Protein AF-A0A3N5ELW9-F1 (afdb_monomer_lite)

Sequence (422 aa):
MGLGKTTVPKVQIQRIERMPESARAKARERLVAFSDRAGMLTAALAKIKPVPTTLIEGRPGFKVESDVFVLHTTGSEAPAKETAHALNQMFAAFQRHFAVRRNAGKKVAVYFFANRGEYDAFQIATMGGAVMNPAFYDPKANHIAAFNRVETAKAEAIRKAILDAEREIEDCKTRINKEEVRIDKQVREIKAKLDALVTQAKRDARGDPKAEAEINRQKKEILDDLKRQEQEVRDELNGYRKQMNETMEKNREVIRANRAVLAHQSRAMYETLFHETFHAFAANFLWAERDDGRLPHWLHEGMATYYERSVVEAGELIHGSIDPGMLELVKRATVPLEKVVVAGGESFLVTHPTEVDRSNAHYASAWGLAHYLVGKGTTRDQFEAYAKASQSGDAKRAFEALAGKPLSQFEPEWRAYVQALK

Structure (mmCIF, N/CA/C/O backbone):
data_AF-A0A3N5ELW9-F1
#
_entry.id   AF-A0A3N5ELW9-F1
#
loop_
_atom_site.group_PDB
_atom_site.id
_atom_site.type_symbol
_atom_site.label_atom_id
_atom_site.label_alt_id
_atom_site.label_comp_id
_atom_site.label_asym_id
_atom_site.label_entity_id
_atom_site.label_seq_id
_atom_site.pdbx_PDB_ins_code
_atom_site.Cartn_x
_atom_site.Cartn_y
_atom_site.Cartn_z
_atom_site.occupancy
_atom_site.B_iso_or_equiv
_atom_site.auth_seq_id
_atom_site.auth_comp_id
_atom_site.auth_asym_id
_atom_site.auth_atom_id
_atom_site.pdbx_PDB_model_num
ATOM 1 N N . MET A 1 1 ? 9.894 0.051 -6.726 1.00 36.41 1 MET A N 1
ATOM 2 C CA . MET A 1 1 ? 10.649 1.122 -6.046 1.00 36.41 1 MET A CA 1
ATOM 3 C C . MET A 1 1 ? 12.124 0.787 -6.161 1.00 36.41 1 MET A C 1
ATOM 5 O O . MET A 1 1 ? 12.539 -0.222 -5.610 1.00 36.41 1 MET A O 1
ATOM 9 N N . GLY A 1 2 ? 12.888 1.549 -6.942 1.00 31.73 2 GLY A N 1
ATOM 10 C CA . GLY A 1 2 ? 14.345 1.477 -6.872 1.00 31.73 2 GLY A CA 1
ATOM 11 C C . GLY A 1 2 ? 14.778 2.297 -5.668 1.00 31.73 2 GLY A C 1
ATOM 12 O O . GLY A 1 2 ? 14.427 3.472 -5.594 1.00 31.73 2 GLY A O 1
ATOM 13 N N . LEU A 1 3 ? 15.471 1.678 -4.712 1.00 36.91 3 LEU A N 1
ATOM 14 C CA . LEU A 1 3 ? 16.176 2.413 -3.668 1.00 36.91 3 LEU A CA 1
ATOM 15 C C . LEU A 1 3 ? 17.099 3.408 -4.377 1.00 36.91 3 LEU A C 1
ATOM 17 O O . LEU A 1 3 ? 18.017 2.999 -5.092 1.00 36.91 3 LEU A O 1
ATOM 21 N N . GLY A 1 4 ? 16.814 4.704 -4.237 1.00 32.25 4 GLY A N 1
ATOM 22 C CA . GLY A 1 4 ? 17.755 5.738 -4.636 1.00 32.25 4 GLY A CA 1
ATOM 23 C C . GLY A 1 4 ? 19.084 5.415 -3.965 1.00 32.25 4 GLY A C 1
ATOM 24 O O . GLY A 1 4 ? 19.126 5.180 -2.758 1.00 32.25 4 GLY A O 1
ATOM 25 N N . LYS A 1 5 ? 20.157 5.308 -4.750 1.00 35.00 5 LYS A N 1
ATOM 26 C CA . LYS A 1 5 ? 21.500 5.135 -4.199 1.00 35.00 5 LYS A CA 1
ATOM 27 C C . LYS A 1 5 ? 21.852 6.411 -3.439 1.00 35.00 5 LYS A C 1
ATOM 29 O O . LYS A 1 5 ? 22.387 7.352 -4.019 1.00 35.00 5 LYS A O 1
ATOM 34 N N . THR A 1 6 ? 21.534 6.456 -2.150 1.00 43.94 6 THR A N 1
ATOM 35 C CA . THR A 1 6 ? 22.008 7.515 -1.265 1.00 43.94 6 THR A CA 1
ATOM 36 C C . THR A 1 6 ? 23.507 7.319 -1.109 1.00 43.94 6 THR A C 1
ATOM 38 O O . THR A 1 6 ? 23.967 6.385 -0.455 1.00 43.94 6 THR A O 1
ATOM 41 N N . THR A 1 7 ? 24.281 8.159 -1.787 1.00 62.03 7 THR A N 1
ATOM 42 C CA . THR A 1 7 ? 25.738 8.120 -1.697 1.00 62.03 7 THR A CA 1
ATOM 43 C C . THR A 1 7 ? 26.132 8.983 -0.509 1.00 62.03 7 THR A C 1
ATOM 45 O O . THR A 1 7 ? 26.017 10.202 -0.575 1.00 62.03 7 THR A O 1
ATOM 48 N N . VAL A 1 8 ? 26.543 8.359 0.596 1.00 70.50 8 VAL A N 1
ATOM 49 C CA . VAL A 1 8 ? 27.063 9.078 1.768 1.00 70.50 8 VAL A CA 1
ATOM 50 C C . VAL A 1 8 ? 28.566 9.292 1.560 1.00 70.50 8 VAL A C 1
ATOM 52 O O . VAL A 1 8 ? 29.293 8.303 1.412 1.00 70.50 8 VAL A O 1
ATOM 55 N N . PRO A 1 9 ? 29.064 10.543 1.517 1.00 80.81 9 PRO A N 1
ATOM 56 C CA . PRO A 1 9 ? 30.494 10.816 1.432 1.00 80.81 9 PRO A CA 1
ATOM 57 C C . PRO A 1 9 ? 31.250 10.111 2.559 1.00 80.81 9 PRO A C 1
ATOM 59 O O . PRO A 1 9 ? 30.860 10.197 3.720 1.00 80.81 9 PRO A O 1
ATOM 62 N N . LYS A 1 10 ? 32.366 9.444 2.239 1.00 81.19 10 LYS A N 1
ATOM 63 C CA . LYS A 1 10 ? 33.140 8.640 3.208 1.00 81.19 10 LYS A CA 1
ATOM 64 C C . LYS A 1 10 ? 33.557 9.437 4.453 1.00 81.19 10 LYS A C 1
ATOM 66 O O . LYS A 1 10 ? 33.621 8.879 5.539 1.00 81.19 10 LYS A O 1
ATOM 71 N N . VAL A 1 11 ? 33.779 10.743 4.293 1.00 87.38 11 VAL A N 1
ATOM 72 C CA . VAL A 1 11 ? 34.120 11.683 5.375 1.00 87.38 11 VAL A CA 1
ATOM 73 C C . VAL A 1 11 ? 32.996 11.889 6.401 1.00 87.38 11 VAL A C 1
ATOM 75 O O . VAL A 1 11 ? 33.268 12.335 7.506 1.00 87.38 11 VAL A O 1
ATOM 78 N N . GLN A 1 12 ? 31.748 11.550 6.062 1.00 84.19 12 GLN A N 1
ATOM 79 C CA . GLN A 1 12 ? 30.587 11.637 6.959 1.00 84.19 12 GLN A CA 1
ATOM 80 C C . GLN A 1 12 ? 30.323 10.327 7.721 1.00 84.19 12 GLN A C 1
ATOM 82 O O . GLN A 1 12 ? 29.419 10.267 8.552 1.00 84.19 12 GLN A O 1
ATOM 87 N N . ILE A 1 13 ? 31.091 9.265 7.457 1.00 83.12 13 ILE A N 1
ATOM 88 C CA . ILE A 1 13 ? 30.917 7.962 8.104 1.00 83.12 13 ILE A CA 1
ATOM 89 C C . ILE A 1 13 ? 31.855 7.887 9.312 1.00 83.12 13 ILE A C 1
ATOM 91 O O . ILE A 1 13 ? 33.035 7.579 9.167 1.00 83.12 13 ILE A O 1
ATOM 95 N N . GLN A 1 14 ? 31.326 8.141 10.513 1.00 87.44 14 GLN A N 1
ATOM 96 C CA . GLN A 1 14 ? 32.094 8.014 11.762 1.00 87.44 14 GLN A CA 1
ATOM 97 C C . GLN A 1 14 ? 32.549 6.573 12.034 1.00 87.44 14 GLN A C 1
ATOM 99 O O . GLN A 1 14 ? 33.659 6.354 12.513 1.00 87.44 14 GLN A O 1
ATOM 104 N N . ARG A 1 15 ? 31.696 5.579 11.749 1.00 86.94 15 ARG A N 1
ATOM 105 C CA . ARG A 1 15 ? 31.973 4.160 12.012 1.00 86.94 15 ARG A CA 1
ATOM 106 C C . ARG A 1 15 ? 31.140 3.265 11.097 1.00 86.94 15 ARG A C 1
ATOM 108 O O . ARG A 1 15 ? 29.993 3.580 10.797 1.00 86.94 15 ARG A O 1
ATOM 115 N N . ILE A 1 16 ? 31.710 2.132 10.682 1.00 84.25 16 ILE A N 1
ATOM 116 C CA . ILE A 1 16 ? 30.986 1.049 10.004 1.00 84.25 16 ILE A CA 1
ATOM 117 C C . ILE A 1 16 ? 30.976 -0.150 10.945 1.00 84.25 16 ILE A C 1
ATOM 119 O O . ILE A 1 16 ? 32.011 -0.774 11.175 1.00 84.25 16 ILE A O 1
ATOM 123 N N . GLU A 1 17 ? 29.809 -0.475 11.489 1.00 86.75 17 GLU A N 1
ATOM 124 C CA . GLU A 1 17 ? 29.622 -1.683 12.287 1.00 86.75 17 GLU A CA 1
ATOM 125 C C . GLU A 1 17 ? 29.039 -2.795 11.419 1.00 86.75 17 GLU A C 1
ATOM 127 O O . GLU A 1 17 ? 28.044 -2.614 10.715 1.00 86.75 17 GLU A O 1
ATOM 132 N N . ARG A 1 18 ? 29.677 -3.969 11.446 1.00 85.88 18 ARG A N 1
ATOM 133 C CA . ARG A 1 18 ? 29.129 -5.151 10.780 1.00 85.88 18 ARG A CA 1
ATOM 134 C C . ARG A 1 18 ? 27.968 -5.684 11.609 1.00 85.88 18 ARG A C 1
ATOM 136 O O . ARG A 1 18 ? 28.125 -5.933 12.799 1.00 85.88 18 ARG A O 1
ATOM 143 N N . MET A 1 19 ? 26.833 -5.923 10.957 1.00 89.06 19 MET A N 1
ATOM 144 C CA . MET A 1 19 ? 25.698 -6.593 11.587 1.00 89.06 19 MET A CA 1
ATOM 145 C C . MET A 1 19 ? 26.106 -7.968 12.162 1.00 89.06 19 MET A C 1
ATOM 147 O O . MET A 1 19 ? 26.875 -8.692 11.507 1.00 89.06 19 MET A O 1
ATOM 151 N N . PRO A 1 20 ? 25.551 -8.373 13.323 1.00 92.25 20 PRO A N 1
ATOM 152 C CA . PRO A 1 20 ? 25.706 -9.726 13.857 1.00 92.25 20 PRO A CA 1
ATOM 153 C C . PRO A 1 20 ? 25.350 -10.800 12.818 1.00 92.25 20 PRO A C 1
ATOM 155 O O . PRO A 1 20 ? 24.512 -10.566 11.944 1.00 92.25 20 PRO A O 1
ATOM 158 N N . GLU A 1 21 ? 25.971 -11.982 12.894 1.00 89.06 21 GLU A N 1
ATOM 159 C CA . GLU A 1 21 ? 25.748 -13.068 11.918 1.00 89.06 21 GLU A CA 1
ATOM 160 C C . GLU A 1 21 ? 24.269 -13.472 11.831 1.00 89.06 21 GLU A C 1
ATOM 162 O O . GLU A 1 21 ? 23.737 -13.603 10.734 1.00 89.06 21 GLU A O 1
ATOM 167 N N . SER A 1 22 ? 23.571 -13.553 12.968 1.00 87.50 22 SER A N 1
ATOM 168 C CA . SER A 1 22 ? 22.129 -13.835 13.023 1.00 87.50 22 SER A CA 1
ATOM 169 C C . SER A 1 22 ? 21.298 -12.796 12.262 1.00 87.50 22 SER A C 1
ATOM 171 O O . SER A 1 22 ? 20.408 -13.143 11.486 1.00 87.50 22 SER A O 1
ATOM 173 N N . ALA A 1 23 ? 21.626 -11.512 12.416 1.00 80.19 23 ALA A N 1
ATOM 174 C CA . ALA A 1 23 ? 20.954 -10.430 11.709 1.00 80.19 23 ALA A CA 1
ATOM 175 C C . ALA A 1 23 ? 21.275 -10.450 10.202 1.00 80.19 23 ALA A C 1
ATOM 177 O O . ALA A 1 23 ? 20.399 -10.180 9.381 1.00 80.19 23 ALA A O 1
ATOM 178 N N . ARG A 1 24 ? 22.510 -10.809 9.817 1.00 84.38 24 ARG A N 1
ATOM 179 C CA . ARG A 1 24 ? 22.901 -10.985 8.406 1.00 84.38 24 ARG A CA 1
ATOM 180 C C . ARG A 1 24 ? 22.206 -12.178 7.757 1.00 84.38 24 ARG A C 1
ATOM 182 O O . ARG A 1 24 ? 21.762 -12.049 6.619 1.00 84.38 24 ARG A O 1
ATOM 189 N N . ALA A 1 25 ? 22.074 -13.298 8.465 1.00 85.06 25 ALA A N 1
ATOM 190 C CA . ALA A 1 25 ? 21.318 -14.459 8.004 1.00 85.06 25 ALA A CA 1
ATOM 191 C C . ALA A 1 25 ? 19.848 -14.086 7.756 1.00 85.06 25 ALA A C 1
ATOM 193 O O . ALA A 1 25 ? 19.356 -14.277 6.644 1.00 85.06 25 ALA A O 1
ATOM 194 N N . LYS A 1 26 ? 19.200 -13.416 8.723 1.00 78.69 26 LYS A N 1
ATOM 195 C CA . LYS A 1 26 ? 17.823 -12.915 8.573 1.00 78.69 26 LYS A CA 1
ATOM 196 C C . LYS A 1 26 ? 17.685 -11.922 7.410 1.00 78.69 26 LYS A C 1
ATOM 198 O O . LYS A 1 26 ? 16.708 -11.960 6.669 1.00 78.69 26 LYS A O 1
ATOM 203 N N . ALA A 1 27 ? 18.668 -11.044 7.200 1.00 75.81 27 ALA A N 1
ATOM 204 C CA . ALA A 1 27 ? 18.666 -10.114 6.068 1.00 75.81 27 ALA A CA 1
ATOM 205 C C . ALA A 1 27 ? 18.806 -10.822 4.708 1.00 75.81 27 ALA A C 1
ATOM 207 O O . ALA A 1 27 ? 18.143 -10.429 3.750 1.00 75.81 27 ALA A O 1
ATOM 208 N N . ARG A 1 28 ? 19.631 -11.876 4.611 1.00 80.94 28 ARG A N 1
ATOM 209 C CA . ARG A 1 28 ? 19.755 -12.695 3.391 1.00 80.94 28 ARG A CA 1
ATOM 210 C C . ARG A 1 28 ? 18.469 -13.451 3.086 1.00 80.94 28 ARG A C 1
ATOM 212 O O . ARG A 1 28 ? 18.027 -13.435 1.944 1.00 80.94 28 ARG A O 1
ATOM 219 N N . GLU A 1 29 ? 17.856 -14.054 4.098 1.00 79.19 29 GLU A N 1
ATOM 220 C CA . GLU A 1 29 ? 16.558 -14.721 3.967 1.00 79.19 29 GLU A CA 1
ATOM 221 C C . GLU A 1 29 ? 15.488 -13.746 3.453 1.00 79.19 29 GLU A C 1
ATOM 223 O O . GLU A 1 29 ? 14.802 -14.031 2.471 1.00 79.19 29 GLU A O 1
ATOM 228 N N . ARG A 1 30 ? 15.432 -12.535 4.026 1.00 75.44 30 ARG A N 1
ATOM 229 C CA . ARG A 1 30 ? 14.549 -11.458 3.553 1.00 75.44 30 ARG A CA 1
ATOM 230 C C . ARG A 1 30 ? 14.839 -11.043 2.111 1.00 75.44 30 ARG A C 1
ATOM 232 O O . ARG A 1 30 ? 13.896 -10.800 1.365 1.00 75.44 30 ARG A O 1
ATOM 239 N N . LEU A 1 31 ? 16.107 -10.975 1.700 1.00 73.75 31 LEU A N 1
ATOM 240 C CA . LEU A 1 31 ? 16.486 -10.627 0.327 1.00 73.75 31 LEU A CA 1
ATOM 241 C C . LEU A 1 31 ? 16.015 -11.685 -0.680 1.00 73.75 31 LEU A C 1
ATOM 243 O O . LEU A 1 31 ? 15.460 -11.324 -1.715 1.00 73.75 31 LEU A O 1
ATOM 247 N N . VAL A 1 32 ? 16.194 -12.972 -0.365 1.00 73.75 32 VAL A N 1
ATOM 248 C CA . VAL A 1 32 ? 15.730 -14.080 -1.217 1.00 73.75 32 VAL A CA 1
ATOM 249 C C . VAL A 1 32 ? 14.203 -14.073 -1.317 1.00 73.75 32 VAL A C 1
ATOM 251 O O . VAL A 1 32 ? 13.658 -14.079 -2.423 1.00 73.75 32 VAL A O 1
ATOM 254 N N . ALA A 1 33 ? 13.512 -13.949 -0.180 1.00 71.12 33 ALA A N 1
ATOM 255 C CA . ALA A 1 33 ? 12.054 -13.832 -0.138 1.00 71.12 33 ALA A CA 1
ATOM 256 C C . ALA A 1 33 ? 11.545 -12.601 -0.911 1.00 71.12 33 ALA A C 1
ATOM 258 O O . ALA A 1 33 ? 10.470 -12.628 -1.508 1.00 71.12 33 ALA A O 1
ATOM 259 N N . PHE A 1 34 ? 12.318 -11.512 -0.929 1.00 71.00 34 PHE A N 1
ATOM 260 C CA . PHE A 1 34 ? 11.999 -10.323 -1.712 1.00 71.00 34 PHE A CA 1
ATOM 261 C C . PHE A 1 34 ? 12.179 -10.554 -3.218 1.00 71.00 34 PHE A C 1
ATOM 263 O O . PHE A 1 34 ? 11.309 -10.155 -3.992 1.00 71.00 34 PHE A O 1
ATOM 270 N N . SER A 1 35 ? 13.262 -11.217 -3.645 1.00 69.62 35 SER A N 1
ATOM 271 C CA . SER A 1 35 ? 13.512 -11.496 -5.067 1.00 69.62 35 SER A CA 1
ATOM 272 C C . SER A 1 35 ? 12.478 -12.431 -5.698 1.00 69.62 35 SER A C 1
ATOM 274 O O . SER A 1 35 ? 12.159 -12.261 -6.871 1.00 69.62 35 SER A O 1
ATOM 276 N N . ASP A 1 36 ? 11.908 -13.358 -4.921 1.00 77.94 36 ASP A N 1
ATOM 277 C CA . ASP A 1 36 ? 10.895 -14.311 -5.399 1.00 77.94 36 ASP A CA 1
ATOM 278 C C . ASP A 1 36 ? 9.446 -13.858 -5.116 1.00 77.94 36 ASP A C 1
ATOM 280 O O . ASP A 1 36 ? 8.474 -14.567 -5.377 1.00 77.94 36 ASP A O 1
ATOM 284 N N . ARG A 1 37 ? 9.251 -12.636 -4.598 1.00 76.62 37 ARG A N 1
ATOM 285 C CA . ARG A 1 37 ? 7.932 -12.157 -4.147 1.00 76.62 37 ARG A CA 1
ATOM 286 C C . ARG A 1 37 ? 6.867 -12.222 -5.249 1.00 76.62 37 ARG A C 1
ATOM 288 O O . ARG A 1 37 ? 5.721 -12.559 -4.962 1.00 76.62 37 ARG A O 1
ATOM 295 N N . ALA A 1 38 ? 7.226 -11.919 -6.497 1.00 76.06 38 ALA A N 1
ATOM 296 C CA . ALA A 1 38 ? 6.290 -11.961 -7.623 1.00 76.06 38 ALA A CA 1
ATOM 297 C C . ALA A 1 38 ? 5.849 -13.397 -7.966 1.00 76.06 38 ALA A C 1
ATOM 299 O O . ALA A 1 38 ? 4.660 -13.636 -8.201 1.00 76.06 38 ALA A O 1
ATOM 300 N N . GLY A 1 39 ? 6.783 -14.353 -7.943 1.00 81.25 39 GLY A N 1
ATOM 301 C CA . GLY A 1 39 ? 6.498 -15.773 -8.153 1.00 81.25 39 GLY A CA 1
ATOM 302 C C . GLY A 1 39 ? 5.638 -16.340 -7.026 1.00 81.25 39 GLY A C 1
ATOM 303 O O . GLY A 1 39 ? 4.583 -16.923 -7.282 1.00 81.25 39 GLY A O 1
ATOM 304 N N . MET A 1 40 ? 6.021 -16.070 -5.775 1.00 84.62 40 MET A N 1
ATOM 305 C CA . MET A 1 40 ? 5.268 -16.480 -4.586 1.00 84.62 40 MET A CA 1
ATOM 306 C C . MET A 1 40 ? 3.849 -15.901 -4.556 1.00 84.62 40 MET A C 1
ATOM 308 O O . MET A 1 40 ? 2.905 -16.633 -4.258 1.00 84.62 40 MET A O 1
ATOM 312 N N . LEU A 1 41 ? 3.677 -14.614 -4.884 1.00 85.44 41 LEU A N 1
ATOM 313 C CA . LEU A 1 41 ? 2.358 -13.981 -4.965 1.00 85.44 41 LEU A CA 1
ATOM 314 C C . LEU A 1 41 ? 1.502 -14.644 -6.046 1.00 85.44 41 LEU A C 1
ATOM 316 O O . LEU A 1 41 ? 0.366 -15.022 -5.777 1.00 85.44 41 LEU A O 1
ATOM 320 N N . THR A 1 42 ? 2.057 -14.850 -7.242 1.00 86.25 42 THR A N 1
ATOM 321 C CA . THR A 1 42 ? 1.352 -15.523 -8.344 1.00 86.25 42 THR A CA 1
ATOM 322 C C . THR A 1 42 ? 0.898 -16.925 -7.930 1.00 86.25 42 THR A C 1
ATOM 324 O O . THR A 1 42 ? -0.267 -17.284 -8.110 1.00 86.25 42 THR A O 1
ATOM 327 N N . ALA A 1 43 ? 1.784 -17.698 -7.295 1.00 90.75 43 ALA A N 1
ATOM 328 C CA . ALA A 1 43 ? 1.466 -19.028 -6.785 1.00 90.75 43 ALA A CA 1
ATOM 329 C C . ALA A 1 43 ? 0.410 -18.995 -5.664 1.00 90.75 43 ALA A C 1
ATOM 331 O O . ALA A 1 43 ? -0.465 -19.860 -5.616 1.00 90.75 43 ALA A O 1
ATOM 332 N N . ALA A 1 44 ? 0.459 -18.004 -4.770 1.00 92.38 44 ALA A N 1
ATOM 333 C CA . ALA A 1 44 ? -0.524 -17.836 -3.703 1.00 92.38 44 ALA A CA 1
ATOM 334 C C . ALA A 1 44 ? -1.910 -17.460 -4.251 1.00 92.38 44 ALA A C 1
ATOM 336 O O . ALA A 1 44 ? -2.903 -18.072 -3.858 1.00 92.38 44 ALA A O 1
ATOM 337 N N . LEU A 1 45 ? -1.985 -16.522 -5.200 1.00 94.00 45 LEU A N 1
ATOM 338 C CA . LEU A 1 45 ? -3.236 -16.136 -5.861 1.00 94.00 45 LEU A CA 1
ATOM 339 C C . LEU A 1 45 ? -3.833 -17.299 -6.661 1.00 94.00 45 LEU A C 1
ATOM 341 O O . LEU A 1 45 ? -5.047 -17.486 -6.655 1.00 94.00 45 LEU A O 1
ATOM 345 N N . ALA A 1 46 ? -3.002 -18.131 -7.297 1.00 94.81 46 ALA A N 1
ATOM 346 C CA . ALA A 1 46 ? -3.462 -19.305 -8.039 1.00 94.81 46 ALA A CA 1
ATOM 347 C C . ALA A 1 46 ? -4.165 -20.358 -7.156 1.00 94.81 46 ALA A C 1
ATOM 349 O O . ALA A 1 46 ? -5.020 -21.100 -7.657 1.00 94.81 46 ALA A O 1
ATOM 350 N N . LYS A 1 47 ? -3.828 -20.421 -5.857 1.00 96.50 47 LYS A N 1
ATOM 351 C CA . LYS A 1 47 ? -4.467 -21.312 -4.870 1.00 96.50 47 LYS A CA 1
ATOM 352 C C . LYS A 1 47 ? -5.840 -20.819 -4.424 1.00 96.50 47 LYS A C 1
ATOM 354 O O . LYS A 1 47 ? -6.661 -21.630 -4.009 1.00 96.50 47 LYS A O 1
ATOM 359 N N . ILE A 1 48 ? -6.103 -19.518 -4.517 1.00 97.50 48 ILE A N 1
ATOM 360 C CA . ILE A 1 48 ? -7.406 -18.953 -4.176 1.00 97.50 48 ILE A CA 1
ATOM 361 C C . ILE A 1 48 ? -8.363 -19.241 -5.330 1.00 97.50 48 ILE A C 1
ATOM 363 O O . ILE A 1 48 ? -8.090 -18.887 -6.477 1.00 97.50 48 ILE A O 1
ATOM 367 N N . LYS A 1 49 ? -9.481 -19.905 -5.028 1.00 97.38 49 LYS A N 1
ATOM 368 C CA . LYS A 1 49 ? -10.513 -20.279 -6.001 1.00 97.38 49 LYS A CA 1
ATOM 369 C C . LYS A 1 49 ? -11.813 -19.541 -5.679 1.00 97.38 49 LYS A C 1
ATOM 371 O O . LYS A 1 49 ? -12.578 -20.019 -4.844 1.00 97.38 49 LYS A O 1
ATOM 376 N N . PRO A 1 50 ? -12.055 -18.368 -6.286 1.00 97.69 50 PRO A N 1
ATOM 377 C CA . PRO A 1 50 ? -13.335 -17.693 -6.153 1.00 97.69 50 PRO A CA 1
ATOM 378 C C . PRO A 1 50 ? -14.442 -18.531 -6.793 1.00 97.69 50 PRO A C 1
ATOM 380 O O . PRO A 1 50 ? -14.302 -19.004 -7.918 1.00 97.69 50 PRO A O 1
ATOM 383 N N . VAL A 1 51 ? -15.538 -18.718 -6.066 1.00 98.25 51 VAL A N 1
ATOM 384 C CA . VAL A 1 51 ? -16.728 -19.429 -6.535 1.00 98.25 51 VAL A CA 1
ATOM 385 C C . VAL A 1 51 ? -17.730 -18.383 -7.016 1.00 98.25 51 VAL A C 1
ATOM 387 O O . VAL A 1 51 ? -18.092 -17.516 -6.217 1.00 98.25 51 VAL A O 1
ATOM 390 N N . PRO A 1 52 ? -18.176 -18.415 -8.285 1.00 97.81 52 PRO A N 1
ATOM 391 C CA . PRO A 1 52 ? -19.248 -17.541 -8.745 1.00 97.81 52 PRO A CA 1
ATOM 392 C C . PRO A 1 52 ? -20.477 -17.676 -7.844 1.00 97.81 52 PRO A C 1
ATOM 394 O O . PRO A 1 52 ? -20.876 -18.781 -7.482 1.00 97.81 52 PRO A O 1
ATOM 397 N N . THR A 1 53 ? -21.066 -16.552 -7.460 1.00 97.12 53 THR A N 1
ATOM 398 C CA . THR A 1 53 ? -22.238 -16.507 -6.585 1.00 97.12 53 THR A CA 1
ATOM 399 C C . THR A 1 53 ? -23.135 -15.347 -6.980 1.00 97.12 53 THR A C 1
ATOM 401 O O . THR A 1 53 ? -22.724 -14.419 -7.677 1.00 97.12 53 THR A O 1
ATOM 404 N N . THR A 1 54 ? -24.353 -15.375 -6.466 1.00 94.69 54 THR A N 1
ATOM 405 C CA . THR A 1 54 ? -25.240 -14.220 -6.443 1.00 94.69 54 THR A CA 1
ATOM 406 C C . THR A 1 54 ? -25.140 -13.566 -5.068 1.00 94.69 54 THR A C 1
ATOM 408 O O . THR A 1 54 ? -25.199 -14.255 -4.048 1.00 94.69 54 THR A O 1
ATOM 411 N N . LEU A 1 55 ? -24.907 -12.257 -5.035 1.00 89.00 55 LEU A N 1
ATOM 412 C CA . LEU A 1 55 ? -24.852 -11.448 -3.822 1.00 89.00 55 LEU A CA 1
ATOM 413 C C . LEU A 1 55 ? -26.206 -10.775 -3.564 1.00 89.00 55 LEU A C 1
ATOM 415 O O . LEU A 1 55 ? -27.207 -11.067 -4.222 1.00 89.00 55 LEU A O 1
ATOM 419 N N . ILE A 1 56 ? -26.236 -9.890 -2.570 1.00 78.75 56 ILE A N 1
ATOM 420 C CA . ILE A 1 56 ? -27.414 -9.095 -2.215 1.00 78.75 56 ILE A CA 1
ATOM 421 C C . ILE A 1 56 ? -27.953 -8.379 -3.465 1.00 78.75 56 ILE A C 1
ATOM 423 O O . ILE A 1 56 ? -27.180 -7.939 -4.317 1.00 78.75 56 ILE A O 1
ATOM 427 N N . GLU A 1 57 ? -29.284 -8.345 -3.591 1.00 80.19 57 GLU A N 1
ATOM 428 C CA . GLU A 1 57 ? -30.027 -7.816 -4.753 1.00 80.19 57 GLU A CA 1
ATOM 429 C C . GLU A 1 57 ? -29.830 -8.581 -6.073 1.00 80.19 57 GLU A C 1
ATOM 431 O O . GLU A 1 57 ? -30.084 -8.047 -7.150 1.00 80.19 57 GLU A O 1
ATOM 436 N N . GLY A 1 58 ? -29.387 -9.839 -6.034 1.00 88.62 58 GLY A N 1
ATOM 437 C CA . GLY A 1 58 ? -29.289 -10.639 -7.257 1.00 88.62 58 GLY A CA 1
ATOM 438 C C . GLY A 1 58 ? -28.039 -10.347 -8.095 1.00 88.62 58 GLY A C 1
ATOM 439 O O . GLY A 1 58 ? -27.915 -10.857 -9.209 1.00 88.62 58 GLY A O 1
ATOM 440 N N . ARG A 1 59 ? -27.099 -9.542 -7.583 1.00 91.12 59 ARG A N 1
ATOM 441 C CA . ARG A 1 59 ? -25.911 -9.132 -8.342 1.00 91.12 59 ARG A CA 1
ATOM 442 C C . ARG A 1 59 ? -24.929 -10.296 -8.499 1.00 91.12 59 ARG A C 1
ATOM 444 O O . ARG A 1 59 ? -24.642 -10.975 -7.509 1.00 91.12 59 ARG A O 1
ATOM 451 N N . PRO A 1 60 ? -24.384 -10.541 -9.702 1.00 95.81 60 PRO A N 1
ATOM 452 C CA . PRO A 1 60 ? -23.343 -11.540 -9.874 1.00 95.81 60 PRO A CA 1
ATOM 453 C C . PRO A 1 60 ? -22.067 -11.102 -9.149 1.00 95.81 60 PRO A C 1
ATOM 455 O O . PRO A 1 60 ? -21.732 -9.920 -9.083 1.00 95.81 60 PRO A O 1
ATOM 458 N N . GLY A 1 61 ? -21.343 -12.071 -8.611 1.00 96.50 61 GLY A N 1
ATOM 459 C CA . GLY A 1 61 ? -20.086 -11.828 -7.929 1.00 96.50 61 GLY A CA 1
ATOM 460 C C . GLY A 1 61 ? -19.351 -13.123 -7.632 1.00 96.50 61 GLY A C 1
ATOM 461 O O . GLY A 1 61 ? -19.641 -14.179 -8.195 1.00 96.50 61 GLY A O 1
ATOM 462 N N . PHE A 1 62 ? -18.405 -13.041 -6.709 1.00 98.06 62 PHE A N 1
ATOM 463 C CA . PHE A 1 62 ? -17.619 -14.168 -6.247 1.00 98.06 62 PHE A CA 1
ATOM 464 C C . PHE A 1 62 ? -17.673 -14.303 -4.729 1.00 98.06 62 PHE A C 1
ATOM 466 O O . PHE A 1 62 ? -17.706 -13.319 -3.986 1.00 98.06 62 PHE A O 1
ATOM 473 N N . LYS A 1 63 ? -17.634 -15.554 -4.280 1.00 98.12 63 LYS A N 1
ATOM 474 C CA . LYS A 1 63 ? -17.425 -15.954 -2.895 1.00 98.12 63 LYS A CA 1
ATOM 475 C C . LYS A 1 63 ? -16.035 -16.570 -2.763 1.00 98.12 63 LYS A C 1
ATOM 477 O O . LYS A 1 63 ? -15.676 -17.452 -3.540 1.00 98.12 63 LYS A O 1
ATOM 482 N N . VAL A 1 64 ? -15.264 -16.150 -1.767 1.00 98.31 64 VAL A N 1
ATOM 483 C CA . VAL A 1 64 ? -14.017 -16.819 -1.375 1.00 98.31 64 VAL A CA 1
ATOM 484 C C . VAL A 1 64 ? -14.118 -17.193 0.091 1.00 98.31 64 VAL A C 1
ATOM 486 O O . VAL A 1 64 ? -14.277 -16.334 0.953 1.00 98.31 64 VAL A O 1
ATOM 489 N N . GLU A 1 65 ? -14.017 -18.480 0.382 1.00 97.38 65 GLU A N 1
ATOM 490 C CA . GLU A 1 65 ? -14.049 -18.978 1.749 1.00 97.38 65 GLU A CA 1
ATOM 491 C C . GLU A 1 65 ? -12.626 -19.186 2.270 1.00 97.38 65 GLU A C 1
ATOM 493 O O . GLU A 1 65 ? -11.799 -19.810 1.605 1.00 97.38 65 GLU A O 1
ATOM 498 N N . SER A 1 66 ? -12.337 -18.646 3.453 1.00 95.25 66 SER A N 1
ATOM 499 C CA . SER A 1 66 ? -11.097 -18.905 4.178 1.00 95.25 66 SER A CA 1
ATOM 500 C C . SER A 1 66 ? -11.387 -19.596 5.506 1.00 95.25 66 SER A C 1
ATOM 502 O O . SER A 1 66 ? -12.532 -19.920 5.844 1.00 95.25 66 SER A O 1
ATOM 504 N N . ASP A 1 67 ? -10.329 -19.825 6.274 1.00 92.50 67 ASP A N 1
ATOM 505 C CA . ASP A 1 67 ? -10.440 -20.307 7.639 1.00 92.50 67 ASP A CA 1
ATOM 506 C C . ASP A 1 67 ? -11.124 -19.293 8.561 1.00 92.50 67 ASP A C 1
ATOM 508 O O . ASP A 1 67 ? -11.917 -19.683 9.409 1.00 92.50 67 ASP A O 1
ATOM 512 N N . VAL A 1 68 ? -10.866 -17.997 8.400 1.00 93.38 68 VAL A N 1
ATOM 513 C CA . VAL A 1 68 ? -11.275 -16.968 9.377 1.00 93.38 68 VAL A CA 1
ATOM 514 C C . VAL A 1 68 ? -12.348 -16.013 8.861 1.00 93.38 68 VAL A C 1
ATOM 516 O O . VAL A 1 68 ? -12.992 -15.332 9.656 1.00 93.38 68 VAL A O 1
ATOM 519 N N . PHE A 1 69 ? -12.582 -15.977 7.552 1.00 96.50 69 PHE A N 1
ATOM 520 C CA . PHE A 1 69 ? -13.580 -15.111 6.939 1.00 96.50 69 PHE A CA 1
ATOM 521 C C . PHE A 1 69 ? -14.262 -15.776 5.740 1.00 96.50 69 PHE A C 1
ATOM 523 O O . PHE A 1 69 ? -13.800 -16.780 5.193 1.00 96.50 69 PHE A O 1
ATOM 530 N N . VAL A 1 70 ? -15.365 -15.173 5.309 1.00 97.56 70 VAL A N 1
ATOM 531 C CA . VAL A 1 70 ? -16.015 -15.456 4.029 1.00 97.56 70 VAL A CA 1
ATOM 532 C C . VAL A 1 70 ? -16.113 -14.147 3.258 1.00 97.56 70 VAL A C 1
ATOM 534 O O . VAL A 1 70 ? -16.822 -13.237 3.675 1.00 97.56 70 VAL A O 1
ATOM 537 N N . LEU A 1 71 ? -15.379 -14.038 2.153 1.00 98.25 71 LEU A N 1
ATOM 538 C CA . LEU A 1 71 ? -15.392 -12.864 1.286 1.00 98.25 71 LEU A CA 1
ATOM 539 C C . LEU A 1 71 ? -16.501 -13.004 0.248 1.00 98.25 71 LEU A C 1
ATOM 541 O O . LEU A 1 71 ? -16.576 -14.008 -0.455 1.00 98.25 71 LEU A O 1
ATOM 545 N N . HIS A 1 72 ? -17.297 -11.957 0.121 1.00 98.00 72 HIS A N 1
ATOM 546 C CA . HIS A 1 72 ? -18.331 -11.732 -0.869 1.00 98.00 72 HIS A CA 1
ATOM 547 C C . HIS A 1 72 ? -17.947 -10.484 -1.663 1.00 98.00 72 HIS A C 1
ATOM 549 O O . HIS A 1 72 ? -17.767 -9.420 -1.078 1.00 98.00 72 HIS A O 1
ATOM 555 N N . THR A 1 73 ? -17.799 -10.582 -2.982 1.00 97.06 73 THR A N 1
ATOM 556 C CA . THR A 1 73 ? -17.428 -9.422 -3.804 1.00 97.06 73 THR A CA 1
ATOM 557 C C . THR A 1 73 ? -18.142 -9.388 -5.144 1.00 97.06 73 THR A C 1
ATOM 559 O O . THR A 1 73 ? -18.272 -10.412 -5.805 1.00 97.06 73 THR A O 1
ATOM 562 N N . THR A 1 74 ? -18.600 -8.207 -5.552 1.00 96.12 74 THR A N 1
ATOM 563 C CA . THR A 1 74 ? -19.100 -7.918 -6.909 1.00 96.12 74 THR A CA 1
ATOM 564 C C . THR A 1 74 ? -17.967 -7.573 -7.883 1.00 96.12 74 THR A C 1
ATOM 566 O O . THR A 1 74 ? -18.205 -7.347 -9.067 1.00 96.12 74 THR A O 1
ATOM 569 N N . GLY A 1 75 ? -16.719 -7.505 -7.402 1.00 92.44 75 GLY A N 1
ATOM 570 C CA . GLY A 1 75 ? -15.541 -7.296 -8.236 1.00 92.44 75 GLY A CA 1
ATOM 571 C C . GLY A 1 75 ? -15.258 -8.484 -9.157 1.00 92.44 75 GLY A C 1
ATOM 572 O O . GLY A 1 75 ? -15.809 -9.572 -9.001 1.00 92.44 75 GLY A O 1
ATOM 573 N N . SER A 1 76 ? -14.355 -8.289 -10.119 1.00 92.62 76 SER A N 1
ATOM 574 C CA . SER A 1 76 ? -13.888 -9.384 -10.970 1.00 92.62 76 SER A CA 1
ATOM 575 C C . SER A 1 76 ? -13.045 -10.405 -10.185 1.00 92.62 76 SER A C 1
ATOM 577 O O . SER A 1 76 ? -12.648 -10.181 -9.038 1.00 92.62 76 SER A O 1
ATOM 579 N N . GLU A 1 77 ? -12.744 -11.546 -10.809 1.00 94.31 77 GLU A N 1
ATOM 580 C CA . GLU A 1 77 ? -12.023 -12.652 -10.163 1.00 94.31 77 GLU A CA 1
ATOM 581 C C . GLU A 1 77 ? -10.643 -12.235 -9.614 1.00 94.31 77 GLU A C 1
ATOM 583 O O . GLU A 1 77 ? -10.229 -12.700 -8.551 1.00 94.31 77 GLU A O 1
ATOM 588 N N . ALA A 1 78 ? -9.926 -11.347 -10.312 1.00 90.12 78 ALA A N 1
ATOM 589 C CA . ALA A 1 78 ? -8.604 -10.884 -9.886 1.00 90.12 78 ALA A CA 1
ATOM 590 C C . ALA A 1 78 ? -8.653 -10.080 -8.562 1.00 90.12 78 ALA A C 1
ATOM 592 O O . ALA A 1 78 ? -8.037 -10.536 -7.596 1.00 90.12 78 ALA A O 1
ATOM 593 N N . PRO A 1 79 ? -9.443 -8.991 -8.435 1.00 90.81 79 PRO A N 1
ATOM 594 C CA . PRO A 1 79 ? -9.704 -8.334 -7.152 1.00 90.81 79 PRO A CA 1
ATOM 595 C C . PRO A 1 79 ? -10.198 -9.278 -6.050 1.00 90.81 79 PRO A C 1
ATOM 597 O O . PRO A 1 79 ? -9.790 -9.136 -4.900 1.00 90.81 79 PRO A O 1
ATOM 600 N N . ALA A 1 80 ? -11.034 -10.273 -6.378 1.00 95.56 80 ALA A N 1
ATOM 601 C CA . ALA A 1 80 ? -11.493 -11.257 -5.397 1.00 95.56 80 ALA A CA 1
ATOM 602 C C . ALA A 1 80 ? -10.324 -12.059 -4.797 1.00 95.56 80 ALA A C 1
ATOM 604 O O . ALA A 1 80 ? -10.238 -12.224 -3.577 1.00 95.56 80 ALA A O 1
ATOM 605 N N . LYS A 1 81 ? -9.393 -12.525 -5.642 1.00 96.69 81 LYS A N 1
ATOM 606 C CA . LYS A 1 81 ? -8.183 -13.238 -5.203 1.00 96.69 81 LYS A CA 1
ATOM 607 C C . LYS A 1 81 ? -7.239 -12.334 -4.419 1.00 96.69 81 LYS A C 1
ATOM 609 O O . LYS A 1 81 ? -6.754 -12.748 -3.370 1.00 96.69 81 LYS A O 1
ATOM 614 N N . GLU A 1 82 ? -6.988 -11.123 -4.910 1.00 93.69 82 GLU A N 1
ATOM 615 C CA . GLU A 1 82 ? -6.088 -10.155 -4.272 1.00 93.69 82 GLU A CA 1
ATOM 616 C C . GLU A 1 82 ? -6.584 -9.769 -2.875 1.00 93.69 82 GLU A C 1
ATOM 618 O O . GLU A 1 82 ? -5.837 -9.879 -1.901 1.00 93.69 82 GLU A O 1
ATOM 623 N N . THR A 1 83 ? -7.867 -9.420 -2.744 1.00 95.69 83 THR A N 1
ATOM 624 C CA . THR A 1 83 ? -8.477 -9.065 -1.458 1.00 95.69 83 THR A CA 1
ATOM 625 C C . THR A 1 83 ? -8.508 -10.247 -0.495 1.00 95.69 83 THR A C 1
ATOM 627 O O . THR A 1 83 ? -8.121 -10.097 0.664 1.00 95.69 83 THR A O 1
ATOM 630 N N . ALA A 1 84 ? -8.882 -11.445 -0.955 1.00 97.62 84 ALA A N 1
ATOM 631 C CA . ALA A 1 84 ? -8.833 -12.637 -0.110 1.00 97.62 84 ALA A CA 1
ATOM 632 C C . ALA A 1 84 ? -7.402 -12.965 0.348 1.00 97.62 84 ALA A C 1
ATOM 634 O O . ALA A 1 84 ? -7.190 -13.355 1.497 1.00 97.62 84 ALA A O 1
ATOM 635 N N . HIS A 1 85 ? -6.405 -12.805 -0.526 1.00 95.88 85 HIS A N 1
ATOM 636 C CA . HIS A 1 85 ? -5.005 -13.006 -0.167 1.00 95.88 85 HIS A CA 1
ATOM 637 C C . HIS A 1 85 ? -4.549 -12.009 0.902 1.00 95.88 85 HIS A C 1
ATOM 639 O O . HIS A 1 85 ? -3.991 -12.425 1.918 1.00 95.88 85 HIS A O 1
ATOM 645 N N . ALA A 1 86 ? -4.837 -10.721 0.701 1.00 94.50 86 ALA A N 1
ATOM 646 C CA . ALA A 1 86 ? -4.484 -9.647 1.621 1.00 94.50 86 ALA A CA 1
ATOM 647 C C . ALA A 1 86 ? -5.101 -9.857 3.014 1.00 94.50 86 ALA A C 1
ATOM 649 O O . ALA A 1 86 ? -4.394 -9.802 4.020 1.00 94.50 86 ALA A O 1
ATOM 650 N N . LEU A 1 87 ? -6.396 -10.188 3.078 1.00 96.62 87 LEU A N 1
ATOM 651 C CA . LEU A 1 87 ? -7.083 -10.494 4.335 1.00 96.62 87 LEU A CA 1
ATOM 652 C C . LEU A 1 87 ? -6.481 -11.723 5.026 1.00 96.62 87 LEU A C 1
ATOM 654 O O . LEU A 1 87 ? -6.207 -11.674 6.222 1.00 96.62 87 LEU A O 1
ATOM 658 N N . ASN A 1 88 ? -6.217 -12.808 4.289 1.00 95.88 88 ASN A N 1
ATOM 659 C CA . ASN A 1 88 ? -5.584 -14.005 4.853 1.00 95.88 88 ASN A CA 1
ATOM 660 C C . ASN A 1 88 ? -4.215 -13.688 5.463 1.00 95.88 88 ASN A C 1
ATOM 662 O O . ASN A 1 88 ? -3.909 -14.146 6.565 1.00 95.88 88 ASN A O 1
ATOM 666 N N . GLN A 1 89 ? -3.398 -12.896 4.765 1.00 94.50 89 GLN A N 1
ATOM 667 C CA . GLN A 1 89 ? -2.107 -12.459 5.284 1.00 94.50 89 GLN A CA 1
ATOM 668 C C . GLN A 1 89 ? -2.272 -11.636 6.559 1.00 94.50 89 GLN A C 1
ATOM 670 O O . GLN A 1 89 ? -1.589 -11.926 7.541 1.00 94.50 89 GLN A O 1
ATOM 675 N N . MET A 1 90 ? -3.185 -10.662 6.558 1.00 94.81 90 MET A N 1
ATOM 676 C CA . MET A 1 90 ? -3.381 -9.757 7.687 1.00 94.81 90 MET A CA 1
ATOM 677 C C . MET A 1 90 ? -3.910 -10.486 8.926 1.00 94.81 90 MET A C 1
ATOM 679 O O . MET A 1 90 ? -3.293 -10.411 9.986 1.00 94.81 90 MET A O 1
ATOM 683 N N . PHE A 1 91 ? -4.975 -11.283 8.794 1.00 94.69 91 PHE A N 1
ATOM 684 C CA . PHE A 1 91 ? -5.501 -12.084 9.903 1.00 94.69 91 PHE A CA 1
ATOM 685 C C . PHE A 1 91 ? -4.447 -13.036 10.475 1.00 94.69 91 PHE A C 1
ATOM 687 O O . PHE A 1 91 ? -4.267 -13.103 11.690 1.00 94.69 91 PHE A O 1
ATOM 694 N N . ALA A 1 92 ? -3.714 -13.754 9.618 1.00 93.06 92 ALA A N 1
ATOM 695 C CA . ALA A 1 92 ? -2.679 -14.673 10.078 1.00 93.06 92 ALA A CA 1
ATOM 696 C C . ALA A 1 92 ? -1.524 -13.931 10.775 1.00 93.06 92 ALA A C 1
ATOM 698 O O . ALA A 1 92 ? -0.944 -14.435 11.738 1.00 93.06 92 ALA A O 1
ATOM 699 N N . ALA A 1 93 ? -1.180 -12.735 10.294 1.00 92.88 93 ALA A N 1
ATOM 700 C CA . ALA A 1 93 ? -0.157 -11.892 10.893 1.00 92.88 93 ALA A CA 1
ATOM 701 C C . ALA A 1 93 ? -0.599 -11.349 12.262 1.00 92.88 93 ALA A C 1
ATOM 703 O O . ALA A 1 93 ? 0.184 -11.429 13.208 1.00 92.88 93 ALA A O 1
ATOM 704 N N . PHE A 1 94 ? -1.854 -10.912 12.412 1.00 93.19 94 PHE A N 1
ATOM 705 C CA . PHE A 1 94 ? -2.420 -10.532 13.709 1.00 93.19 94 PHE A CA 1
ATOM 706 C C . PHE A 1 94 ? -2.454 -11.701 14.698 1.00 93.19 94 PHE A C 1
ATOM 708 O O . PHE A 1 94 ? -2.009 -11.546 15.832 1.00 93.19 94 PHE A O 1
ATOM 715 N N . GLN A 1 95 ? -2.888 -12.894 14.279 1.00 91.81 95 GLN A N 1
ATOM 716 C CA . GLN A 1 95 ? -2.884 -14.083 15.144 1.00 91.81 95 GLN A CA 1
ATOM 717 C C . GLN A 1 95 ? -1.492 -14.387 15.706 1.00 91.81 95 GLN A C 1
ATOM 719 O O . GLN A 1 95 ? -1.350 -14.627 16.905 1.00 91.81 95 GLN A O 1
ATOM 724 N N . ARG A 1 96 ? -0.459 -14.336 14.852 1.00 91.50 96 ARG A N 1
ATOM 725 C CA . ARG A 1 96 ? 0.936 -14.510 15.282 1.00 91.50 96 ARG A CA 1
ATOM 726 C C . ARG A 1 96 ? 1.387 -13.384 16.208 1.00 91.50 96 ARG A C 1
ATOM 728 O O . ARG A 1 96 ? 1.970 -13.668 17.247 1.00 91.50 96 ARG A O 1
ATOM 735 N N . HIS A 1 97 ? 1.112 -12.134 15.839 1.00 90.50 97 HIS A N 1
ATOM 736 C CA . HIS A 1 97 ? 1.557 -10.955 16.579 1.00 90.50 97 HIS A CA 1
ATOM 737 C C . HIS A 1 97 ? 0.983 -10.905 18.001 1.00 90.50 97 HIS A C 1
ATOM 739 O O . HIS A 1 97 ? 1.721 -10.672 18.952 1.00 90.50 97 HIS A O 1
ATOM 745 N N . PHE A 1 98 ? -0.311 -11.188 18.157 1.00 88.69 98 PHE A N 1
ATOM 746 C CA . PHE A 1 98 ? -0.991 -11.163 19.454 1.00 88.69 98 PHE A CA 1
ATOM 747 C C . PHE A 1 98 ? -0.986 -12.510 20.191 1.00 88.69 98 PHE A C 1
ATOM 749 O O . PHE A 1 98 ? -1.564 -12.615 21.274 1.00 88.69 98 PHE A O 1
ATOM 756 N N . ALA A 1 99 ? -0.360 -13.540 19.608 1.00 89.44 99 ALA A N 1
ATOM 757 C CA . ALA A 1 99 ? -0.297 -14.901 20.142 1.00 89.44 99 ALA A CA 1
ATOM 758 C C . ALA A 1 99 ? -1.672 -15.470 20.557 1.00 89.44 99 ALA A C 1
ATOM 760 O O . ALA A 1 99 ? -1.787 -16.199 21.545 1.00 89.44 99 ALA A O 1
ATOM 761 N N . VAL A 1 100 ? -2.729 -15.134 19.811 1.00 84.75 100 VAL A N 1
ATOM 762 C CA . VAL A 1 100 ? -4.096 -15.591 20.095 1.00 84.75 100 VAL A CA 1
ATOM 763 C C . VAL A 1 100 ? -4.462 -16.812 19.267 1.00 84.75 100 VAL A C 1
ATOM 765 O O . VAL A 1 100 ? -4.126 -16.925 18.086 1.00 84.75 100 VAL A O 1
ATOM 768 N N . ARG A 1 101 ? -5.180 -17.744 19.899 1.00 75.00 101 ARG A N 1
ATOM 769 C CA . ARG A 1 101 ? -5.747 -18.909 19.216 1.00 75.00 101 ARG A CA 1
ATOM 770 C C . ARG A 1 101 ? -7.093 -18.544 18.598 1.00 75.00 101 ARG A C 1
ATOM 772 O O . ARG A 1 101 ? -7.838 -17.724 19.122 1.00 75.00 101 ARG A O 1
ATOM 779 N N . ARG A 1 102 ? -7.391 -19.163 17.457 1.00 68.38 102 ARG A N 1
ATOM 780 C CA . ARG A 1 102 ? -8.632 -18.948 16.711 1.00 68.38 102 ARG A CA 1
ATOM 781 C C . ARG A 1 102 ? -9.850 -19.411 17.513 1.00 68.38 102 ARG A C 1
ATOM 783 O O . ARG A 1 102 ? -9.857 -20.527 18.025 1.00 68.38 102 ARG A O 1
ATOM 790 N N . ASN A 1 103 ? -10.923 -18.622 17.471 1.00 67.75 103 ASN A N 1
ATOM 791 C CA . ASN A 1 103 ? -12.263 -19.128 17.740 1.00 67.75 103 ASN A CA 1
ATOM 792 C C . ASN A 1 103 ? -12.765 -19.882 16.492 1.00 67.75 103 ASN A C 1
ATOM 794 O O . ASN A 1 103 ? -13.091 -19.276 15.471 1.00 67.75 103 ASN A O 1
ATOM 798 N N . ALA A 1 104 ? -12.724 -21.218 16.515 1.00 62.81 104 ALA A N 1
ATOM 799 C CA . ALA A 1 104 ? -12.934 -22.039 15.317 1.00 62.81 104 ALA A CA 1
ATOM 800 C C . ALA A 1 104 ? -14.337 -21.890 14.699 1.00 62.81 104 ALA A C 1
ATOM 802 O O . ALA A 1 104 ? -14.484 -22.075 13.490 1.00 62.81 104 ALA A O 1
ATOM 803 N N . GLY A 1 105 ? -15.338 -21.521 15.506 1.00 72.19 105 GLY A N 1
ATOM 804 C CA . GLY A 1 105 ? -16.749 -21.532 15.117 1.00 72.19 105 GLY A CA 1
ATOM 805 C C . GLY A 1 105 ? -17.286 -20.254 14.470 1.00 72.19 105 GLY A C 1
ATOM 806 O O . GLY A 1 105 ? -18.417 -20.273 13.995 1.00 72.19 105 GLY A O 1
ATOM 807 N N . LYS A 1 106 ? -16.526 -19.149 14.436 1.00 82.69 106 LYS A N 1
ATOM 808 C CA . LYS A 1 106 ? -17.014 -17.862 13.907 1.00 82.69 106 LYS A CA 1
ATOM 809 C C . LYS A 1 106 ? -16.114 -17.351 12.785 1.00 82.69 106 LYS A C 1
ATOM 811 O O . LYS A 1 106 ? -14.945 -17.051 13.010 1.00 82.69 106 LYS A O 1
ATOM 816 N N . LYS A 1 107 ? -16.669 -17.262 11.573 1.00 93.31 107 LYS A N 1
ATOM 817 C CA . LYS A 1 107 ? -16.041 -16.583 10.432 1.00 93.31 107 LYS A CA 1
ATOM 818 C C . LYS A 1 107 ? -16.610 -15.174 10.314 1.00 93.31 107 LYS A C 1
ATOM 820 O O . LYS A 1 107 ? -17.817 -14.997 10.459 1.00 93.31 107 LYS A O 1
ATOM 825 N N . VAL A 1 108 ? -15.752 -14.205 10.016 1.00 95.12 108 VAL A N 1
ATOM 826 C CA . VAL A 1 108 ? -16.169 -12.832 9.701 1.00 95.12 108 VAL A CA 1
ATOM 827 C C . VAL A 1 108 ? -16.701 -12.803 8.269 1.00 95.12 108 VAL A C 1
ATOM 829 O O . VAL A 1 108 ? -16.019 -13.265 7.353 1.00 95.12 108 VAL A O 1
ATOM 832 N N . ALA A 1 109 ? -17.901 -12.279 8.039 1.00 97.12 109 ALA A N 1
ATOM 833 C CA . ALA A 1 109 ? -18.350 -12.026 6.670 1.00 97.12 109 ALA A CA 1
ATOM 834 C C . ALA A 1 109 ? -17.682 -10.746 6.148 1.00 97.12 109 ALA A C 1
ATOM 836 O O . ALA A 1 109 ? -17.637 -9.741 6.843 1.00 97.12 109 ALA A O 1
ATOM 837 N N . VAL A 1 110 ? -17.136 -10.759 4.937 1.00 98.00 110 VAL A N 1
ATOM 838 C CA . VAL A 1 110 ? -16.500 -9.579 4.337 1.00 98.00 110 VAL A CA 1
ATOM 839 C C . VAL A 1 110 ? -17.194 -9.275 3.025 1.00 98.00 110 VAL A C 1
ATOM 841 O O . VAL A 1 110 ? -17.112 -10.067 2.094 1.00 98.00 110 VAL A O 1
ATOM 844 N N . TYR A 1 111 ? -17.859 -8.133 2.937 1.00 97.69 111 TYR A N 1
ATOM 845 C CA . TYR A 1 111 ? -18.497 -7.633 1.727 1.00 97.69 111 TYR A CA 1
ATOM 846 C C . TYR A 1 111 ? -17.592 -6.585 1.082 1.00 97.69 111 TYR A C 1
ATOM 848 O O . TYR A 1 111 ? -17.350 -5.524 1.649 1.00 97.69 111 TYR A O 1
ATOM 856 N N . PHE A 1 112 ? -17.059 -6.888 -0.097 1.00 96.75 112 PHE A N 1
ATOM 857 C CA . PHE A 1 112 ? -16.143 -6.013 -0.819 1.00 96.75 112 PHE A C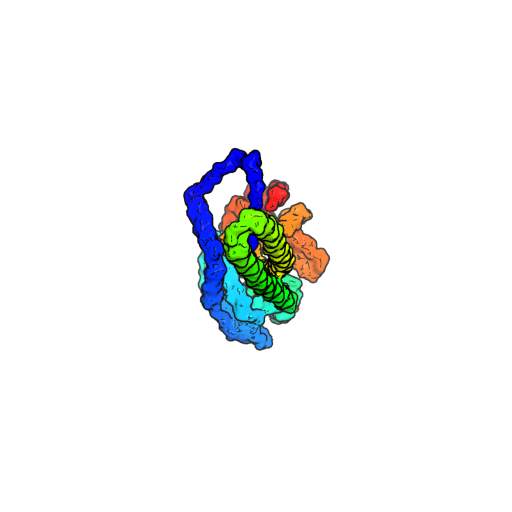A 1
ATOM 858 C C . PHE A 1 112 ? -16.719 -5.639 -2.184 1.00 96.75 112 PHE A C 1
ATOM 860 O O . PHE A 1 112 ? -16.678 -6.427 -3.129 1.00 96.75 112 PHE A O 1
ATOM 867 N N . PHE A 1 113 ? -17.277 -4.442 -2.296 1.00 95.56 113 PHE A N 1
ATOM 868 C CA . PHE A 1 113 ? -18.011 -4.009 -3.481 1.00 95.56 113 PHE A CA 1
ATOM 869 C C . PHE A 1 113 ? -17.102 -3.443 -4.572 1.00 95.56 113 PHE A C 1
ATOM 871 O O . PHE A 1 113 ? -16.044 -2.878 -4.294 1.00 95.56 113 PHE A O 1
ATOM 878 N N . ALA A 1 114 ? -17.520 -3.561 -5.831 1.00 92.31 114 ALA A N 1
ATOM 879 C CA . ALA A 1 114 ? -16.768 -3.060 -6.976 1.00 92.31 114 ALA A CA 1
ATOM 880 C C . ALA A 1 114 ? -16.737 -1.526 -7.039 1.00 92.31 114 ALA A C 1
ATOM 882 O O . ALA A 1 114 ? -15.797 -0.960 -7.591 1.00 92.31 114 ALA A O 1
ATOM 883 N N . ASN A 1 115 ? -17.756 -0.855 -6.494 1.00 91.25 115 ASN A N 1
ATOM 884 C CA . ASN A 1 115 ? -17.858 0.601 -6.489 1.00 91.25 115 ASN A CA 1
ATOM 885 C C . ASN A 1 115 ? -18.680 1.126 -5.298 1.00 91.25 115 ASN A C 1
ATOM 887 O O . ASN A 1 115 ? -19.327 0.366 -4.577 1.00 91.25 115 ASN A O 1
ATOM 891 N N . ARG A 1 116 ? -18.651 2.453 -5.117 1.00 91.94 116 ARG A N 1
ATOM 892 C CA . ARG A 1 116 ? -19.330 3.167 -4.027 1.00 91.94 116 ARG A CA 1
ATOM 893 C C . ARG A 1 116 ? -20.848 2.959 -4.024 1.00 91.94 116 ARG A C 1
ATOM 895 O O . ARG A 1 116 ? -21.410 2.756 -2.959 1.00 91.94 116 ARG A O 1
ATOM 902 N N . GLY A 1 117 ? -21.498 2.973 -5.188 1.00 92.00 117 GLY A N 1
ATOM 903 C CA . GLY A 1 117 ? -22.960 2.900 -5.271 1.00 92.00 117 GLY A CA 1
ATOM 904 C C . GLY A 1 117 ? -23.529 1.571 -4.770 1.00 92.00 117 GLY A C 1
ATOM 905 O O . GLY A 1 117 ? -24.582 1.548 -4.143 1.00 92.00 117 GLY A O 1
ATOM 906 N N . GLU A 1 118 ? -22.823 0.459 -4.989 1.00 93.62 118 GLU A N 1
ATOM 907 C CA . GLU A 1 118 ? -23.248 -0.843 -4.446 1.00 93.62 118 GLU A CA 1
ATOM 908 C C . GLU A 1 118 ? -23.050 -0.924 -2.934 1.00 93.62 118 GLU A C 1
ATOM 910 O O . GLU A 1 118 ? -23.871 -1.503 -2.229 1.00 93.62 118 GLU A O 1
ATOM 915 N N . TYR A 1 119 ? -21.971 -0.320 -2.438 1.00 94.31 119 TYR A N 1
ATOM 916 C CA . TYR A 1 119 ? -21.707 -0.221 -1.010 1.00 94.31 119 TYR A CA 1
ATOM 917 C C . TYR A 1 119 ? -22.731 0.658 -0.292 1.00 94.31 119 TYR A C 1
ATOM 919 O O . TYR A 1 119 ? -23.223 0.263 0.760 1.00 94.31 119 TYR A O 1
ATOM 927 N N . ASP A 1 120 ? -23.109 1.795 -0.879 1.00 92.88 120 ASP A N 1
ATOM 928 C CA . ASP A 1 120 ? -24.161 2.655 -0.334 1.00 92.88 120 ASP A CA 1
ATOM 929 C C . ASP A 1 120 ? -25.514 1.927 -0.313 1.00 92.88 120 ASP A C 1
ATOM 931 O O . ASP A 1 120 ? -26.227 1.989 0.686 1.00 92.88 120 ASP A O 1
ATOM 935 N N . ALA A 1 121 ? -25.850 1.176 -1.371 1.00 93.06 121 ALA A N 1
ATOM 936 C CA . ALA A 1 121 ? -27.060 0.350 -1.401 1.00 93.06 121 ALA A CA 1
ATOM 937 C C . ALA A 1 121 ? -27.051 -0.714 -0.290 1.00 93.06 121 ALA A C 1
ATOM 939 O O . ALA A 1 121 ? -28.032 -0.860 0.440 1.00 93.06 121 ALA A O 1
ATOM 940 N N . PHE A 1 122 ? -25.917 -1.399 -0.100 1.00 93.75 122 PHE A N 1
ATOM 941 C CA . PHE A 1 122 ? -25.744 -2.348 0.998 1.00 93.75 122 PHE A CA 1
ATOM 942 C C . PHE A 1 122 ? -25.897 -1.676 2.366 1.00 93.75 122 PHE A C 1
ATOM 944 O O . PHE A 1 122 ? -26.630 -2.194 3.202 1.00 93.75 122 PHE A O 1
ATOM 951 N N . GLN A 1 123 ? -25.266 -0.518 2.590 1.00 92.12 123 GLN A N 1
ATOM 952 C CA . GLN A 1 123 ? -25.395 0.244 3.837 1.00 92.12 123 GLN A CA 1
ATOM 953 C C . GLN A 1 123 ? -26.841 0.640 4.130 1.00 92.12 123 GLN A C 1
ATOM 955 O O . GLN A 1 123 ? -27.315 0.464 5.248 1.00 92.12 123 GLN A O 1
ATOM 960 N N . ILE A 1 124 ? -27.566 1.144 3.131 1.00 91.38 124 ILE A N 1
ATOM 961 C CA . ILE A 1 124 ? -28.980 1.500 3.287 1.00 91.38 124 ILE A CA 1
ATOM 962 C C . ILE A 1 124 ? -29.792 0.263 3.688 1.00 91.38 124 ILE A C 1
ATOM 964 O O . ILE A 1 124 ? -30.600 0.339 4.613 1.00 91.38 124 ILE A O 1
ATOM 968 N N . ALA A 1 125 ? -29.542 -0.878 3.041 1.00 91.12 125 ALA A N 1
ATOM 969 C CA . ALA A 1 125 ? -30.254 -2.122 3.309 1.00 91.12 125 ALA A CA 1
ATOM 970 C C . ALA A 1 125 ? -29.939 -2.733 4.687 1.00 91.12 125 ALA A C 1
ATOM 972 O O . ALA A 1 125 ? -30.825 -3.332 5.294 1.00 91.12 125 ALA A O 1
ATOM 973 N N . THR A 1 126 ? -28.705 -2.609 5.189 1.00 90.06 126 THR A N 1
ATOM 974 C CA . THR A 1 126 ? -28.279 -3.262 6.442 1.00 90.06 126 THR A CA 1
ATOM 975 C C . THR A 1 126 ? -28.286 -2.344 7.661 1.00 90.06 126 THR A C 1
ATOM 977 O O . THR A 1 126 ? -28.573 -2.809 8.762 1.00 90.06 126 THR A O 1
ATOM 980 N N . MET A 1 127 ? -28.002 -1.052 7.487 1.00 86.38 127 MET A N 1
ATOM 981 C CA . MET A 1 127 ? -27.869 -0.073 8.573 1.00 86.38 127 MET A CA 1
ATOM 982 C C . MET A 1 127 ? -28.992 0.971 8.613 1.00 86.38 127 MET A C 1
ATOM 984 O O . MET A 1 127 ? -29.066 1.743 9.568 1.00 86.38 127 MET A O 1
ATOM 988 N N . GLY A 1 128 ? -29.867 1.023 7.602 1.00 85.88 128 GLY A N 1
ATOM 989 C CA . GLY A 1 128 ? -30.955 2.005 7.531 1.00 85.88 128 GLY A CA 1
ATOM 990 C C . GLY A 1 128 ? -30.515 3.414 7.111 1.00 85.88 128 GLY A C 1
ATOM 991 O O . GLY A 1 128 ? -31.278 4.363 7.274 1.00 85.88 128 GLY A O 1
ATOM 992 N N . GLY A 1 129 ? -29.301 3.570 6.572 1.00 83.56 129 GLY A N 1
ATOM 993 C CA . GLY A 1 129 ? -28.793 4.844 6.063 1.00 83.56 129 GLY A CA 1
ATOM 994 C C . GLY A 1 129 ? -27.364 4.743 5.530 1.00 83.56 129 GLY A C 1
ATOM 995 O O . GLY A 1 129 ? -26.617 3.842 5.906 1.00 83.56 129 GLY A O 1
ATOM 996 N N . ALA A 1 130 ? -26.986 5.672 4.648 1.00 77.56 130 ALA A N 1
ATOM 997 C CA . ALA A 1 130 ? -25.622 5.764 4.132 1.00 77.56 130 ALA A CA 1
ATOM 998 C C . ALA A 1 130 ? -24.725 6.533 5.114 1.00 77.56 130 ALA A C 1
ATOM 1000 O O . ALA A 1 130 ? -25.057 7.643 5.536 1.00 77.56 130 ALA A O 1
ATOM 1001 N N . VAL A 1 131 ? -23.569 5.960 5.445 1.00 77.25 131 VAL A N 1
ATOM 1002 C CA . VAL A 1 131 ? -22.520 6.614 6.238 1.00 77.25 131 VAL A CA 1
ATOM 1003 C C . VAL A 1 131 ? -21.407 7.049 5.285 1.00 77.25 131 VAL A C 1
ATOM 1005 O O . VAL A 1 131 ? -21.073 6.355 4.322 1.00 77.25 131 VAL A O 1
ATOM 1008 N N . MET A 1 132 ? -20.780 8.202 5.533 1.00 81.69 132 MET A N 1
ATOM 1009 C CA . MET A 1 132 ? -19.707 8.698 4.656 1.00 81.69 132 MET A CA 1
ATOM 1010 C C . MET A 1 132 ? -18.454 7.802 4.653 1.00 81.69 132 MET A C 1
ATOM 1012 O O . MET A 1 132 ? -17.651 7.878 3.718 1.00 81.69 132 MET A O 1
ATOM 1016 N N . ASN A 1 133 ? -18.317 6.908 5.634 1.00 85.31 133 ASN A N 1
ATOM 1017 C CA . ASN A 1 133 ? -17.149 6.053 5.810 1.00 85.31 133 ASN A CA 1
ATOM 1018 C C . ASN A 1 133 ? -16.951 5.088 4.626 1.00 85.31 133 ASN A C 1
ATOM 1020 O O . ASN A 1 133 ? -17.918 4.478 4.163 1.00 85.31 133 ASN A O 1
ATOM 1024 N N . PRO A 1 134 ? -15.711 4.927 4.126 1.00 89.75 134 PRO A N 1
ATOM 1025 C CA . PRO A 1 134 ? -15.423 4.072 2.977 1.00 89.75 134 PRO A CA 1
ATOM 1026 C C . PRO A 1 134 ? -15.438 2.565 3.275 1.00 89.75 134 PRO A C 1
ATOM 1028 O O . PRO A 1 134 ? -15.459 1.758 2.344 1.00 89.75 134 PRO A O 1
ATOM 1031 N N . ALA A 1 135 ? -15.418 2.202 4.554 1.00 94.62 135 ALA A N 1
ATOM 1032 C CA . ALA A 1 135 ? -15.680 0.866 5.055 1.00 94.62 135 ALA A CA 1
ATOM 1033 C C . ALA A 1 135 ? -16.289 0.962 6.464 1.00 94.62 135 ALA A C 1
ATOM 1035 O O . ALA A 1 135 ? -16.311 2.049 7.049 1.00 94.62 135 ALA A O 1
ATOM 1036 N N . PHE A 1 136 ? -16.798 -0.154 6.980 1.00 93.94 136 PHE A N 1
ATOM 1037 C CA . PHE A 1 136 ? -17.166 -0.312 8.385 1.00 93.94 136 PHE A CA 1
ATOM 1038 C C . PHE A 1 136 ? -17.147 -1.786 8.800 1.00 93.94 136 PHE A C 1
ATOM 1040 O O . PHE A 1 136 ? -17.341 -2.685 7.973 1.00 93.94 136 PHE A O 1
ATOM 1047 N N . TYR A 1 137 ? -16.988 -2.022 10.096 1.00 94.12 137 TYR A N 1
ATOM 1048 C CA . TYR A 1 137 ? -17.244 -3.289 10.762 1.00 94.12 137 TYR A CA 1
ATOM 1049 C C . TYR A 1 137 ? -18.507 -3.194 11.629 1.00 94.12 137 TYR A C 1
ATOM 1051 O O . TYR A 1 137 ? -18.599 -2.351 12.521 1.00 94.12 137 TYR A O 1
ATOM 1059 N N . ASP A 1 138 ? -19.476 -4.082 11.393 1.00 92.25 138 ASP A N 1
ATOM 1060 C CA . ASP A 1 138 ? -20.640 -4.256 12.264 1.00 92.25 138 ASP A CA 1
ATOM 1061 C C . ASP A 1 138 ? -20.392 -5.418 13.243 1.00 92.25 138 ASP A C 1
ATOM 1063 O O . ASP A 1 138 ? -20.428 -6.587 12.833 1.00 92.25 138 ASP A O 1
ATOM 1067 N N . PRO A 1 139 ? -20.192 -5.143 14.546 1.00 89.12 139 PRO A N 1
ATOM 1068 C CA . PRO A 1 139 ? -19.980 -6.187 15.541 1.00 89.12 139 PRO A CA 1
ATOM 1069 C C . PRO A 1 139 ? -21.218 -7.059 15.787 1.00 89.12 139 PRO A C 1
ATOM 1071 O O . PRO A 1 139 ? -21.063 -8.206 16.204 1.00 89.12 139 PRO A O 1
ATOM 1074 N N . LYS A 1 140 ? -22.440 -6.561 15.538 1.00 88.94 140 LYS A N 1
ATOM 1075 C CA . LYS A 1 140 ? -23.675 -7.339 15.732 1.00 88.94 140 LYS A CA 1
ATOM 1076 C C . LYS A 1 140 ? -23.851 -8.371 14.626 1.00 88.94 140 LYS A C 1
ATOM 1078 O O . LYS A 1 140 ? -24.157 -9.526 14.911 1.00 88.94 140 LYS A O 1
ATOM 1083 N N . ALA A 1 141 ? -23.646 -7.957 13.377 1.00 92.19 141 ALA A N 1
ATOM 1084 C CA . ALA A 1 141 ? -23.720 -8.844 12.219 1.00 92.19 141 ALA A CA 1
ATOM 1085 C C . ALA A 1 141 ? -22.417 -9.626 11.966 1.00 92.19 141 ALA A C 1
ATOM 1087 O O . ALA A 1 141 ? -22.401 -10.531 11.131 1.00 92.19 141 ALA A O 1
ATOM 1088 N N . ASN A 1 142 ? -21.336 -9.286 12.677 1.00 93.31 142 ASN A N 1
ATOM 1089 C CA . ASN A 1 142 ? -19.986 -9.814 12.491 1.00 93.31 142 ASN A CA 1
ATOM 1090 C C . ASN A 1 142 ? -19.516 -9.740 11.031 1.00 93.31 142 ASN A C 1
ATOM 1092 O O . ASN A 1 142 ? -19.040 -10.729 10.455 1.00 93.31 142 ASN A O 1
ATOM 1096 N N . HIS A 1 143 ? -19.688 -8.568 10.419 1.00 95.56 143 HIS A N 1
ATOM 1097 C CA . HIS A 1 143 ? -19.253 -8.352 9.050 1.00 95.56 143 HIS A CA 1
ATOM 1098 C C . HIS A 1 143 ? -18.441 -7.083 8.869 1.00 95.56 143 HIS A C 1
ATOM 1100 O O . HIS A 1 143 ? -18.650 -6.089 9.552 1.00 95.56 143 HIS A O 1
ATOM 1106 N N . ILE A 1 144 ? -17.540 -7.127 7.898 1.00 97.06 144 ILE A N 1
ATOM 1107 C CA . ILE A 1 144 ? -16.881 -5.960 7.327 1.00 97.06 144 ILE A CA 1
ATOM 1108 C C . ILE A 1 144 ? -17.579 -5.655 6.008 1.00 97.06 144 ILE A C 1
ATOM 1110 O O . ILE A 1 144 ? -17.842 -6.574 5.230 1.00 97.06 144 ILE A O 1
ATOM 1114 N N . ALA A 1 145 ? -17.827 -4.387 5.719 1.00 96.69 145 ALA A N 1
ATOM 1115 C CA . ALA A 1 145 ? -18.206 -3.936 4.392 1.00 96.69 145 ALA A CA 1
ATOM 1116 C C . ALA A 1 145 ? -17.259 -2.830 3.934 1.00 96.69 145 ALA A C 1
ATOM 1118 O O . ALA A 1 145 ? -16.959 -1.911 4.686 1.00 96.69 145 ALA A O 1
ATOM 1119 N N . ALA A 1 146 ? -16.786 -2.918 2.697 1.00 96.19 146 ALA A N 1
ATOM 1120 C CA . ALA A 1 146 ? -15.902 -1.944 2.069 1.00 96.19 146 ALA A CA 1
ATOM 1121 C C . ALA A 1 146 ? -16.141 -1.936 0.557 1.00 96.19 146 ALA A C 1
ATOM 1123 O O . ALA A 1 146 ? -16.771 -2.846 0.014 1.00 96.19 146 ALA A O 1
ATOM 1124 N N . PHE A 1 147 ? -15.601 -0.952 -0.156 1.00 94.12 147 PHE A N 1
ATOM 1125 C CA . PHE A 1 147 ? -15.633 -0.948 -1.617 1.00 94.12 147 PHE A CA 1
ATOM 1126 C C . PHE A 1 147 ? -14.285 -0.611 -2.235 1.00 94.12 147 PHE A C 1
ATOM 1128 O O . PHE A 1 147 ? -13.408 0.005 -1.623 1.00 94.12 147 PHE A O 1
ATOM 1135 N N . ASN A 1 148 ? -14.136 -0.995 -3.496 1.00 90.31 148 ASN A N 1
ATOM 1136 C CA . ASN A 1 148 ? -12.990 -0.635 -4.296 1.00 90.31 148 ASN A CA 1
ATOM 1137 C C . ASN A 1 148 ? -13.035 0.860 -4.641 1.00 90.31 148 ASN A C 1
ATOM 1139 O O . ASN A 1 148 ? -13.825 1.314 -5.468 1.00 90.31 148 ASN A O 1
ATOM 1143 N N . ARG A 1 149 ? -12.158 1.634 -3.998 1.00 85.94 149 ARG A N 1
ATOM 1144 C CA . ARG A 1 149 ? -12.024 3.084 -4.217 1.00 85.94 149 ARG A CA 1
ATOM 1145 C C . ARG A 1 149 ? -11.301 3.433 -5.517 1.00 85.94 149 ARG A C 1
ATOM 1147 O O . ARG A 1 149 ? -11.219 4.606 -5.879 1.00 85.94 149 ARG A O 1
ATOM 1154 N N . VAL A 1 150 ? -10.746 2.436 -6.202 1.00 81.12 150 VAL A N 1
ATOM 1155 C CA . VAL A 1 150 ? -10.130 2.611 -7.510 1.00 81.12 150 VAL A CA 1
ATOM 1156 C C . VAL A 1 150 ? -11.251 2.850 -8.520 1.00 81.12 150 VAL A C 1
ATOM 1158 O O . VAL A 1 150 ? -11.898 1.912 -8.980 1.00 81.12 150 VAL A O 1
ATOM 1161 N N . GLU A 1 151 ? -11.485 4.121 -8.847 1.00 75.50 151 GLU A N 1
ATOM 1162 C CA . GLU A 1 151 ? -12.446 4.536 -9.870 1.00 75.50 151 GLU A CA 1
ATOM 1163 C C . GLU A 1 151 ? -12.171 3.774 -11.171 1.00 75.50 151 GLU A C 1
ATOM 1165 O O . GLU A 1 151 ? -11.137 3.974 -11.812 1.00 75.50 151 GLU A O 1
ATOM 1170 N N . THR A 1 152 ? -13.072 2.857 -11.533 1.00 75.62 152 THR A N 1
ATOM 1171 C CA . THR A 1 152 ? -12.800 1.829 -12.545 1.00 75.62 152 THR A CA 1
ATOM 1172 C C . THR A 1 152 ? -12.452 2.449 -13.893 1.00 75.62 152 THR A C 1
ATOM 1174 O O . THR A 1 152 ? -11.425 2.097 -14.463 1.00 75.62 152 THR A O 1
ATOM 1177 N N . ALA A 1 153 ? -13.214 3.458 -14.331 1.00 79.38 153 ALA A N 1
ATOM 1178 C CA . ALA A 1 153 ? -12.959 4.179 -15.578 1.00 79.38 153 ALA A CA 1
ATOM 1179 C C . ALA A 1 153 ? -11.590 4.881 -15.580 1.00 79.38 153 ALA A C 1
ATOM 1181 O O . ALA A 1 153 ? -10.824 4.781 -16.539 1.00 79.38 153 ALA A O 1
ATOM 1182 N N . LYS A 1 154 ? -11.234 5.552 -14.477 1.00 84.25 154 LYS A N 1
ATOM 1183 C CA . LYS A 1 154 ? -9.931 6.210 -14.336 1.00 84.25 154 LYS A CA 1
ATOM 1184 C C . LYS A 1 154 ? -8.792 5.195 -14.316 1.00 84.25 154 LYS A C 1
ATOM 1186 O O . LYS A 1 154 ? -7.766 5.406 -14.954 1.00 84.25 154 LYS A O 1
ATOM 1191 N N . ALA A 1 155 ? -8.961 4.078 -13.619 1.00 83.50 155 ALA A N 1
ATOM 1192 C CA . ALA A 1 155 ? -7.954 3.030 -13.555 1.00 83.50 155 ALA A CA 1
ATOM 1193 C C . ALA A 1 155 ? -7.779 2.296 -14.885 1.00 83.50 155 ALA A C 1
ATOM 1195 O O . ALA A 1 155 ? -6.654 1.966 -15.248 1.00 83.50 155 ALA A O 1
ATOM 1196 N N . GLU A 1 156 ? -8.856 2.069 -15.632 1.00 84.75 156 GLU A N 1
ATOM 1197 C CA . GLU A 1 156 ? -8.803 1.557 -17.001 1.00 84.75 156 GLU A CA 1
ATOM 1198 C C . GLU A 1 156 ? -8.064 2.520 -17.928 1.00 84.75 156 GLU A C 1
ATOM 1200 O O . GLU A 1 156 ? -7.156 2.090 -18.638 1.00 84.75 156 GLU A O 1
ATOM 1205 N N . ALA A 1 157 ? -8.354 3.823 -17.856 1.00 91.25 157 ALA A N 1
ATOM 1206 C CA . ALA A 1 157 ? -7.625 4.838 -18.612 1.00 91.25 157 ALA A CA 1
ATOM 1207 C C . ALA A 1 157 ? -6.125 4.857 -18.260 1.00 91.25 157 ALA A C 1
ATOM 1209 O O . ALA A 1 157 ? -5.279 4.889 -19.153 1.00 91.25 157 ALA A O 1
ATOM 1210 N N . ILE A 1 158 ? -5.780 4.758 -16.970 1.00 91.50 158 ILE A N 1
ATOM 1211 C CA . ILE A 1 158 ? -4.388 4.676 -16.506 1.00 91.50 158 ILE A CA 1
ATOM 1212 C C . ILE A 1 158 ? -3.706 3.397 -17.020 1.00 91.50 158 ILE A C 1
ATOM 1214 O O . ILE A 1 158 ? -2.573 3.454 -17.500 1.00 91.50 158 ILE A O 1
ATOM 1218 N N . ARG A 1 159 ? -4.376 2.239 -16.949 1.00 89.31 159 ARG A N 1
ATOM 1219 C CA . ARG A 1 159 ? -3.846 0.966 -17.471 1.00 89.31 159 ARG A CA 1
ATOM 1220 C C . ARG A 1 159 ? -3.638 1.024 -18.979 1.00 89.31 159 ARG A C 1
ATOM 1222 O O . ARG A 1 159 ? -2.595 0.588 -19.456 1.00 89.31 159 ARG A O 1
ATOM 1229 N N . LYS A 1 160 ? -4.584 1.609 -19.716 1.00 93.88 160 LYS A N 1
ATOM 1230 C CA . LYS A 1 160 ? -4.452 1.844 -21.155 1.00 93.88 160 LYS A CA 1
ATOM 1231 C C . LYS A 1 160 ? -3.241 2.730 -21.457 1.00 93.88 160 LYS A C 1
ATOM 1233 O O . LYS A 1 160 ? -2.439 2.365 -22.303 1.00 93.88 160 LYS A O 1
ATOM 1238 N N . ALA A 1 161 ? -3.049 3.823 -20.717 1.00 95.88 161 ALA A N 1
ATOM 1239 C CA . ALA A 1 161 ? -1.886 4.696 -20.885 1.00 95.88 161 ALA A CA 1
ATOM 1240 C C . ALA A 1 161 ? -0.549 3.983 -20.600 1.00 95.88 161 ALA A C 1
ATOM 1242 O O . ALA A 1 161 ? 0.441 4.251 -21.275 1.00 95.88 161 ALA A O 1
ATOM 1243 N N . ILE A 1 162 ? -0.506 3.062 -19.627 1.00 93.06 162 ILE A N 1
ATOM 1244 C CA . ILE A 1 162 ? 0.671 2.207 -19.389 1.00 93.06 162 ILE A CA 1
ATOM 1245 C C . ILE A 1 162 ? 0.937 1.311 -20.604 1.00 93.06 162 ILE A C 1
ATOM 1247 O O . ILE A 1 162 ? 2.069 1.271 -21.074 1.00 93.06 162 ILE A O 1
ATOM 1251 N N . LEU A 1 163 ? -0.089 0.625 -21.118 1.00 94.88 163 LEU A N 1
ATOM 1252 C CA . LEU A 1 163 ? 0.044 -0.269 -22.273 1.00 94.88 163 LEU A CA 1
ATOM 1253 C C . LEU A 1 163 ? 0.474 0.482 -23.541 1.00 94.88 163 LEU A C 1
ATOM 1255 O O . LEU A 1 163 ? 1.333 -0.000 -24.276 1.00 94.88 163 LEU A O 1
ATOM 1259 N N . ASP A 1 164 ? -0.097 1.663 -23.781 1.00 96.81 164 ASP A N 1
ATOM 1260 C CA . ASP A 1 164 ? 0.257 2.518 -24.917 1.00 96.81 164 ASP A CA 1
ATOM 1261 C C . ASP A 1 164 ? 1.733 2.966 -24.816 1.00 96.81 164 ASP A C 1
ATOM 1263 O O . ASP A 1 164 ? 2.474 2.875 -25.794 1.00 96.81 164 ASP A O 1
ATOM 1267 N N . ALA A 1 165 ? 2.201 3.346 -23.621 1.00 96.69 165 ALA A N 1
ATOM 1268 C CA . ALA A 1 165 ? 3.601 3.713 -23.381 1.00 96.69 165 ALA A CA 1
ATOM 1269 C C . ALA A 1 165 ? 4.575 2.523 -23.502 1.00 96.69 165 ALA A C 1
ATOM 1271 O O . ALA A 1 165 ? 5.695 2.674 -23.994 1.00 96.69 165 ALA A O 1
ATOM 1272 N N . GLU A 1 166 ? 4.170 1.328 -23.060 1.00 95.00 166 GLU A N 1
ATOM 1273 C CA . GLU A 1 166 ? 4.952 0.096 -23.228 1.00 95.00 166 GLU A CA 1
ATOM 1274 C C . GLU A 1 166 ? 5.096 -0.273 -24.710 1.00 95.00 166 GLU A C 1
ATOM 1276 O O . GLU A 1 166 ? 6.190 -0.644 -25.141 1.00 95.00 166 GLU A O 1
ATOM 1281 N N . ARG A 1 167 ? 4.025 -0.109 -25.498 1.00 97.50 167 ARG A N 1
ATOM 1282 C CA . ARG A 1 167 ? 4.051 -0.311 -26.951 1.00 97.50 167 ARG A CA 1
ATOM 1283 C C . ARG A 1 167 ? 4.999 0.668 -27.639 1.00 97.50 167 ARG A C 1
ATOM 1285 O O . ARG A 1 167 ? 5.852 0.228 -28.399 1.00 97.50 167 ARG A O 1
ATOM 1292 N N . GLU A 1 168 ? 4.920 1.956 -27.308 1.00 98.06 168 GLU A N 1
ATOM 1293 C CA . GLU A 1 168 ? 5.802 2.983 -27.883 1.00 98.06 168 GLU A CA 1
ATOM 1294 C C . GLU A 1 168 ? 7.286 2.700 -27.590 1.00 98.06 168 GLU A C 1
ATOM 1296 O O . GLU A 1 168 ? 8.150 2.893 -28.445 1.00 98.06 168 GLU A O 1
ATOM 1301 N N . ILE A 1 169 ? 7.605 2.190 -26.394 1.00 97.25 169 ILE A N 1
ATOM 1302 C CA . ILE A 1 169 ? 8.969 1.761 -26.056 1.00 97.25 169 ILE A CA 1
ATOM 1303 C C . ILE A 1 169 ? 9.436 0.623 -26.971 1.00 97.25 169 ILE A C 1
ATOM 1305 O O . ILE A 1 169 ? 10.589 0.626 -27.407 1.00 97.25 169 ILE A O 1
ATOM 1309 N N . GLU A 1 170 ? 8.580 -0.358 -27.243 1.00 97.25 170 GLU A N 1
ATOM 1310 C CA . GLU A 1 170 ? 8.927 -1.492 -28.103 1.00 97.25 170 GLU A CA 1
ATOM 1311 C C . GLU A 1 170 ? 9.062 -1.076 -29.575 1.00 97.25 170 GLU A C 1
ATOM 1313 O O . GLU A 1 170 ? 9.992 -1.505 -30.269 1.00 97.25 170 GLU A O 1
ATOM 1318 N N . ASP A 1 171 ? 8.216 -0.151 -30.026 1.00 97.81 171 ASP A N 1
ATOM 1319 C CA . ASP A 1 171 ? 8.309 0.457 -31.351 1.00 97.81 171 ASP A CA 1
ATOM 1320 C C . ASP A 1 171 ? 9.610 1.265 -31.502 1.00 97.81 171 ASP A C 1
ATOM 1322 O O . ASP A 1 171 ? 10.317 1.115 -32.504 1.00 97.81 171 ASP A O 1
ATOM 1326 N N . CYS A 1 172 ? 10.005 2.045 -30.487 1.00 97.06 172 CYS A N 1
ATOM 1327 C CA . CYS A 1 172 ? 11.293 2.748 -30.450 1.00 97.06 172 CYS A CA 1
ATOM 1328 C C . CYS A 1 172 ? 12.483 1.785 -30.582 1.00 97.06 172 CYS A C 1
ATOM 1330 O O . CYS A 1 172 ? 13.392 2.035 -31.377 1.00 97.06 172 CYS A O 1
ATOM 1332 N N . LYS A 1 173 ? 12.480 0.660 -29.853 1.00 96.88 173 LYS A N 1
ATOM 1333 C CA . LYS A 1 173 ? 13.537 -0.364 -29.973 1.00 96.88 173 LYS A CA 1
ATOM 1334 C C . LYS A 1 173 ? 13.580 -0.964 -31.373 1.00 96.88 173 LYS A C 1
ATOM 1336 O O . LYS A 1 173 ? 14.654 -1.095 -31.957 1.00 96.88 173 LYS A O 1
ATOM 1341 N N . THR A 1 174 ? 12.414 -1.296 -31.924 1.00 97.75 174 THR A N 1
ATOM 1342 C CA . THR A 1 174 ? 12.297 -1.850 -33.276 1.00 97.75 174 THR A CA 1
ATOM 1343 C C . THR A 1 174 ? 12.848 -0.874 -34.316 1.00 97.75 174 THR A C 1
ATOM 1345 O O . THR A 1 174 ? 13.546 -1.284 -35.243 1.00 97.75 174 THR A O 1
ATOM 1348 N N . ARG A 1 175 ? 12.579 0.425 -34.152 1.00 97.56 175 ARG A N 1
ATOM 1349 C CA . ARG A 1 175 ? 13.107 1.500 -35.000 1.00 97.56 175 ARG A CA 1
ATOM 1350 C C . ARG A 1 175 ? 14.622 1.655 -34.883 1.00 97.56 175 ARG A C 1
ATOM 1352 O O . ARG A 1 175 ? 15.278 1.711 -35.917 1.00 97.56 175 ARG A O 1
ATOM 1359 N N . ILE A 1 176 ? 15.176 1.658 -33.666 1.00 96.81 176 ILE A N 1
ATOM 1360 C CA . ILE A 1 176 ? 16.634 1.670 -33.448 1.00 96.81 176 ILE A CA 1
ATOM 1361 C C . ILE A 1 176 ? 17.280 0.495 -34.185 1.00 96.81 176 ILE A C 1
ATOM 1363 O O . ILE A 1 176 ? 18.190 0.704 -34.977 1.00 96.81 176 ILE A O 1
ATOM 1367 N N . ASN A 1 177 ? 16.767 -0.722 -33.993 1.00 97.06 177 ASN A N 1
ATOM 1368 C CA . ASN A 1 177 ? 17.322 -1.918 -34.623 1.00 97.06 177 ASN A CA 1
ATOM 1369 C C . ASN A 1 177 ? 17.255 -1.858 -36.163 1.00 97.06 177 ASN A C 1
ATOM 1371 O O . ASN A 1 177 ? 18.190 -2.264 -36.848 1.00 97.06 177 ASN A O 1
ATOM 1375 N N . LYS A 1 178 ? 16.167 -1.321 -36.735 1.00 97.69 178 LYS A N 1
ATOM 1376 C CA . LYS A 1 178 ? 16.057 -1.117 -38.191 1.00 97.69 178 LYS A CA 1
ATOM 1377 C C . LYS A 1 178 ? 17.102 -0.130 -38.715 1.00 97.69 178 LYS A C 1
ATOM 1379 O O . LYS A 1 178 ? 17.721 -0.404 -39.743 1.00 97.69 178 LYS A O 1
ATOM 1384 N N . GLU A 1 179 ? 17.312 0.983 -38.015 1.00 97.12 179 GLU A N 1
ATOM 1385 C CA . GLU A 1 179 ? 18.339 1.960 -38.388 1.00 97.12 179 GLU A CA 1
ATOM 1386 C C . GLU A 1 179 ? 19.750 1.386 -38.239 1.00 97.12 179 GLU A C 1
ATOM 1388 O O . GLU A 1 179 ? 20.564 1.555 -39.139 1.00 97.12 179 GLU A O 1
ATOM 1393 N N . GLU A 1 180 ? 20.030 0.623 -37.181 1.00 96.00 180 GLU A N 1
ATOM 1394 C CA . GLU A 1 180 ? 21.311 -0.077 -37.006 1.00 96.00 180 GLU A CA 1
ATOM 1395 C C . GLU A 1 180 ? 21.622 -0.989 -38.197 1.00 96.00 180 GLU A C 1
ATOM 1397 O O . GLU A 1 180 ? 22.694 -0.893 -38.793 1.00 96.00 180 GLU A O 1
ATOM 1402 N N . VAL A 1 181 ? 20.649 -1.798 -38.627 1.00 97.44 181 VAL A N 1
ATOM 1403 C CA . VAL A 1 181 ? 20.800 -2.676 -39.797 1.00 97.44 181 VAL A CA 1
ATOM 1404 C C . VAL A 1 181 ? 21.045 -1.880 -41.086 1.00 97.44 181 VAL A C 1
ATOM 1406 O O . VAL A 1 181 ? 21.865 -2.292 -41.917 1.00 97.44 181 VAL A O 1
ATOM 1409 N N . ARG A 1 182 ? 20.356 -0.746 -41.279 1.00 97.31 182 ARG A N 1
ATOM 1410 C CA . ARG A 1 182 ? 20.554 0.132 -42.447 1.00 97.31 182 ARG A CA 1
ATOM 1411 C C . ARG A 1 182 ? 21.968 0.712 -42.464 1.00 97.31 182 ARG A C 1
ATOM 1413 O O . ARG A 1 182 ? 22.642 0.649 -43.494 1.00 97.31 182 ARG A O 1
ATOM 1420 N N . ILE A 1 183 ? 22.410 1.247 -41.334 1.00 92.62 183 ILE A N 1
ATOM 1421 C CA . ILE A 1 183 ? 23.722 1.871 -41.160 1.00 92.62 183 ILE A CA 1
ATOM 1422 C C . ILE A 1 183 ? 24.837 0.835 -41.358 1.00 92.62 183 ILE A C 1
ATOM 1424 O O . ILE A 1 183 ? 25.771 1.072 -42.122 1.00 92.62 183 ILE A O 1
ATOM 1428 N N . ASP A 1 184 ? 24.698 -0.367 -40.798 1.00 93.50 184 ASP A N 1
ATOM 1429 C CA . ASP A 1 184 ? 25.651 -1.467 -40.996 1.00 93.50 184 ASP A CA 1
ATOM 1430 C C . ASP A 1 184 ? 25.762 -1.902 -42.462 1.00 93.50 184 ASP A C 1
ATOM 1432 O O . ASP A 1 184 ? 26.824 -2.335 -42.925 1.00 93.50 184 ASP A O 1
ATOM 1436 N N . LYS A 1 185 ? 24.667 -1.819 -43.227 1.00 96.75 185 LYS A N 1
ATOM 1437 C CA . LYS A 1 185 ? 24.701 -2.050 -44.675 1.00 96.75 185 LYS A CA 1
ATOM 1438 C C . LYS A 1 185 ? 25.514 -0.960 -45.383 1.00 96.75 185 LYS A C 1
ATOM 1440 O O . LYS A 1 185 ? 26.403 -1.299 -46.160 1.00 96.75 185 LYS A O 1
ATOM 1445 N N . GLN A 1 186 ? 25.277 0.314 -45.070 1.00 93.62 186 GLN A N 1
ATOM 1446 C CA . GLN A 1 186 ? 26.019 1.437 -45.659 1.00 93.62 186 GLN A CA 1
ATOM 1447 C C . GLN A 1 186 ? 27.518 1.372 -45.334 1.00 93.62 186 GLN A C 1
ATOM 1449 O O . GLN A 1 186 ? 28.350 1.519 -46.226 1.00 93.62 186 GLN A O 1
ATOM 1454 N N . VAL A 1 187 ? 27.880 1.057 -44.087 1.00 90.19 187 VAL A N 1
ATOM 1455 C CA . VAL A 1 187 ? 29.284 0.884 -43.679 1.00 90.19 187 VAL A CA 1
ATOM 1456 C C . VAL A 1 187 ? 29.948 -0.268 -44.441 1.00 90.19 187 VAL A C 1
ATOM 1458 O O . VAL A 1 187 ? 31.099 -0.146 -44.864 1.00 90.19 187 VAL A O 1
ATOM 1461 N N . ARG A 1 188 ? 29.241 -1.385 -44.667 1.00 94.56 188 ARG A N 1
ATOM 1462 C CA . ARG A 1 188 ? 29.756 -2.493 -45.492 1.00 94.56 188 ARG A CA 1
ATOM 1463 C C . ARG A 1 188 ? 29.982 -2.080 -46.946 1.00 94.56 188 ARG A C 1
ATOM 1465 O O . ARG A 1 188 ? 31.006 -2.446 -47.514 1.00 94.56 188 ARG A O 1
ATOM 1472 N N . GLU A 1 189 ? 29.076 -1.303 -47.533 1.00 93.75 189 GLU A N 1
ATOM 1473 C CA . GLU A 1 189 ? 29.223 -0.782 -48.899 1.00 93.75 189 GLU A CA 1
ATOM 1474 C C . GLU A 1 189 ? 30.407 0.192 -49.024 1.00 93.75 189 GLU A C 1
ATOM 1476 O O . GLU A 1 189 ? 31.171 0.103 -49.986 1.00 93.75 189 GLU A O 1
ATOM 1481 N N . ILE A 1 190 ? 30.609 1.075 -48.038 1.00 86.31 190 ILE A N 1
ATOM 1482 C CA . ILE A 1 190 ? 31.772 1.978 -47.954 1.00 86.31 190 ILE A CA 1
ATOM 1483 C C . ILE A 1 190 ? 33.077 1.169 -47.918 1.00 86.31 190 ILE A C 1
ATOM 1485 O O . ILE A 1 190 ? 33.997 1.441 -48.691 1.00 86.31 190 ILE A O 1
ATOM 1489 N N . LYS A 1 191 ? 33.142 0.129 -47.076 1.00 86.44 191 LYS A N 1
ATOM 1490 C CA . LYS A 1 191 ? 34.317 -0.754 -46.973 1.00 86.44 191 LYS A CA 1
ATOM 1491 C C . LYS A 1 191 ? 34.584 -1.527 -48.264 1.00 86.44 191 LYS A C 1
ATOM 1493 O O . LYS A 1 191 ? 35.723 -1.576 -48.712 1.00 86.44 191 LYS A O 1
ATOM 1498 N N . ALA A 1 192 ? 33.545 -2.055 -48.908 1.00 91.38 192 ALA A N 1
ATOM 1499 C CA . ALA A 1 192 ? 33.690 -2.753 -50.184 1.00 91.38 192 ALA A CA 1
ATOM 1500 C C . ALA A 1 192 ? 34.232 -1.833 -51.295 1.00 91.38 192 ALA A C 1
ATOM 1502 O O . ALA A 1 192 ? 35.104 -2.242 -52.063 1.00 91.38 192 ALA A O 1
ATOM 1503 N N . LYS A 1 193 ? 33.766 -0.575 -51.362 1.00 88.06 193 LYS A N 1
ATOM 1504 C CA . LYS A 1 193 ? 34.309 0.437 -52.288 1.00 88.06 193 LYS A CA 1
ATOM 1505 C C . LYS A 1 193 ? 35.781 0.726 -52.002 1.00 88.06 193 LYS A C 1
ATOM 1507 O O . LYS A 1 193 ? 36.575 0.806 -52.938 1.00 88.06 193 LYS A O 1
ATOM 1512 N N . LEU A 1 194 ? 36.146 0.844 -50.724 1.00 82.06 194 LEU A N 1
ATOM 1513 C CA . LEU A 1 194 ? 37.533 1.046 -50.311 1.00 82.06 194 LEU A CA 1
ATOM 1514 C C . LEU A 1 194 ? 38.427 -0.115 -50.771 1.00 82.06 194 LEU A C 1
ATOM 1516 O O . LEU A 1 194 ? 39.452 0.119 -51.409 1.00 82.06 194 LEU A O 1
ATOM 1520 N N . ASP A 1 195 ? 38.027 -1.359 -50.507 1.00 85.69 195 ASP A N 1
ATOM 1521 C CA . ASP A 1 195 ? 38.798 -2.550 -50.881 1.00 85.69 195 ASP A CA 1
ATOM 1522 C C . ASP A 1 195 ? 38.967 -2.683 -52.404 1.00 85.69 195 ASP A C 1
ATOM 1524 O O . ASP A 1 195 ? 40.056 -3.018 -52.890 1.00 85.69 195 ASP A O 1
ATOM 1528 N N . ALA A 1 196 ? 37.918 -2.373 -53.175 1.00 87.94 196 ALA A N 1
ATOM 1529 C CA . ALA A 1 196 ? 37.962 -2.371 -54.636 1.00 87.94 196 ALA A CA 1
ATOM 1530 C C . ALA A 1 196 ? 38.964 -1.336 -55.177 1.00 87.94 196 ALA A C 1
ATOM 1532 O O . ALA A 1 196 ? 39.813 -1.678 -56.004 1.00 87.94 196 ALA A O 1
ATOM 1533 N N . LEU A 1 197 ? 38.929 -0.105 -54.657 1.00 81.62 197 LEU A N 1
ATOM 1534 C CA . LEU A 1 197 ? 39.857 0.961 -55.047 1.00 81.62 197 LEU A CA 1
ATOM 1535 C C . LEU A 1 197 ? 41.305 0.627 -54.683 1.00 81.62 197 LEU A C 1
ATOM 1537 O O . LEU A 1 197 ? 42.207 0.799 -55.502 1.00 81.62 197 LEU A O 1
ATOM 1541 N N . VAL A 1 198 ? 41.540 0.086 -53.483 1.00 79.75 198 VAL A N 1
ATOM 1542 C CA . VAL A 1 198 ? 42.876 -0.366 -53.062 1.00 79.75 198 VAL A CA 1
ATOM 1543 C C . VAL A 1 198 ? 43.399 -1.471 -53.981 1.00 79.75 198 VAL A C 1
ATOM 1545 O O . VAL A 1 198 ? 44.592 -1.506 -54.289 1.00 79.75 198 VAL A O 1
ATOM 1548 N N . THR A 1 199 ? 42.525 -2.371 -54.429 1.00 86.31 199 THR A N 1
ATOM 1549 C CA . THR A 1 199 ? 42.887 -3.456 -55.347 1.00 86.31 199 THR A CA 1
ATOM 1550 C C . THR A 1 199 ? 43.226 -2.933 -56.743 1.00 86.31 199 THR A C 1
ATOM 1552 O O . THR A 1 199 ? 44.214 -3.382 -57.322 1.00 86.31 199 THR A O 1
ATOM 1555 N N . GLN A 1 200 ? 42.450 -1.982 -57.272 1.00 82.69 200 GLN A N 1
ATOM 1556 C CA . GLN A 1 200 ? 42.696 -1.359 -58.576 1.00 82.69 200 GLN A CA 1
ATOM 1557 C C . GLN A 1 200 ? 44.007 -0.561 -58.582 1.00 82.69 200 GLN A C 1
ATOM 1559 O O . GLN A 1 200 ? 44.880 -0.826 -59.403 1.00 82.69 200 GLN A O 1
ATOM 1564 N N . ALA A 1 201 ? 44.218 0.289 -57.577 1.00 74.62 201 ALA A N 1
ATOM 1565 C CA . ALA A 1 201 ? 45.449 1.059 -57.396 1.00 74.62 201 ALA A CA 1
ATOM 1566 C C . ALA A 1 201 ? 46.719 0.182 -57.384 1.00 74.62 201 ALA A C 1
ATOM 1568 O O . ALA A 1 201 ? 47.725 0.515 -58.006 1.00 74.62 201 ALA A O 1
ATOM 1569 N N . LYS A 1 202 ? 46.674 -0.980 -56.712 1.00 78.94 202 LYS A N 1
ATOM 1570 C CA . LYS A 1 202 ? 47.789 -1.948 -56.691 1.00 78.94 202 LYS A CA 1
ATOM 1571 C C . LYS A 1 202 ? 48.090 -2.573 -58.057 1.00 78.94 202 LYS A C 1
ATOM 1573 O O . LYS A 1 202 ? 49.198 -3.070 -58.258 1.00 78.94 202 LYS A O 1
ATOM 1578 N N . ARG A 1 203 ? 47.107 -2.636 -58.960 1.00 82.06 203 ARG A N 1
ATOM 1579 C CA . ARG A 1 203 ? 47.299 -3.143 -60.327 1.00 82.06 203 ARG A CA 1
ATOM 1580 C C . ARG A 1 203 ? 47.939 -2.075 -61.208 1.00 82.06 203 ARG A C 1
ATOM 1582 O O . ARG A 1 203 ? 48.897 -2.396 -61.905 1.00 82.06 203 ARG A O 1
ATOM 1589 N N . ASP A 1 204 ? 47.460 -0.839 -61.104 1.00 75.00 204 ASP A N 1
ATOM 1590 C CA . ASP A 1 204 ? 47.855 0.271 -61.977 1.00 75.00 204 ASP A CA 1
ATOM 1591 C C . ASP A 1 204 ? 49.264 0.817 -61.660 1.00 75.00 204 ASP A C 1
ATOM 1593 O O . ASP A 1 204 ? 49.961 1.284 -62.553 1.00 75.00 204 ASP A O 1
ATOM 1597 N N . ALA A 1 205 ? 49.738 0.690 -60.414 1.00 69.81 205 ALA A N 1
ATOM 1598 C CA . ALA A 1 205 ? 51.052 1.182 -59.979 1.00 69.81 205 ALA A CA 1
ATOM 1599 C C . ALA A 1 205 ? 52.257 0.278 -60.342 1.00 69.81 205 ALA A C 1
ATOM 1601 O O . ALA A 1 205 ? 53.383 0.551 -59.925 1.00 69.81 205 ALA A O 1
ATOM 1602 N N . ARG A 1 206 ? 52.069 -0.832 -61.073 1.00 75.19 206 ARG A N 1
ATOM 1603 C CA . ARG A 1 206 ? 53.170 -1.773 -61.355 1.00 75.19 206 ARG A CA 1
ATOM 1604 C C . ARG A 1 206 ? 54.194 -1.185 -62.333 1.00 75.19 206 ARG A C 1
ATOM 1606 O O . ARG A 1 206 ? 54.000 -1.245 -63.541 1.00 75.19 206 ARG A O 1
ATOM 1613 N N . GLY A 1 207 ? 55.333 -0.741 -61.798 1.00 71.44 207 GLY A N 1
ATOM 1614 C CA . GLY A 1 207 ? 56.564 -0.497 -62.562 1.00 71.44 207 GLY A CA 1
ATOM 1615 C C . GLY A 1 207 ? 56.947 0.968 -62.798 1.00 71.44 207 GLY A C 1
ATOM 1616 O O . GLY A 1 207 ? 57.994 1.197 -63.397 1.00 71.44 207 GLY A O 1
ATOM 1617 N N . ASP A 1 208 ? 56.172 1.944 -62.306 1.00 80.06 208 ASP A N 1
ATOM 1618 C CA . ASP A 1 208 ? 56.520 3.374 -62.365 1.00 80.06 208 ASP A CA 1
ATOM 1619 C C . ASP A 1 208 ? 56.424 4.036 -60.969 1.00 80.06 208 ASP A C 1
ATOM 1621 O O . ASP A 1 208 ? 55.319 4.278 -60.473 1.00 80.06 208 ASP A O 1
ATOM 1625 N N . PRO A 1 209 ? 57.566 4.390 -60.343 1.00 78.62 209 PRO A N 1
ATOM 1626 C CA . PRO A 1 209 ? 57.609 5.031 -59.027 1.00 78.62 209 PRO A CA 1
ATOM 1627 C C . PRO A 1 209 ? 56.856 6.368 -58.939 1.00 78.62 209 PRO A C 1
ATOM 1629 O O . PRO A 1 209 ? 56.380 6.737 -57.863 1.00 78.62 209 PRO A O 1
ATOM 1632 N N . LYS A 1 210 ? 56.747 7.126 -60.042 1.00 78.88 210 LYS A N 1
ATOM 1633 C CA . LYS A 1 210 ? 56.007 8.400 -60.052 1.00 78.88 210 LYS A CA 1
ATOM 1634 C C . LYS A 1 210 ? 54.502 8.165 -60.091 1.00 78.88 210 LYS A C 1
ATOM 1636 O O . LYS A 1 210 ? 53.776 8.821 -59.344 1.00 78.88 210 LYS A O 1
ATOM 1641 N N . ALA A 1 211 ? 54.049 7.212 -60.906 1.00 74.38 211 ALA A N 1
ATOM 1642 C CA . ALA A 1 211 ? 52.653 6.782 -60.916 1.00 74.38 211 ALA A CA 1
ATOM 1643 C C . ALA A 1 211 ? 52.244 6.208 -59.548 1.00 74.38 211 ALA A C 1
ATOM 1645 O O . ALA A 1 211 ? 51.168 6.511 -59.042 1.00 74.38 211 ALA A O 1
ATOM 1646 N N . GLU A 1 212 ? 53.135 5.457 -58.896 1.00 74.50 212 GLU A N 1
ATOM 1647 C CA . GLU A 1 212 ? 52.902 4.891 -57.566 1.00 74.50 212 GLU A CA 1
ATOM 1648 C C . GLU A 1 212 ? 52.746 5.968 -56.476 1.00 74.50 212 GLU A C 1
ATOM 1650 O O . GLU A 1 212 ? 51.868 5.862 -55.616 1.00 74.50 212 GLU A O 1
ATOM 1655 N N . ALA A 1 213 ? 53.543 7.041 -56.517 1.00 81.06 213 ALA A N 1
ATOM 1656 C CA . ALA A 1 213 ? 53.416 8.159 -55.580 1.00 81.06 213 ALA A CA 1
ATOM 1657 C C . ALA A 1 213 ? 52.082 8.916 -55.737 1.00 81.06 213 ALA A C 1
ATOM 1659 O O . ALA A 1 213 ? 51.426 9.218 -54.736 1.00 81.06 213 ALA A O 1
ATOM 1660 N N . GLU A 1 214 ? 51.655 9.177 -56.975 1.00 79.75 214 GLU A N 1
ATOM 1661 C CA . GLU A 1 214 ? 50.390 9.864 -57.266 1.00 79.75 214 GLU A CA 1
ATOM 1662 C C . GLU A 1 214 ? 49.175 9.007 -56.876 1.00 79.75 214 GLU A C 1
ATOM 1664 O O . GLU A 1 214 ? 48.263 9.477 -56.193 1.00 79.75 214 GLU A O 1
ATOM 1669 N N . ILE A 1 215 ? 49.207 7.710 -57.194 1.00 76.19 215 ILE A N 1
ATOM 1670 C CA . ILE A 1 215 ? 48.178 6.745 -56.782 1.00 76.19 215 ILE A CA 1
ATOM 1671 C C . ILE A 1 215 ? 48.077 6.671 -55.251 1.00 76.19 215 ILE A C 1
ATOM 1673 O O . ILE A 1 215 ? 46.978 6.621 -54.695 1.00 76.19 215 ILE A O 1
ATOM 1677 N N . ASN A 1 216 ? 49.207 6.698 -54.538 1.00 80.00 216 ASN A N 1
ATOM 1678 C CA . ASN A 1 216 ? 49.214 6.692 -53.075 1.00 80.00 216 ASN A CA 1
ATOM 1679 C C . ASN A 1 216 ? 48.606 7.967 -52.473 1.00 80.00 216 ASN A C 1
ATOM 1681 O O . ASN A 1 216 ? 47.933 7.887 -51.440 1.00 80.00 216 ASN A O 1
ATOM 1685 N N . ARG A 1 217 ? 48.801 9.125 -53.111 1.00 83.81 217 ARG A N 1
ATOM 1686 C CA . ARG A 1 217 ? 48.170 10.382 -52.697 1.00 83.81 217 ARG A CA 1
ATOM 1687 C C . ARG A 1 217 ? 46.653 10.331 -52.882 1.00 83.81 217 ARG A C 1
ATOM 1689 O O . ARG A 1 217 ? 45.930 10.542 -51.911 1.00 83.81 217 ARG A O 1
ATOM 1696 N N . GLN A 1 218 ? 46.183 9.964 -54.073 1.00 79.88 218 GLN A N 1
ATOM 1697 C CA . GLN A 1 218 ? 44.750 9.840 -54.372 1.00 79.88 218 GLN A CA 1
ATOM 1698 C C . GLN A 1 218 ? 44.070 8.806 -53.465 1.00 79.88 218 GLN A C 1
ATOM 1700 O O . GLN A 1 218 ? 42.982 9.034 -52.942 1.00 79.88 218 GLN A O 1
ATOM 1705 N N . LYS A 1 219 ? 44.748 7.687 -53.184 1.00 78.00 219 LYS A N 1
ATOM 1706 C CA . LYS A 1 219 ? 44.283 6.679 -52.224 1.00 78.00 219 LYS A CA 1
ATOM 1707 C C . LYS A 1 219 ? 44.100 7.256 -50.824 1.00 78.00 219 LYS A C 1
ATOM 1709 O O . LYS A 1 219 ? 43.132 6.905 -50.155 1.00 78.00 219 LYS A O 1
ATOM 1714 N N . LYS A 1 220 ? 45.044 8.076 -50.354 1.00 84.81 220 LYS A N 1
ATOM 1715 C CA . LYS A 1 220 ? 44.951 8.701 -49.033 1.00 84.81 220 LYS A CA 1
ATOM 1716 C C . LYS A 1 220 ? 43.746 9.640 -48.967 1.00 84.81 220 LYS A C 1
ATOM 1718 O O . LYS A 1 220 ? 42.972 9.530 -48.026 1.00 84.81 220 LYS A O 1
ATOM 1723 N N . GLU A 1 221 ? 43.560 10.475 -49.986 1.00 87.06 221 GLU A N 1
ATOM 1724 C CA . GLU A 1 221 ? 42.426 11.403 -50.079 1.00 87.06 221 GLU A CA 1
ATOM 1725 C C . GLU A 1 221 ? 41.083 10.648 -50.070 1.00 87.06 221 GLU A C 1
ATOM 1727 O O . GLU A 1 221 ? 40.224 10.930 -49.236 1.00 87.06 221 GLU A O 1
ATOM 1732 N N . ILE A 1 222 ? 40.936 9.595 -50.886 1.00 82.44 222 ILE A N 1
ATOM 1733 C CA . ILE A 1 222 ? 39.705 8.787 -50.915 1.00 82.44 222 ILE A CA 1
ATOM 1734 C C . ILE A 1 222 ? 39.488 8.020 -49.601 1.00 82.44 222 ILE A C 1
ATOM 1736 O O . ILE A 1 222 ? 38.356 7.884 -49.135 1.00 82.44 222 ILE A O 1
ATOM 1740 N N . LEU A 1 223 ? 40.552 7.501 -48.982 1.00 82.94 223 LEU A N 1
ATOM 1741 C CA . LEU A 1 223 ? 40.457 6.819 -47.691 1.00 82.94 223 LEU A CA 1
ATOM 1742 C C . LEU A 1 223 ? 39.973 7.771 -46.591 1.00 82.94 223 LEU A C 1
ATOM 1744 O O . LEU A 1 223 ? 39.144 7.375 -45.772 1.00 82.94 223 LEU A O 1
ATOM 1748 N N . ASP A 1 224 ? 40.495 8.993 -46.559 1.00 89.62 224 ASP A N 1
ATOM 1749 C CA . ASP A 1 224 ? 40.102 10.003 -45.580 1.00 89.62 224 ASP A CA 1
ATOM 1750 C C . ASP A 1 224 ? 38.642 10.441 -45.807 1.00 89.62 224 ASP A C 1
ATOM 1752 O O . ASP A 1 224 ? 37.875 10.532 -44.845 1.00 89.62 224 ASP A O 1
ATOM 1756 N N . ASP A 1 225 ? 38.209 10.577 -47.065 1.00 90.44 225 ASP A N 1
ATOM 1757 C CA . ASP A 1 225 ? 36.809 10.849 -47.415 1.00 90.44 225 ASP A CA 1
ATOM 1758 C C . ASP A 1 225 ? 35.859 9.708 -47.012 1.00 90.44 225 ASP A C 1
ATOM 1760 O O . ASP A 1 225 ? 34.805 9.962 -46.425 1.00 90.44 225 ASP A O 1
ATOM 1764 N N . LEU A 1 226 ? 36.214 8.444 -47.271 1.00 85.56 226 LEU A N 1
ATOM 1765 C CA . LEU A 1 226 ? 35.386 7.290 -46.891 1.00 85.56 226 LEU A CA 1
ATOM 1766 C C . LEU A 1 226 ? 35.320 7.105 -45.370 1.00 85.56 226 LEU A C 1
ATOM 1768 O O . LEU A 1 226 ? 34.269 6.741 -44.844 1.00 85.56 226 LEU A O 1
ATOM 1772 N N . LYS A 1 227 ? 36.407 7.400 -44.646 1.00 86.94 227 LYS A N 1
ATOM 1773 C CA . LYS A 1 227 ? 36.394 7.446 -43.175 1.00 86.94 227 LYS A CA 1
ATOM 1774 C C . LYS A 1 227 ? 35.485 8.551 -42.654 1.00 86.94 227 LYS A C 1
ATOM 1776 O O . LYS A 1 227 ? 34.764 8.317 -41.688 1.00 86.94 227 LYS A O 1
ATOM 1781 N N . ARG A 1 228 ? 35.500 9.732 -43.285 1.00 94.12 228 ARG A N 1
ATOM 1782 C CA . ARG A 1 228 ? 34.585 10.826 -42.939 1.00 94.12 228 ARG A CA 1
ATOM 1783 C C . ARG A 1 228 ? 33.132 10.396 -43.147 1.00 94.12 228 ARG A C 1
ATOM 1785 O O . ARG A 1 228 ? 32.338 10.558 -42.231 1.00 94.12 228 ARG A O 1
ATOM 1792 N N . GLN A 1 229 ? 32.813 9.755 -44.272 1.00 91.44 229 GLN A N 1
ATOM 1793 C CA . GLN A 1 229 ? 31.470 9.216 -44.527 1.00 91.44 229 GLN A CA 1
ATOM 1794 C C . GLN A 1 229 ? 31.059 8.145 -43.505 1.00 91.44 229 GLN A C 1
ATOM 1796 O O . GLN A 1 229 ? 29.943 8.179 -42.997 1.00 91.44 229 GLN A O 1
ATOM 1801 N N . GLU A 1 230 ? 31.945 7.198 -43.165 1.00 90.38 230 GLU A N 1
ATOM 1802 C CA . GLU A 1 230 ? 31.659 6.203 -42.120 1.00 90.38 230 GLU A CA 1
ATOM 1803 C C . GLU A 1 230 ? 31.378 6.879 -40.770 1.00 90.38 230 GLU A C 1
ATOM 1805 O O . GLU A 1 230 ? 30.454 6.476 -40.061 1.00 90.38 230 GLU A O 1
ATOM 1810 N N . GLN A 1 231 ? 32.154 7.907 -40.419 1.00 94.44 231 GLN A N 1
ATOM 1811 C CA . GLN A 1 231 ? 31.970 8.664 -39.186 1.00 94.44 231 GLN A CA 1
ATOM 1812 C C . GLN A 1 231 ? 30.638 9.428 -39.181 1.00 94.44 231 GLN A C 1
ATOM 1814 O O . GLN A 1 231 ? 29.890 9.308 -38.216 1.00 94.44 231 GLN A O 1
ATOM 1819 N N . GLU A 1 232 ? 30.296 10.125 -40.266 1.00 95.19 232 GLU A N 1
ATOM 1820 C CA . GLU A 1 232 ? 29.027 10.853 -40.419 1.00 95.19 232 GLU A CA 1
ATOM 1821 C C . GLU A 1 232 ? 27.813 9.928 -40.246 1.00 95.19 232 GLU A C 1
ATOM 1823 O O . GLU A 1 232 ? 26.894 10.231 -39.487 1.00 95.19 232 GLU A O 1
ATOM 1828 N N . VAL A 1 233 ? 27.840 8.756 -40.885 1.00 93.25 233 VAL A N 1
ATOM 1829 C CA . VAL A 1 233 ? 26.780 7.741 -40.792 1.00 93.25 233 VAL A CA 1
ATOM 1830 C C . VAL A 1 233 ? 26.665 7.188 -39.360 1.00 93.25 233 VAL A C 1
ATOM 1832 O O . VAL A 1 233 ? 25.568 6.972 -38.840 1.00 93.25 233 VAL A O 1
ATOM 1835 N N . ARG A 1 234 ? 27.790 6.979 -38.665 1.00 93.31 234 ARG A N 1
ATOM 1836 C CA . ARG A 1 234 ? 27.775 6.566 -37.250 1.00 93.31 234 ARG A CA 1
ATOM 1837 C C . ARG A 1 234 ? 27.233 7.662 -36.334 1.00 93.31 234 ARG A C 1
ATOM 1839 O O . ARG A 1 234 ? 26.515 7.352 -35.382 1.00 93.31 234 ARG A O 1
ATOM 1846 N N . ASP A 1 235 ? 27.557 8.918 -36.609 1.00 95.75 235 ASP A N 1
ATOM 1847 C CA . ASP A 1 235 ? 27.056 10.060 -35.847 1.00 95.75 235 ASP A CA 1
ATOM 1848 C C . ASP A 1 235 ? 25.549 10.253 -36.052 1.00 95.75 235 ASP A C 1
ATOM 1850 O O . ASP A 1 235 ? 24.831 10.504 -35.081 1.00 95.75 235 ASP A O 1
ATOM 1854 N N . GLU A 1 236 ? 25.042 10.010 -37.264 1.00 94.50 236 GLU A N 1
ATOM 1855 C CA . GLU A 1 236 ? 23.607 9.940 -37.561 1.00 94.50 236 GLU A CA 1
ATOM 1856 C C . GLU A 1 236 ? 22.910 8.877 -36.694 1.00 94.50 236 GLU A C 1
ATOM 1858 O O . GLU A 1 236 ? 21.925 9.178 -36.011 1.00 94.50 236 GLU A O 1
ATOM 1863 N N . LEU A 1 237 ? 23.456 7.653 -36.637 1.00 94.88 237 LEU A N 1
ATOM 1864 C CA . LEU A 1 237 ? 22.917 6.579 -35.795 1.00 94.88 237 LEU A CA 1
ATOM 1865 C C . LEU A 1 237 ? 22.920 6.955 -34.307 1.00 94.88 237 LEU A C 1
ATOM 1867 O O . LEU A 1 237 ? 21.958 6.677 -33.588 1.00 94.88 237 LEU A O 1
ATOM 1871 N N . ASN A 1 238 ? 23.991 7.588 -33.828 1.00 96.62 238 ASN A N 1
ATOM 1872 C CA . ASN A 1 238 ? 24.084 8.039 -32.441 1.00 96.62 238 ASN A CA 1
ATOM 1873 C C . ASN A 1 238 ? 23.044 9.123 -32.127 1.00 96.62 238 ASN A C 1
ATOM 1875 O O . ASN A 1 238 ? 22.398 9.059 -31.078 1.00 96.62 238 ASN A O 1
ATOM 1879 N N . GLY A 1 239 ? 22.839 10.078 -33.038 1.00 97.19 239 GLY A N 1
ATOM 1880 C CA . GLY A 1 239 ? 21.782 11.085 -32.936 1.00 97.19 239 GLY A CA 1
ATOM 1881 C C . GLY A 1 239 ? 20.391 10.451 -32.883 1.00 97.19 239 GLY A C 1
ATOM 1882 O O . GLY A 1 239 ? 19.597 10.769 -31.995 1.00 97.19 239 GLY A O 1
ATOM 1883 N N . TYR A 1 240 ? 20.131 9.478 -33.758 1.00 96.06 240 TYR A N 1
ATOM 1884 C CA . TYR A 1 240 ? 18.875 8.731 -33.783 1.00 96.06 240 TYR A CA 1
ATOM 1885 C C . TYR A 1 240 ? 18.635 7.947 -32.487 1.00 96.06 240 TYR A C 1
ATOM 1887 O O . TYR A 1 240 ? 17.572 8.055 -31.871 1.00 96.06 240 TYR A O 1
ATOM 1895 N N . ARG A 1 241 ? 19.644 7.199 -32.015 1.00 97.19 241 ARG A N 1
ATOM 1896 C CA . ARG A 1 241 ? 19.597 6.471 -30.737 1.00 97.19 241 ARG A CA 1
ATOM 1897 C C . ARG A 1 241 ? 19.309 7.410 -29.576 1.00 97.19 241 ARG A C 1
ATOM 1899 O O . ARG A 1 241 ? 18.486 7.080 -28.728 1.00 97.19 241 ARG A O 1
ATOM 1906 N N . LYS A 1 242 ? 19.961 8.576 -29.531 1.00 98.06 242 LYS A N 1
ATOM 1907 C CA . LYS A 1 242 ? 19.725 9.581 -28.490 1.00 98.06 242 LYS A CA 1
ATOM 1908 C C . LYS A 1 242 ? 18.257 10.015 -28.475 1.00 98.06 242 LYS A C 1
ATOM 1910 O O . LYS A 1 242 ? 17.622 9.931 -27.428 1.00 98.06 242 LYS A O 1
ATOM 1915 N N . GLN A 1 243 ? 17.701 10.377 -29.630 1.00 97.75 243 GLN A N 1
ATOM 1916 C CA . GLN A 1 243 ? 16.302 10.800 -29.748 1.00 97.75 243 GLN A CA 1
ATOM 1917 C C . GLN A 1 243 ? 15.308 9.699 -29.329 1.00 97.75 243 GLN A C 1
ATOM 1919 O O . GLN A 1 243 ? 14.337 9.959 -28.610 1.00 97.75 243 GLN A O 1
ATOM 1924 N N . MET A 1 244 ? 15.539 8.456 -29.758 1.00 97.94 244 MET A N 1
ATOM 1925 C CA . MET A 1 244 ? 14.682 7.324 -29.389 1.00 97.94 244 MET A CA 1
ATOM 1926 C C . MET A 1 244 ? 14.793 6.996 -27.894 1.00 97.94 244 MET A C 1
ATOM 1928 O O . MET A 1 244 ? 13.777 6.782 -27.236 1.00 97.94 244 MET A O 1
ATOM 1932 N N . ASN A 1 245 ? 16.000 7.040 -27.322 1.00 96.50 245 ASN A N 1
ATOM 1933 C CA . ASN A 1 245 ? 16.210 6.833 -25.888 1.00 96.50 245 ASN A CA 1
ATOM 1934 C C . ASN A 1 245 ? 15.521 7.913 -25.043 1.00 96.50 245 ASN A C 1
ATOM 1936 O O . ASN A 1 245 ? 14.897 7.583 -24.039 1.00 96.50 245 ASN A O 1
ATOM 1940 N N . GLU A 1 246 ? 15.563 9.182 -25.457 1.00 97.81 246 GLU A N 1
ATOM 1941 C CA . GLU A 1 246 ? 14.819 10.264 -24.794 1.00 97.81 246 GLU A CA 1
ATOM 1942 C C . GLU A 1 246 ? 13.302 10.009 -24.811 1.00 97.81 246 GLU A C 1
ATOM 1944 O O . GLU A 1 246 ? 12.611 10.242 -23.818 1.00 97.81 246 GLU A O 1
ATOM 1949 N N . THR A 1 247 ? 12.774 9.479 -25.918 1.00 97.81 247 THR A N 1
ATOM 1950 C CA . THR A 1 247 ? 11.356 9.096 -26.039 1.00 97.81 247 THR A CA 1
ATOM 1951 C C . THR A 1 247 ? 11.015 7.909 -25.135 1.00 97.81 247 THR A C 1
ATOM 1953 O O . THR A 1 247 ? 9.987 7.913 -24.453 1.00 97.81 247 THR A O 1
ATOM 1956 N N . MET A 1 248 ? 11.894 6.908 -25.067 1.00 97.62 248 MET A N 1
ATOM 1957 C CA . MET A 1 248 ? 11.740 5.763 -24.171 1.00 97.62 248 MET A CA 1
ATOM 1958 C C . MET A 1 248 ? 11.771 6.175 -22.695 1.00 97.62 248 MET A C 1
ATOM 1960 O O . MET A 1 248 ? 10.967 5.665 -21.916 1.00 97.62 248 MET A O 1
ATOM 1964 N N . GLU A 1 249 ? 12.649 7.100 -22.297 1.00 96.94 249 GLU A N 1
ATOM 1965 C CA . GLU A 1 249 ? 12.693 7.613 -20.921 1.00 96.94 249 GLU A CA 1
ATOM 1966 C C . GLU A 1 249 ? 11.403 8.347 -20.544 1.00 96.94 249 GLU A C 1
ATOM 1968 O O . GLU A 1 249 ? 10.814 8.033 -19.509 1.00 96.94 249 GLU A O 1
ATOM 1973 N N . LYS A 1 250 ? 10.879 9.218 -21.416 1.00 97.69 250 LYS A N 1
ATOM 1974 C CA . LYS A 1 250 ? 9.574 9.872 -21.195 1.00 97.69 250 LYS A CA 1
ATOM 1975 C C . LYS A 1 250 ? 8.450 8.852 -20.983 1.00 97.69 250 LYS A C 1
ATOM 1977 O O . LYS A 1 250 ? 7.659 8.975 -20.050 1.00 97.69 250 LYS A O 1
ATOM 1982 N N . ASN A 1 251 ? 8.400 7.799 -21.798 1.00 97.25 251 ASN A N 1
ATOM 1983 C CA . ASN A 1 251 ? 7.403 6.736 -21.640 1.00 97.25 251 ASN A CA 1
ATOM 1984 C C . ASN A 1 251 ? 7.607 5.922 -20.348 1.00 97.25 251 ASN A C 1
ATOM 1986 O O . ASN A 1 251 ? 6.638 5.569 -19.674 1.00 97.25 251 ASN A O 1
ATOM 1990 N N . ARG A 1 252 ? 8.856 5.670 -19.933 1.00 94.19 252 ARG A N 1
ATOM 1991 C CA . ARG A 1 252 ? 9.163 5.035 -18.637 1.00 94.19 252 ARG A CA 1
ATOM 1992 C C . ARG A 1 252 ? 8.693 5.885 -17.459 1.00 94.19 252 ARG A C 1
ATOM 1994 O O . ARG A 1 252 ? 8.221 5.326 -16.466 1.00 94.19 252 ARG A O 1
ATOM 2001 N N . GLU A 1 253 ? 8.805 7.207 -17.549 1.00 95.44 253 GLU A N 1
ATOM 2002 C CA . GLU A 1 253 ? 8.282 8.133 -16.542 1.00 95.44 253 GLU A CA 1
ATOM 2003 C C . GLU A 1 253 ? 6.754 8.089 -16.471 1.00 95.44 253 GLU A C 1
ATOM 2005 O O . GLU A 1 253 ? 6.215 7.956 -15.371 1.00 95.44 253 GLU A O 1
ATOM 2010 N N . VAL A 1 254 ? 6.063 8.081 -17.618 1.00 95.00 254 VAL A N 1
ATOM 2011 C CA . VAL A 1 254 ? 4.601 7.898 -17.690 1.00 95.00 254 VAL A CA 1
ATOM 2012 C C . VAL A 1 254 ? 4.183 6.595 -17.009 1.00 95.00 254 VAL A C 1
ATOM 2014 O O . VAL A 1 254 ? 3.320 6.606 -16.129 1.00 95.00 254 VAL A O 1
ATOM 2017 N N . ILE A 1 255 ? 4.835 5.476 -17.341 1.00 89.81 255 ILE A N 1
ATOM 2018 C CA . ILE A 1 255 ? 4.563 4.172 -16.718 1.00 89.81 255 ILE A CA 1
ATOM 2019 C C . ILE A 1 255 ? 4.775 4.243 -15.202 1.00 89.81 255 ILE A C 1
ATOM 2021 O O . ILE A 1 255 ? 3.939 3.765 -14.432 1.00 89.81 255 ILE A O 1
ATOM 2025 N N . ARG A 1 256 ? 5.884 4.841 -14.751 1.00 88.88 256 ARG A N 1
ATOM 2026 C CA . ARG A 1 256 ? 6.216 4.959 -13.325 1.00 88.88 256 ARG A CA 1
ATOM 2027 C C . ARG A 1 256 ? 5.177 5.787 -12.571 1.00 88.88 256 ARG A C 1
ATOM 2029 O O . ARG A 1 256 ? 4.722 5.341 -11.518 1.00 88.88 256 ARG A O 1
ATOM 2036 N N . ALA A 1 257 ? 4.804 6.950 -13.099 1.00 91.00 257 ALA A N 1
ATOM 2037 C CA . ALA A 1 257 ? 3.821 7.842 -12.493 1.00 91.00 257 ALA A CA 1
ATOM 2038 C C . ALA A 1 257 ? 2.443 7.170 -12.406 1.00 91.00 257 ALA A C 1
ATOM 2040 O O . ALA A 1 257 ? 1.846 7.111 -11.333 1.00 91.00 257 ALA A O 1
ATOM 2041 N N . ASN A 1 258 ? 1.986 6.557 -13.497 1.00 91.75 258 ASN A N 1
ATOM 2042 C CA . ASN A 1 258 ? 0.703 5.859 -13.554 1.00 91.75 258 ASN A CA 1
ATOM 2043 C C . ASN A 1 258 ? 0.638 4.659 -12.601 1.00 91.75 258 ASN A C 1
ATOM 2045 O O . ASN A 1 258 ? -0.338 4.493 -11.865 1.00 91.75 258 ASN A O 1
ATOM 2049 N N . ARG A 1 259 ? 1.701 3.845 -12.542 1.00 87.69 259 ARG A N 1
ATOM 2050 C CA . ARG A 1 259 ? 1.793 2.743 -11.571 1.00 87.69 259 ARG A CA 1
ATOM 2051 C C . ARG A 1 259 ? 1.793 3.253 -10.129 1.00 87.69 259 ARG A C 1
ATOM 2053 O O . ARG A 1 259 ? 1.202 2.601 -9.274 1.00 87.69 259 ARG A O 1
ATOM 2060 N N . ALA A 1 260 ? 2.413 4.402 -9.851 1.00 81.88 260 ALA A N 1
ATOM 2061 C CA . ALA A 1 260 ? 2.391 5.008 -8.521 1.00 81.88 260 ALA A CA 1
ATOM 2062 C C . ALA A 1 260 ? 0.979 5.459 -8.112 1.00 81.88 260 ALA A C 1
ATOM 2064 O O . ALA A 1 260 ? 0.589 5.232 -6.969 1.00 81.88 260 ALA A O 1
ATOM 2065 N N . VAL A 1 261 ? 0.191 6.018 -9.039 1.00 85.88 261 VAL A N 1
ATOM 2066 C CA . VAL A 1 261 ? -1.213 6.390 -8.786 1.00 85.88 261 VAL A CA 1
ATOM 2067 C C . VAL A 1 261 ? -2.055 5.160 -8.448 1.00 85.88 261 VAL A C 1
ATOM 2069 O O . VAL A 1 261 ? -2.730 5.157 -7.420 1.00 85.88 261 VAL A O 1
ATOM 2072 N N . LEU A 1 262 ? -1.976 4.095 -9.256 1.00 84.00 262 LEU A N 1
ATOM 2073 C CA . LEU A 1 262 ? -2.709 2.852 -8.982 1.00 84.00 262 LEU A CA 1
ATOM 2074 C C . LEU A 1 262 ? -2.296 2.242 -7.640 1.00 84.00 262 LEU A C 1
ATOM 2076 O O . LEU A 1 262 ? -3.153 1.891 -6.835 1.00 84.00 262 LEU A O 1
ATOM 2080 N N . ALA A 1 263 ? -0.990 2.177 -7.366 1.00 83.62 263 ALA A N 1
ATOM 2081 C CA . ALA A 1 263 ? -0.479 1.658 -6.103 1.00 83.62 263 ALA A CA 1
ATOM 2082 C C . ALA A 1 263 ? -0.963 2.483 -4.901 1.00 83.62 263 ALA A C 1
ATOM 2084 O O . ALA A 1 263 ? -1.315 1.908 -3.875 1.00 83.62 263 ALA A O 1
ATOM 2085 N N . HIS A 1 264 ? -1.016 3.812 -5.023 1.00 85.00 264 HIS A N 1
ATOM 2086 C CA . HIS A 1 264 ? -1.536 4.687 -3.976 1.00 85.00 264 HIS A CA 1
ATOM 2087 C C . HIS A 1 264 ? -3.032 4.456 -3.726 1.00 85.00 264 HIS A C 1
ATOM 2089 O O . HIS A 1 264 ? -3.438 4.316 -2.576 1.00 85.00 264 HIS A O 1
ATOM 2095 N N . GLN A 1 265 ? -3.844 4.350 -4.783 1.00 85.94 265 GLN A N 1
ATOM 2096 C CA . GLN A 1 265 ? -5.280 4.085 -4.647 1.00 85.94 265 GLN A CA 1
ATOM 2097 C C . GLN A 1 265 ? -5.555 2.707 -4.031 1.00 85.94 265 GLN A C 1
ATOM 2099 O O . GLN A 1 265 ? -6.355 2.601 -3.102 1.00 85.94 265 GLN A O 1
ATOM 2104 N N . SER A 1 266 ? -4.860 1.663 -4.497 1.00 86.94 266 SER A N 1
ATOM 2105 C CA . SER A 1 266 ? -4.953 0.320 -3.913 1.00 86.94 266 SER A CA 1
ATOM 2106 C C . SER A 1 266 ? -4.511 0.313 -2.453 1.00 86.94 266 SER A C 1
ATOM 2108 O O . SER A 1 266 ? -5.157 -0.317 -1.623 1.00 86.94 266 SER A O 1
ATOM 2110 N N . ARG A 1 267 ? -3.444 1.045 -2.115 1.00 88.38 267 ARG A N 1
ATOM 2111 C CA . ARG A 1 267 ? -2.972 1.174 -0.736 1.00 88.38 267 ARG A CA 1
ATOM 2112 C C . ARG A 1 267 ? -4.021 1.829 0.157 1.00 88.38 267 ARG A C 1
ATOM 2114 O O . ARG A 1 267 ? -4.365 1.236 1.164 1.00 88.38 267 ARG A O 1
ATOM 2121 N N . ALA A 1 268 ? -4.567 2.982 -0.225 1.00 87.94 268 ALA A N 1
ATOM 2122 C CA . ALA A 1 268 ? -5.565 3.682 0.588 1.00 87.94 268 ALA A CA 1
ATOM 2123 C C . ALA A 1 268 ? -6.829 2.833 0.819 1.00 87.94 268 ALA A C 1
ATOM 2125 O O . ALA A 1 268 ? -7.426 2.865 1.889 1.00 87.94 268 ALA A O 1
ATOM 2126 N N . MET A 1 269 ? -7.230 2.052 -0.186 1.00 91.38 269 MET A N 1
ATOM 2127 C CA . MET A 1 269 ? -8.322 1.086 -0.076 1.00 91.38 269 MET A CA 1
ATOM 2128 C C . MET A 1 269 ? -8.003 -0.039 0.921 1.00 91.38 269 MET A C 1
ATOM 2130 O O . MET A 1 269 ? -8.836 -0.348 1.771 1.00 91.38 269 MET A O 1
ATOM 2134 N N . TYR A 1 270 ? -6.815 -0.647 0.828 1.00 92.69 270 TYR A N 1
ATOM 2135 C CA . TYR A 1 270 ? -6.411 -1.710 1.749 1.00 92.69 270 TYR A CA 1
ATOM 2136 C C . TYR A 1 270 ? -6.144 -1.204 3.165 1.00 92.69 270 TYR A C 1
ATOM 2138 O O . TYR A 1 270 ? -6.452 -1.930 4.097 1.00 92.69 270 TYR A O 1
ATOM 2146 N N . GLU A 1 271 ? -5.650 0.022 3.341 1.00 93.88 271 GLU A N 1
ATOM 2147 C CA . GLU A 1 271 ? -5.504 0.645 4.661 1.00 93.88 271 GLU A CA 1
ATOM 2148 C C . GLU A 1 271 ? -6.865 0.703 5.365 1.00 93.88 271 GLU A C 1
ATOM 2150 O O . GLU A 1 271 ? -7.019 0.125 6.435 1.00 93.88 271 GLU A O 1
ATOM 2155 N N . THR A 1 272 ? -7.902 1.249 4.717 1.00 93.69 272 THR A N 1
ATOM 2156 C CA . THR A 1 272 ? -9.259 1.233 5.292 1.00 93.69 272 THR A CA 1
ATOM 2157 C C . THR A 1 272 ? -9.763 -0.194 5.542 1.00 93.69 272 THR A C 1
ATOM 2159 O O . THR A 1 272 ? -10.311 -0.482 6.600 1.00 93.69 272 THR A O 1
ATOM 2162 N N . LEU A 1 273 ? -9.558 -1.128 4.609 1.00 95.75 273 LEU A N 1
ATOM 2163 C CA . LEU A 1 273 ? -9.979 -2.514 4.830 1.00 95.75 273 LEU A CA 1
ATOM 2164 C C . LEU A 1 273 ? -9.260 -3.150 6.032 1.00 95.75 273 LEU A C 1
ATOM 2166 O O . LEU A 1 273 ? -9.868 -3.916 6.776 1.00 95.75 273 LEU A O 1
ATOM 2170 N N . PHE A 1 274 ? -7.976 -2.856 6.232 1.00 96.38 274 PHE A N 1
ATOM 2171 C CA . PHE A 1 274 ? -7.186 -3.375 7.345 1.00 96.38 274 PHE A CA 1
ATOM 2172 C C . PHE A 1 274 ? -7.544 -2.722 8.675 1.00 96.38 274 PHE A C 1
ATOM 2174 O O . PHE A 1 274 ? -7.514 -3.414 9.691 1.00 96.38 274 PHE A O 1
ATOM 2181 N N . HIS A 1 275 ? -7.951 -1.453 8.659 1.00 96.81 275 HIS A N 1
ATOM 2182 C CA . HIS A 1 275 ? -8.567 -0.780 9.798 1.00 96.81 275 HIS A CA 1
ATOM 2183 C C . HIS A 1 275 ? -9.785 -1.577 10.298 1.00 96.81 275 HIS A C 1
ATOM 2185 O O . HIS A 1 275 ? -9.795 -2.071 11.426 1.00 96.81 275 HIS A O 1
ATOM 2191 N N . GLU A 1 276 ? -10.746 -1.859 9.413 1.00 96.75 276 GLU A N 1
ATOM 2192 C CA . GLU A 1 276 ? -11.927 -2.665 9.765 1.00 96.75 276 GLU A CA 1
ATOM 2193 C C . GLU A 1 276 ? -11.581 -4.124 10.089 1.00 96.75 276 GLU A C 1
ATOM 2195 O O . GLU A 1 276 ? -12.203 -4.761 10.941 1.00 96.75 276 GLU A O 1
ATOM 2200 N N . THR A 1 277 ? -10.551 -4.670 9.436 1.00 96.62 277 THR A N 1
ATOM 2201 C CA . THR A 1 277 ? -10.035 -6.010 9.744 1.00 96.62 277 THR A CA 1
ATOM 2202 C C . THR A 1 277 ? -9.505 -6.075 11.169 1.00 96.62 277 THR A C 1
ATOM 2204 O O . THR A 1 277 ? -9.701 -7.094 11.830 1.00 96.62 277 THR A O 1
ATOM 2207 N N . PHE A 1 278 ? -8.867 -5.011 11.666 1.00 95.69 278 PHE A N 1
ATOM 2208 C CA . PHE A 1 278 ? -8.446 -4.943 13.058 1.00 95.69 278 PHE A CA 1
ATOM 2209 C C . PHE A 1 278 ? -9.654 -4.959 13.996 1.00 95.69 278 PHE A C 1
ATOM 2211 O O . PHE A 1 278 ? -9.648 -5.757 14.927 1.00 95.69 278 PHE A O 1
ATOM 2218 N N . HIS A 1 279 ? -10.710 -4.183 13.735 1.00 94.19 279 HIS A N 1
ATOM 2219 C CA . HIS A 1 279 ? -11.936 -4.218 14.546 1.00 94.19 279 HIS A CA 1
ATOM 2220 C C . HIS A 1 279 ? -12.597 -5.601 14.565 1.00 94.19 279 HIS A C 1
ATOM 2222 O O . HIS A 1 279 ? -12.959 -6.122 15.625 1.00 94.19 279 HIS A O 1
ATOM 2228 N N . ALA A 1 280 ? -12.692 -6.253 13.406 1.00 93.62 280 ALA A N 1
ATOM 2229 C CA . ALA A 1 280 ? -13.211 -7.610 13.331 1.00 93.62 280 ALA A CA 1
ATOM 2230 C C . ALA A 1 280 ? -12.315 -8.600 14.083 1.00 93.62 280 ALA A C 1
ATOM 2232 O O . ALA A 1 280 ? -12.803 -9.450 14.830 1.00 93.62 280 ALA A O 1
ATOM 2233 N N . PHE A 1 281 ? -10.996 -8.484 13.928 1.00 92.88 281 PHE A N 1
ATOM 2234 C CA . PHE A 1 281 ? -10.038 -9.328 14.627 1.00 92.88 281 PHE A CA 1
ATOM 2235 C C . PHE A 1 281 ? -10.114 -9.135 16.151 1.00 92.88 281 PHE A C 1
ATOM 2237 O O . PHE A 1 281 ? -10.184 -10.098 16.913 1.00 92.88 281 PHE A O 1
ATOM 2244 N N . ALA A 1 282 ? -10.170 -7.888 16.594 1.00 90.06 282 ALA A N 1
ATOM 2245 C CA . ALA A 1 282 ? -10.360 -7.479 17.971 1.00 90.06 282 ALA A CA 1
ATOM 2246 C C . ALA A 1 282 ? -11.585 -8.150 18.605 1.00 90.06 282 ALA A C 1
ATOM 2248 O O . ALA A 1 282 ? -11.463 -8.865 19.603 1.00 90.06 282 ALA A O 1
ATOM 2249 N N . ALA A 1 283 ? -12.749 -7.980 17.976 1.00 87.56 283 ALA A N 1
ATOM 2250 C CA . ALA A 1 283 ? -14.016 -8.505 18.467 1.00 87.56 283 ALA A CA 1
ATOM 2251 C C . ALA A 1 283 ? -14.081 -10.043 18.465 1.00 87.56 283 ALA A C 1
ATOM 2253 O O . ALA A 1 283 ? -14.713 -10.634 19.338 1.00 87.56 283 ALA A O 1
ATOM 2254 N N . ASN A 1 284 ? -13.433 -10.709 17.503 1.00 87.31 284 ASN A N 1
ATOM 2255 C CA . ASN A 1 284 ? -13.543 -12.163 17.334 1.00 87.31 284 ASN A CA 1
ATOM 2256 C C . ASN A 1 284 ? -12.411 -12.971 17.986 1.00 87.31 284 ASN A C 1
ATOM 2258 O O . ASN A 1 284 ? -12.588 -14.168 18.219 1.00 87.31 284 ASN A O 1
ATOM 2262 N N . PHE A 1 285 ? -11.252 -12.359 18.252 1.00 85.50 285 PHE A N 1
ATOM 2263 C CA . PHE A 1 285 ? -10.047 -13.078 18.683 1.00 85.50 285 PHE A CA 1
ATOM 2264 C C . PHE A 1 285 ? -9.382 -12.482 19.919 1.00 85.50 285 PHE A C 1
ATOM 2266 O O . PHE A 1 285 ? -8.910 -13.243 20.758 1.00 85.50 285 PHE A O 1
ATOM 2273 N N . LEU A 1 286 ? -9.306 -11.153 20.033 1.00 81.44 286 LEU A N 1
ATOM 2274 C CA . LEU A 1 286 ? -8.630 -10.525 21.173 1.00 81.44 286 LEU A CA 1
ATOM 2275 C C . LEU A 1 286 ? -9.529 -10.457 22.405 1.00 81.44 286 LEU A C 1
ATOM 2277 O O . LEU A 1 286 ? -9.054 -10.688 23.510 1.00 81.44 286 LEU A O 1
ATOM 2281 N N . TRP A 1 287 ? -10.815 -10.154 22.211 1.00 77.00 287 TRP A N 1
ATOM 2282 C CA . TRP A 1 287 ? -11.733 -9.823 23.307 1.00 77.00 287 TRP A CA 1
ATOM 2283 C C . TRP A 1 287 ? -13.085 -10.542 23.208 1.00 77.00 287 TRP A C 1
ATOM 2285 O O . TRP A 1 287 ? -14.095 -10.052 23.707 1.00 77.00 287 TRP A O 1
ATOM 2295 N N . ALA A 1 288 ? -13.100 -11.719 22.577 1.00 67.69 288 ALA A N 1
ATOM 2296 C CA . ALA A 1 288 ? -14.314 -12.482 22.278 1.00 67.69 288 ALA A CA 1
ATOM 2297 C C . ALA A 1 288 ? -15.081 -12.998 23.513 1.00 67.69 288 ALA A C 1
ATOM 2299 O O . ALA A 1 288 ? -16.248 -13.358 23.385 1.00 67.69 288 ALA A O 1
ATOM 2300 N N . GLU A 1 289 ? -14.438 -13.058 24.683 1.00 62.91 289 GLU A N 1
ATOM 2301 C CA . GLU A 1 289 ? -15.012 -13.585 25.934 1.00 62.91 289 GLU A CA 1
ATOM 2302 C C . GLU A 1 289 ? -15.715 -12.512 26.792 1.00 62.91 289 GLU A C 1
ATOM 2304 O O . GLU A 1 289 ? -16.094 -12.783 27.927 1.00 62.91 289 GLU A O 1
ATOM 2309 N N . ARG A 1 290 ? -15.888 -11.280 26.287 1.00 62.41 290 ARG A N 1
ATOM 2310 C CA . ARG A 1 290 ? -16.535 -10.191 27.041 1.00 62.41 290 ARG A CA 1
ATOM 2311 C C . ARG A 1 290 ? -18.040 -10.138 26.778 1.00 62.41 290 ARG A C 1
ATOM 2313 O O . ARG A 1 290 ? -18.450 -10.001 25.628 1.00 62.41 290 ARG A O 1
ATOM 2320 N N . ASP A 1 291 ? -18.835 -10.127 27.850 1.00 49.47 291 ASP A N 1
ATOM 2321 C CA . ASP A 1 291 ? -20.307 -10.059 27.800 1.00 49.47 291 ASP A CA 1
ATOM 2322 C C . ASP A 1 291 ? -20.853 -8.755 27.179 1.00 49.47 291 ASP A C 1
ATOM 2324 O O . ASP A 1 291 ? -21.950 -8.750 26.622 1.00 49.47 291 ASP A O 1
ATOM 2328 N N . ASP A 1 292 ? -20.092 -7.652 27.222 1.00 57.25 292 ASP A N 1
ATOM 2329 C CA . ASP A 1 292 ? -20.467 -6.361 26.620 1.00 57.25 292 ASP A CA 1
ATOM 2330 C C . ASP A 1 292 ? -19.596 -5.943 25.417 1.00 57.25 292 ASP A C 1
ATOM 2332 O O . ASP A 1 292 ? -19.937 -4.992 24.710 1.00 57.25 292 ASP A O 1
ATOM 2336 N N . GLY A 1 293 ? -18.490 -6.656 25.166 1.00 54.09 293 GLY A N 1
ATOM 2337 C CA . GLY A 1 293 ? -17.655 -6.584 23.961 1.00 54.09 293 GLY A CA 1
ATOM 2338 C C . GLY A 1 293 ? -17.008 -5.235 23.607 1.00 54.09 293 GLY A C 1
ATOM 2339 O O . GLY A 1 293 ? -16.396 -5.141 22.545 1.00 54.09 293 GLY A O 1
ATOM 2340 N N . ARG A 1 294 ? -17.133 -4.177 24.423 1.00 70.31 294 ARG A N 1
ATOM 2341 C CA . ARG A 1 294 ? -16.745 -2.810 24.015 1.00 70.31 294 ARG A CA 1
ATOM 2342 C C . ARG A 1 294 ? -15.447 -2.341 24.657 1.00 70.31 294 ARG A C 1
ATOM 2344 O O . ARG A 1 294 ? -15.397 -2.054 25.850 1.00 70.31 294 ARG A O 1
ATOM 2351 N N . LEU A 1 295 ? -14.403 -2.200 23.847 1.00 82.75 295 LEU A N 1
ATOM 2352 C CA . LEU A 1 295 ? -13.222 -1.432 24.229 1.00 82.75 295 LEU A CA 1
ATOM 2353 C C . LEU A 1 295 ? -13.550 0.062 24.365 1.00 82.75 295 LEU A C 1
ATOM 2355 O O . LEU A 1 295 ? -14.462 0.548 23.691 1.00 82.75 295 LEU A O 1
ATOM 2359 N N . PRO A 1 296 ? -12.759 0.820 25.146 1.00 90.69 296 PRO A N 1
ATOM 2360 C CA . PRO A 1 296 ? -12.737 2.274 25.035 1.00 90.69 296 PRO A CA 1
ATOM 2361 C C . PRO A 1 296 ? -12.511 2.697 23.580 1.00 90.69 296 PRO A C 1
ATOM 2363 O O . PRO A 1 296 ? -11.601 2.176 22.930 1.00 90.69 296 PRO A O 1
ATOM 2366 N N . HIS A 1 297 ? -13.315 3.640 23.077 1.00 91.94 297 HIS A N 1
ATOM 2367 C CA . HIS A 1 297 ? -13.305 4.007 21.655 1.00 91.94 297 HIS A CA 1
ATOM 2368 C C . HIS A 1 297 ? -11.917 4.450 21.189 1.00 91.94 297 HIS A C 1
ATOM 2370 O O . HIS A 1 297 ? -11.434 3.943 20.185 1.00 91.94 297 HIS A O 1
ATOM 2376 N N . TRP A 1 298 ? -11.213 5.292 21.955 1.00 95.56 298 TRP A N 1
ATOM 2377 C CA . TRP A 1 298 ? -9.859 5.712 21.576 1.00 95.56 298 TRP A CA 1
ATOM 2378 C C . TRP A 1 298 ? -8.893 4.532 21.413 1.00 95.56 298 TRP A C 1
ATOM 2380 O O . TRP A 1 298 ? -8.040 4.571 20.535 1.00 95.56 298 TRP A O 1
ATOM 2390 N N . LEU A 1 299 ? -9.001 3.485 22.242 1.00 94.62 299 LEU A N 1
ATOM 2391 C CA . LEU A 1 299 ? -8.111 2.332 22.143 1.00 94.62 299 LEU A CA 1
ATOM 2392 C C . LEU A 1 299 ? -8.455 1.520 20.896 1.00 94.62 299 LEU A C 1
ATOM 2394 O O . LEU A 1 299 ? -7.559 1.076 20.186 1.00 94.62 299 LEU A O 1
ATOM 2398 N N . HIS A 1 300 ? -9.749 1.349 20.629 1.00 92.69 300 HIS A N 1
ATOM 2399 C CA . HIS A 1 300 ? -10.238 0.623 19.465 1.00 92.69 300 HIS A CA 1
ATOM 2400 C C . HIS A 1 300 ? -9.820 1.309 18.157 1.00 92.69 300 HIS A C 1
ATOM 2402 O O . HIS A 1 300 ? -9.129 0.696 17.345 1.00 92.69 300 HIS A O 1
ATOM 2408 N N . GLU A 1 301 ? -10.152 2.592 18.010 1.00 95.25 301 GLU A N 1
ATOM 2409 C CA . GLU A 1 301 ? -9.832 3.413 16.837 1.00 95.25 301 GLU A CA 1
ATOM 2410 C C . GLU A 1 301 ? -8.326 3.669 16.713 1.00 95.25 301 GLU A C 1
ATOM 2412 O O . GLU A 1 301 ? -7.749 3.588 15.629 1.00 95.25 301 GLU A O 1
ATOM 2417 N N . GLY A 1 302 ? -7.644 3.936 17.830 1.00 96.56 302 GLY A N 1
ATOM 2418 C CA . GLY A 1 302 ? -6.207 4.200 17.853 1.00 96.56 302 GLY A CA 1
ATOM 2419 C C . GLY A 1 302 ? -5.380 2.989 17.432 1.00 96.56 302 GLY A C 1
ATOM 2420 O O . GLY A 1 302 ? -4.441 3.133 16.650 1.00 96.56 302 GLY A O 1
ATOM 2421 N N . MET A 1 303 ? -5.743 1.789 17.896 1.00 96.12 303 MET A N 1
ATOM 2422 C CA . MET A 1 303 ? -5.073 0.552 17.486 1.00 96.12 303 MET A CA 1
ATOM 2423 C C . MET A 1 303 ? -5.404 0.188 16.036 1.00 96.12 303 MET A C 1
ATOM 2425 O O . MET A 1 303 ? -4.493 -0.182 15.297 1.00 96.12 303 MET A O 1
ATOM 2429 N N . ALA A 1 304 ? -6.655 0.355 15.596 1.00 96.31 304 ALA A N 1
ATOM 2430 C CA . ALA A 1 304 ? -7.019 0.162 14.193 1.00 96.31 304 ALA A CA 1
ATOM 2431 C C . ALA A 1 304 ? -6.200 1.087 13.276 1.00 96.31 304 ALA A C 1
ATOM 2433 O O . ALA A 1 304 ? -5.517 0.605 12.373 1.00 96.31 304 ALA A O 1
ATOM 2434 N N . THR A 1 305 ? -6.130 2.379 13.609 1.00 96.50 305 THR A N 1
ATOM 2435 C CA . THR A 1 305 ? -5.315 3.378 12.893 1.00 96.50 305 THR A CA 1
ATOM 2436 C C . THR A 1 305 ? -3.816 3.059 12.954 1.00 96.50 305 THR A C 1
ATOM 2438 O O . THR A 1 305 ? -3.071 3.301 12.009 1.00 96.50 305 THR A O 1
ATOM 2441 N N . TYR A 1 306 ? -3.322 2.496 14.061 1.00 96.38 306 TYR A N 1
ATOM 2442 C CA . TYR A 1 306 ? -1.923 2.076 14.177 1.00 96.38 306 TYR A CA 1
ATOM 2443 C C . TYR A 1 306 ? -1.591 0.896 13.249 1.00 96.38 306 TYR A C 1
ATOM 2445 O O . TYR A 1 306 ? -0.516 0.872 12.639 1.00 96.38 306 TYR A O 1
ATOM 2453 N N . TYR A 1 307 ? -2.497 -0.080 13.129 1.00 96.00 307 TYR A N 1
ATOM 2454 C CA . TYR A 1 307 ? -2.267 -1.288 12.337 1.00 96.00 307 TYR A CA 1
ATOM 2455 C C . TYR A 1 307 ? -2.701 -1.184 10.873 1.00 96.00 307 TYR A C 1
ATOM 2457 O O . TYR A 1 307 ? -2.223 -1.995 10.080 1.00 96.00 307 TYR A O 1
ATOM 2465 N N . GLU A 1 308 ? -3.524 -0.210 10.478 1.00 95.06 308 GLU A N 1
ATOM 2466 C CA . GLU A 1 308 ? -4.068 -0.100 9.114 1.00 95.06 308 GLU A CA 1
ATOM 2467 C C . GLU A 1 308 ? -2.983 -0.029 8.026 1.00 95.06 308 GLU A C 1
ATOM 2469 O O . GLU A 1 308 ? -3.166 -0.510 6.910 1.00 95.06 308 GLU A O 1
ATOM 2474 N N . ARG A 1 309 ? -1.805 0.507 8.369 1.00 93.38 309 ARG A N 1
ATOM 2475 C CA . ARG A 1 309 ? -0.642 0.617 7.469 1.00 93.38 309 ARG A CA 1
ATOM 2476 C C . ARG A 1 309 ? 0.356 -0.520 7.588 1.00 93.38 309 ARG A C 1
ATOM 2478 O O . ARG A 1 309 ? 1.449 -0.440 7.022 1.00 93.38 309 ARG A O 1
ATOM 2485 N N . SER A 1 310 ? 0.019 -1.551 8.351 1.00 92.44 310 SER A N 1
ATOM 2486 C CA . SER A 1 310 ? 0.903 -2.691 8.516 1.00 92.44 310 SER A CA 1
ATOM 2487 C C . SER A 1 310 ? 1.060 -3.426 7.195 1.00 92.44 310 SER A C 1
ATOM 2489 O O . SER A 1 310 ? 0.119 -3.575 6.417 1.00 92.44 310 SER A O 1
ATOM 2491 N N . VAL A 1 311 ? 2.264 -3.923 6.954 1.00 90.50 311 VAL A N 1
ATOM 2492 C CA . VAL A 1 311 ? 2.561 -4.766 5.797 1.00 90.50 311 VAL A CA 1
ATOM 2493 C C . VAL A 1 311 ? 3.021 -6.127 6.281 1.00 90.50 311 VAL A C 1
ATOM 2495 O O . VAL A 1 311 ? 3.683 -6.242 7.310 1.00 90.50 311 VAL A O 1
ATOM 2498 N N . VAL A 1 312 ? 2.668 -7.175 5.544 1.00 87.81 312 VAL A N 1
ATOM 2499 C CA . VAL A 1 312 ? 3.136 -8.527 5.850 1.00 87.81 312 VAL A CA 1
ATOM 2500 C C . VAL A 1 312 ? 4.346 -8.825 4.978 1.00 87.81 312 VAL A C 1
ATOM 2502 O O . VAL A 1 312 ? 4.239 -8.920 3.756 1.00 87.81 312 VAL A O 1
ATOM 2505 N N . GLU A 1 313 ? 5.509 -8.988 5.603 1.00 84.94 313 GLU A N 1
ATOM 2506 C CA . GLU A 1 313 ? 6.757 -9.308 4.912 1.00 84.94 313 GLU A CA 1
ATOM 2507 C C . GLU A 1 313 ? 7.334 -10.614 5.443 1.00 84.94 313 GLU A C 1
ATOM 2509 O O . GLU A 1 313 ? 7.585 -10.751 6.636 1.00 84.94 313 GLU A O 1
ATOM 2514 N N . ALA A 1 314 ? 7.528 -11.595 4.554 1.00 81.06 314 ALA A N 1
ATOM 2515 C CA . ALA A 1 314 ? 8.015 -12.931 4.917 1.00 81.06 314 ALA A CA 1
ATOM 2516 C C . ALA A 1 314 ? 7.220 -13.581 6.077 1.00 81.06 314 ALA A C 1
ATOM 2518 O O . ALA A 1 314 ? 7.773 -14.286 6.913 1.00 81.06 314 ALA A O 1
ATOM 2519 N N . GLY A 1 315 ? 5.908 -13.321 6.145 1.00 79.62 315 GLY A N 1
ATOM 2520 C CA . GLY A 1 315 ? 5.034 -13.824 7.210 1.00 79.62 315 GLY A CA 1
ATOM 2521 C C . GLY A 1 315 ? 5.112 -13.053 8.535 1.00 79.62 315 GLY A C 1
ATOM 2522 O O . GLY A 1 315 ? 4.321 -13.337 9.437 1.00 79.62 315 GLY A O 1
ATOM 2523 N N . GLU A 1 316 ? 5.987 -12.058 8.666 1.00 82.81 316 GLU A N 1
ATOM 2524 C CA . GLU A 1 316 ? 6.031 -11.154 9.817 1.00 82.81 316 GLU A CA 1
ATOM 2525 C C . GLU A 1 316 ? 5.133 -9.931 9.572 1.00 82.81 316 GLU A C 1
ATOM 2527 O O . GLU A 1 316 ? 5.069 -9.405 8.460 1.00 82.81 316 GLU A O 1
ATOM 2532 N N . LEU A 1 317 ? 4.435 -9.479 10.618 1.00 90.94 317 LEU A N 1
ATOM 2533 C CA . LEU A 1 317 ? 3.720 -8.205 10.603 1.00 90.94 317 LEU A CA 1
ATOM 2534 C C . LEU A 1 317 ? 4.733 -7.080 10.818 1.00 90.94 317 LEU A C 1
ATOM 2536 O O . LEU A 1 317 ? 5.324 -6.976 11.892 1.00 90.94 317 LEU A O 1
ATOM 2540 N N . ILE A 1 318 ? 4.923 -6.230 9.818 1.00 92.31 318 ILE A N 1
ATOM 2541 C CA . ILE A 1 318 ? 5.675 -4.988 9.958 1.00 92.31 318 ILE A CA 1
ATOM 2542 C C . ILE A 1 318 ? 4.660 -3.888 10.265 1.00 92.31 318 ILE A C 1
ATOM 2544 O O . ILE A 1 318 ? 3.880 -3.501 9.398 1.00 92.31 318 ILE A O 1
ATOM 2548 N N . HIS A 1 319 ? 4.655 -3.413 11.506 1.00 93.19 319 HIS A N 1
ATOM 2549 C CA . HIS A 1 319 ? 3.715 -2.414 12.025 1.00 93.19 319 HIS A CA 1
ATOM 2550 C C . HIS A 1 319 ? 4.464 -1.203 12.602 1.00 93.19 319 HIS A C 1
ATOM 2552 O O . HIS A 1 319 ? 5.696 -1.168 12.619 1.00 93.19 319 HIS A O 1
ATOM 2558 N N . GLY A 1 320 ? 3.726 -0.184 13.051 1.00 90.81 320 GLY A N 1
ATOM 2559 C CA . GLY A 1 320 ? 4.307 1.013 13.674 1.00 90.81 320 GLY A CA 1
ATOM 2560 C C . GLY A 1 320 ? 5.005 1.973 12.713 1.00 90.81 320 GLY A C 1
ATOM 2561 O O . GLY A 1 320 ? 5.676 2.904 13.163 1.00 90.81 320 GLY A O 1
ATOM 2562 N N . SER A 1 321 ? 4.834 1.768 11.402 1.00 90.88 321 SER A N 1
ATOM 2563 C CA . SER A 1 321 ? 5.265 2.733 10.391 1.00 90.88 321 SER A CA 1
ATOM 2564 C C . SER A 1 321 ? 4.570 4.069 10.631 1.00 90.88 321 SER A C 1
ATOM 2566 O O . SER A 1 321 ? 3.356 4.119 10.823 1.00 90.88 321 SER A O 1
ATOM 2568 N N . ILE A 1 322 ? 5.346 5.148 10.615 1.00 92.81 322 ILE A N 1
ATOM 2569 C CA . ILE A 1 322 ? 4.821 6.496 10.816 1.00 92.81 322 ILE A CA 1
ATOM 2570 C C . ILE A 1 322 ? 4.013 6.899 9.584 1.00 92.81 322 ILE A C 1
ATOM 2572 O O . ILE A 1 322 ? 4.488 6.805 8.450 1.00 92.81 322 ILE A O 1
ATOM 2576 N N . ASP A 1 323 ? 2.789 7.358 9.821 1.00 89.75 323 ASP A N 1
ATOM 2577 C CA . ASP A 1 323 ? 1.997 8.064 8.828 1.00 89.75 323 ASP A CA 1
ATOM 2578 C C . ASP A 1 323 ? 2.353 9.554 8.861 1.00 89.75 323 ASP A C 1
ATOM 2580 O O . ASP A 1 323 ? 2.055 10.199 9.863 1.00 89.75 323 ASP A O 1
ATOM 2584 N N . PRO A 1 324 ? 2.928 10.133 7.789 1.00 91.88 324 PRO A N 1
ATOM 2585 C CA . PRO A 1 324 ? 3.210 11.565 7.745 1.00 91.88 324 PRO A CA 1
ATOM 2586 C C . PRO A 1 324 ? 1.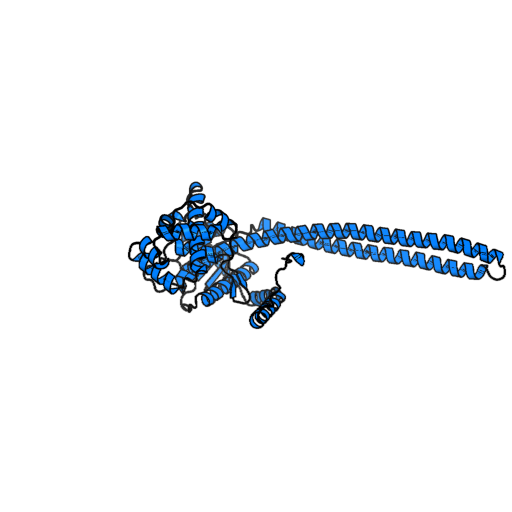967 12.444 7.957 1.00 91.88 324 PRO A C 1
ATOM 2588 O O . PRO A 1 324 ? 2.060 13.461 8.637 1.00 91.88 324 PRO A O 1
ATOM 2591 N N . GLY A 1 325 ? 0.811 12.039 7.421 1.00 92.00 325 GLY A N 1
ATOM 2592 C CA . GLY A 1 325 ? -0.456 12.756 7.560 1.00 92.00 325 GLY A CA 1
ATOM 2593 C C . GLY A 1 325 ? -0.984 12.715 8.992 1.00 92.00 325 GLY A C 1
ATOM 2594 O O . GLY A 1 325 ? -1.215 13.766 9.583 1.00 92.00 325 GLY A O 1
ATOM 2595 N N . MET A 1 326 ? -1.104 11.526 9.597 1.00 93.62 326 MET A N 1
ATOM 2596 C CA . MET A 1 326 ? -1.480 11.424 11.016 1.00 93.62 326 MET A CA 1
ATOM 2597 C C . MET A 1 326 ? -0.451 12.071 11.939 1.00 93.62 326 MET A C 1
ATOM 2599 O O . MET A 1 326 ? -0.848 12.690 12.920 1.00 93.62 326 MET A O 1
ATOM 2603 N N . LEU A 1 327 ? 0.848 11.995 11.624 1.00 96.19 327 LEU A N 1
ATOM 2604 C CA . LEU A 1 327 ? 1.893 12.663 12.398 1.00 96.19 327 LEU A CA 1
ATOM 2605 C C . LEU A 1 327 ? 1.696 14.182 12.395 1.00 96.19 327 LEU A C 1
ATOM 2607 O O . LEU A 1 327 ? 1.769 14.821 13.443 1.00 96.19 327 LEU A O 1
ATOM 2611 N N . GLU A 1 328 ? 1.437 14.763 11.225 1.00 96.50 328 GLU A N 1
ATOM 2612 C CA . GLU A 1 328 ? 1.133 16.185 11.093 1.00 96.50 328 GLU A CA 1
ATOM 2613 C C . GLU A 1 328 ? -0.139 16.561 11.864 1.00 96.50 328 GLU A C 1
ATOM 2615 O O . GLU A 1 328 ? -0.138 17.547 12.606 1.00 96.50 328 GLU A O 1
ATOM 2620 N N . LEU A 1 329 ? -1.197 15.752 11.751 1.00 95.69 329 LEU A N 1
ATOM 2621 C CA . LEU A 1 329 ? -2.453 15.966 12.467 1.00 95.69 329 LEU A CA 1
ATOM 2622 C C . LEU A 1 329 ? -2.265 15.901 13.985 1.00 95.69 329 LEU A C 1
ATOM 2624 O O . LEU A 1 329 ? -2.697 16.816 14.681 1.00 95.69 329 LEU A O 1
ATOM 2628 N N . VAL A 1 330 ? -1.578 14.886 14.519 1.00 96.62 330 VAL A N 1
ATOM 2629 C CA . VAL A 1 330 ? -1.394 14.747 15.973 1.00 96.62 330 VAL A CA 1
ATOM 2630 C C . VAL A 1 330 ? -0.475 15.834 16.532 1.00 96.62 330 VAL A C 1
ATOM 2632 O O . VAL A 1 330 ? -0.699 16.312 17.641 1.00 96.62 330 VAL A O 1
ATOM 2635 N N . LYS A 1 331 ? 0.518 16.301 15.757 1.00 96.44 331 LYS A N 1
ATOM 2636 C CA . LYS A 1 331 ? 1.379 17.429 16.153 1.00 96.44 331 LYS A CA 1
ATOM 2637 C C . LYS A 1 331 ? 0.598 18.738 16.256 1.00 96.44 331 LYS A C 1
ATOM 2639 O O . LYS A 1 331 ? 0.978 19.597 17.049 1.00 96.44 331 LYS A O 1
ATOM 2644 N N . ARG A 1 332 ? -0.468 18.890 15.463 1.00 95.00 332 ARG A N 1
ATOM 2645 C CA . ARG A 1 332 ? -1.375 20.050 15.470 1.00 95.00 332 ARG A CA 1
ATOM 2646 C C . ARG A 1 332 ? -2.568 19.879 16.413 1.00 95.00 332 ARG A C 1
ATOM 2648 O O . ARG A 1 332 ? -3.216 20.870 16.738 1.00 95.00 332 ARG A O 1
ATOM 2655 N N . ALA A 1 333 ? -2.871 18.656 16.843 1.00 91.75 333 ALA A N 1
ATOM 2656 C CA . ALA A 1 333 ? -4.037 18.359 17.661 1.00 91.75 333 ALA A CA 1
ATOM 2657 C C . ALA A 1 333 ? -3.951 19.036 19.039 1.00 91.75 333 ALA A C 1
ATOM 2659 O O . ALA A 1 333 ? -3.034 18.812 19.837 1.00 91.75 333 ALA A O 1
ATOM 2660 N N . THR A 1 334 ? -4.961 19.849 19.341 1.00 87.75 334 THR A N 1
ATOM 2661 C CA . THR A 1 334 ? -5.085 20.594 20.603 1.00 87.75 334 THR A CA 1
ATOM 2662 C C . THR A 1 334 ? -6.018 19.920 21.608 1.00 87.75 334 THR A C 1
ATOM 2664 O O . THR A 1 334 ? -6.210 20.439 22.706 1.00 87.75 334 THR A O 1
ATOM 2667 N N . VAL A 1 335 ? -6.594 18.761 21.267 1.00 92.69 335 VAL A N 1
ATOM 2668 C CA . VAL A 1 335 ? -7.511 18.033 22.152 1.00 92.69 335 VAL A CA 1
ATOM 2669 C C . VAL A 1 335 ? -6.727 17.525 23.379 1.00 92.69 335 VAL A C 1
ATOM 2671 O O . VAL A 1 335 ? -5.693 16.874 23.205 1.00 92.69 335 VAL A O 1
ATOM 2674 N N . PRO A 1 336 ? -7.163 17.831 24.618 1.00 96.00 336 PRO A N 1
ATOM 2675 C CA . PRO A 1 336 ? -6.565 17.262 25.827 1.00 96.00 336 PRO A CA 1
ATOM 2676 C C . PRO A 1 336 ? -6.762 15.746 25.876 1.00 96.00 336 PRO A C 1
ATOM 2678 O O . PRO A 1 336 ? -7.851 15.266 25.546 1.00 96.00 336 PRO A O 1
ATOM 2681 N N . LEU A 1 337 ? -5.765 14.988 26.345 1.00 96.50 337 LEU A N 1
ATOM 2682 C CA . LEU A 1 337 ? -5.856 13.522 26.378 1.00 96.50 337 LEU A CA 1
ATOM 2683 C C . LEU A 1 337 ? -6.990 13.032 27.276 1.00 96.50 337 LEU A C 1
ATOM 2685 O O . LEU A 1 337 ? -7.565 11.983 27.010 1.00 96.50 337 LEU A O 1
ATOM 2689 N N . GLU A 1 338 ? -7.365 13.813 28.291 1.00 95.94 338 GLU A N 1
ATOM 2690 C CA . GLU A 1 338 ? -8.506 13.499 29.155 1.00 95.94 338 GLU A CA 1
ATOM 2691 C C . GLU A 1 338 ? -9.789 13.352 28.341 1.00 95.94 338 GLU A C 1
ATOM 2693 O O . GLU A 1 338 ? -10.535 12.399 28.542 1.00 95.94 338 GLU A O 1
ATOM 2698 N N . LYS A 1 339 ? -10.002 14.244 27.364 1.00 95.88 339 LYS A N 1
ATOM 2699 C CA . LYS A 1 339 ? -11.163 14.185 26.472 1.00 95.88 339 LYS A CA 1
ATOM 2700 C C . LYS A 1 339 ? -11.080 13.002 25.518 1.00 95.88 339 LYS A C 1
ATOM 2702 O O . LYS A 1 339 ? -12.096 12.373 25.269 1.00 95.88 339 LYS A O 1
ATOM 2707 N N . VAL A 1 340 ? -9.885 12.682 25.021 1.00 96.38 340 VAL A N 1
ATOM 2708 C CA . VAL A 1 340 ? -9.669 11.539 24.119 1.00 96.38 340 VAL A CA 1
ATOM 2709 C C . VAL A 1 340 ? -9.964 10.221 24.835 1.00 96.38 340 VAL A C 1
ATOM 2711 O O . VAL A 1 340 ? -10.667 9.375 24.295 1.00 96.38 340 VAL A O 1
ATOM 2714 N N . VAL A 1 341 ? -9.475 10.051 26.066 1.00 95.69 341 VAL A N 1
ATOM 2715 C CA . VAL A 1 341 ? -9.608 8.801 26.831 1.00 95.69 341 VAL A CA 1
ATOM 2716 C C . VAL A 1 341 ? -11.058 8.495 27.216 1.00 95.69 341 VAL A C 1
ATOM 2718 O O . VAL A 1 341 ? -11.433 7.324 27.280 1.00 95.69 341 VAL A O 1
ATOM 2721 N N . VAL A 1 342 ? -11.875 9.527 27.451 1.00 93.75 342 VAL A N 1
ATOM 2722 C CA . VAL A 1 342 ? -13.301 9.382 27.801 1.00 93.75 342 VAL A CA 1
ATOM 2723 C C . VAL A 1 342 ? -14.245 9.520 26.602 1.00 93.75 342 VAL A C 1
ATOM 2725 O O . VAL A 1 342 ? -15.458 9.433 26.778 1.00 93.75 342 VAL A O 1
ATOM 2728 N N . ALA A 1 343 ? -13.716 9.760 25.398 1.00 92.62 343 ALA A N 1
ATOM 2729 C CA . ALA A 1 343 ? -14.517 10.008 24.205 1.00 92.62 343 ALA A CA 1
ATOM 2730 C C . ALA A 1 343 ? -15.414 8.810 23.843 1.00 92.62 343 ALA A C 1
ATOM 2732 O O . ALA A 1 343 ? -14.982 7.651 23.864 1.00 92.62 343 ALA A O 1
ATOM 2733 N N . GLY A 1 344 ? -16.661 9.105 23.469 1.00 89.31 344 GLY A N 1
ATOM 2734 C CA . GLY A 1 344 ? -17.581 8.151 22.864 1.00 89.31 344 GLY A CA 1
ATOM 2735 C C . GLY A 1 344 ? -17.442 8.104 21.340 1.00 89.31 344 GLY A C 1
ATOM 2736 O O . GLY A 1 344 ? -16.635 8.819 20.739 1.00 89.31 344 GLY A O 1
ATOM 2737 N N . GLY A 1 345 ? -18.242 7.251 20.697 1.00 85.69 345 GLY A N 1
ATOM 2738 C CA . GLY A 1 345 ? -18.216 7.072 19.243 1.00 85.69 345 GLY A CA 1
ATOM 2739 C C . GLY A 1 345 ? -18.546 8.348 18.460 1.00 85.69 345 GLY A C 1
ATOM 2740 O O . GLY A 1 345 ? -17.977 8.581 17.398 1.00 85.69 345 GLY A O 1
ATOM 2741 N N . GLU A 1 346 ? -19.380 9.240 18.999 1.00 86.94 346 GLU A N 1
ATOM 2742 C CA . GLU A 1 346 ? -19.724 10.535 18.390 1.00 86.94 346 GLU A CA 1
ATOM 2743 C C . GLU A 1 346 ? -18.510 11.442 18.153 1.00 86.94 346 GLU A C 1
ATOM 2745 O O . GLU A 1 346 ? -18.511 12.283 17.252 1.00 86.94 346 GLU A O 1
ATOM 2750 N N . SER A 1 347 ? -17.450 11.259 18.938 1.00 89.38 347 SER A N 1
ATOM 2751 C CA . SER A 1 347 ? -16.223 12.039 18.804 1.00 89.38 347 SER A CA 1
ATOM 2752 C C . SER A 1 347 ? -15.387 11.609 17.592 1.00 89.38 347 SER A C 1
ATOM 2754 O O . SER A 1 347 ? -14.617 12.419 17.077 1.00 89.38 347 SER A O 1
ATOM 2756 N N . PHE A 1 348 ? -15.582 10.376 17.110 1.00 88.56 348 PHE A N 1
ATOM 2757 C CA . PHE A 1 348 ? -14.894 9.780 15.958 1.00 88.56 348 PHE A CA 1
ATOM 2758 C C . PHE A 1 348 ? -15.770 9.752 14.697 1.00 88.56 348 PHE A C 1
ATOM 2760 O O . PHE A 1 348 ? -15.252 9.732 13.582 1.00 88.56 348 PHE A O 1
ATOM 2767 N N . LEU A 1 349 ? -17.094 9.806 14.830 1.00 84.94 349 LEU A N 1
ATOM 2768 C CA . LEU A 1 349 ? -18.005 9.846 13.688 1.00 84.94 349 LEU A CA 1
ATOM 2769 C C . LEU A 1 349 ? -18.057 11.240 13.044 1.00 84.94 349 LEU A C 1
ATOM 2771 O O . LEU A 1 349 ? -18.072 12.263 13.729 1.00 84.94 349 LEU A O 1
ATOM 2775 N N . VAL A 1 350 ? -18.129 11.265 11.711 1.00 82.00 350 VAL A N 1
ATOM 2776 C CA . VAL A 1 350 ? -18.397 12.475 10.922 1.00 82.00 350 VAL A CA 1
ATOM 2777 C C . VAL A 1 350 ? -19.793 12.352 10.329 1.00 82.00 350 VAL A C 1
ATOM 2779 O O . VAL A 1 350 ? -20.005 11.617 9.364 1.00 82.00 350 VAL A O 1
ATOM 2782 N N . THR A 1 351 ? -20.750 13.082 10.898 1.00 79.44 351 THR A N 1
ATOM 2783 C CA . THR A 1 351 ? -22.119 13.154 10.361 1.00 79.44 351 THR A CA 1
ATOM 2784 C C . THR A 1 351 ? -22.337 14.406 9.514 1.00 79.44 351 THR A C 1
ATOM 2786 O O . THR A 1 351 ? -23.165 14.405 8.606 1.00 79.44 351 THR A O 1
ATOM 2789 N N . HIS A 1 352 ? -21.541 15.452 9.756 1.00 79.81 352 HIS A N 1
ATOM 2790 C CA . HIS A 1 352 ? -21.569 16.712 9.020 1.00 79.81 352 HIS A CA 1
ATOM 2791 C C . HIS A 1 352 ? -20.138 17.186 8.681 1.00 79.81 352 HIS A C 1
ATOM 2793 O O . HIS A 1 352 ? -19.230 16.977 9.489 1.00 79.81 352 HIS A O 1
ATOM 2799 N N . PRO A 1 353 ? -19.892 17.868 7.538 1.00 82.50 353 PRO A N 1
ATOM 2800 C CA . PRO A 1 353 ? -18.548 18.318 7.142 1.00 82.50 353 PRO A CA 1
ATOM 2801 C C . PRO A 1 353 ? -17.809 19.175 8.180 1.00 82.50 353 PRO A C 1
ATOM 2803 O O . PRO A 1 353 ? -16.585 19.156 8.245 1.00 82.50 353 PRO A O 1
ATOM 2806 N N . THR A 1 354 ? -18.536 19.903 9.028 1.00 84.62 354 THR A N 1
ATOM 2807 C CA . THR A 1 354 ? -17.954 20.729 10.104 1.00 84.62 354 THR A CA 1
ATOM 2808 C C . THR A 1 354 ? -17.338 19.910 11.242 1.00 84.62 354 THR A C 1
ATOM 2810 O O . THR A 1 354 ? -16.640 20.466 12.082 1.00 84.62 354 THR A O 1
ATOM 2813 N N . GLU A 1 355 ? -17.606 18.605 11.311 1.00 85.12 355 GLU A N 1
ATOM 2814 C CA . GLU A 1 355 ? -17.082 17.711 12.351 1.00 85.12 355 GLU A CA 1
ATOM 2815 C C . GLU A 1 355 ? -15.769 17.027 11.952 1.00 85.12 355 GLU A C 1
ATOM 2817 O O . GLU A 1 355 ? -15.145 16.371 12.786 1.00 85.12 355 GLU A O 1
ATOM 2822 N N . VAL A 1 356 ? -15.336 17.191 10.696 1.00 87.38 356 VAL A N 1
ATOM 2823 C CA . VAL A 1 356 ? -14.152 16.522 10.137 1.00 87.38 356 VAL A CA 1
ATOM 2824 C C . VAL A 1 356 ? -12.901 16.830 10.959 1.00 87.38 356 VAL A C 1
ATOM 2826 O O . VAL A 1 356 ? -12.199 15.907 11.362 1.00 87.38 356 VAL A O 1
ATOM 2829 N N . ASP A 1 357 ? -12.654 18.098 11.290 1.00 89.12 357 ASP A N 1
ATOM 2830 C CA . ASP A 1 357 ? -11.464 18.489 12.058 1.00 89.12 357 ASP A CA 1
ATOM 2831 C C . ASP A 1 357 ? -11.479 17.925 13.483 1.00 89.12 357 ASP A C 1
ATOM 2833 O O . ASP A 1 357 ? -10.451 17.467 13.987 1.00 89.12 357 ASP A O 1
ATOM 2837 N N . ARG A 1 358 ? -12.658 17.902 14.125 1.00 91.19 358 ARG A N 1
ATOM 2838 C CA . ARG A 1 358 ? -12.835 17.302 15.455 1.00 91.19 358 ARG A CA 1
ATOM 2839 C C . ARG A 1 358 ? -12.518 15.811 15.409 1.00 91.19 358 ARG A C 1
ATOM 2841 O O . ARG A 1 358 ? -11.730 15.350 16.232 1.00 91.19 358 ARG A O 1
ATOM 2848 N N . SER A 1 359 ? -13.127 15.077 14.479 1.00 91.88 359 SER A N 1
ATOM 2849 C CA . SER A 1 359 ? -12.925 13.632 14.333 1.00 91.88 359 SER A CA 1
ATOM 2850 C C . SER A 1 359 ? -11.461 13.313 14.020 1.00 91.88 359 SER A C 1
ATOM 2852 O O . SER A 1 359 ? -10.835 12.535 14.741 1.00 91.88 359 SER A O 1
ATOM 2854 N N . ASN A 1 360 ? -10.860 14.018 13.055 1.00 93.88 360 ASN A N 1
ATOM 2855 C CA . ASN A 1 360 ? -9.447 13.869 12.706 1.00 93.88 360 ASN A CA 1
ATOM 2856 C C . ASN A 1 360 ? -8.525 14.085 13.913 1.00 93.88 360 ASN A C 1
ATOM 2858 O O . ASN A 1 360 ? -7.575 13.33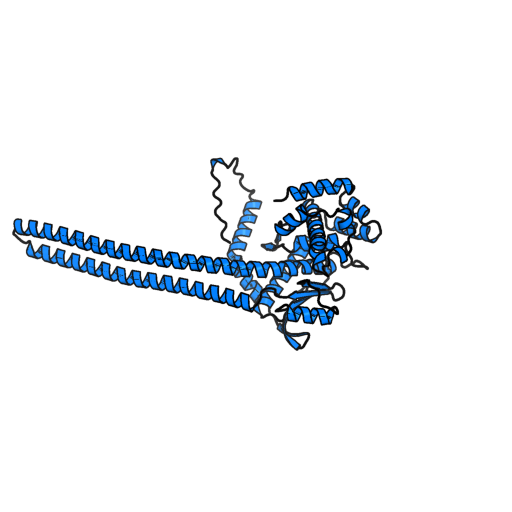0 14.101 1.00 93.88 360 ASN A O 1
ATOM 2862 N N . ALA A 1 361 ? -8.802 15.080 14.762 1.00 94.62 361 ALA A N 1
ATOM 2863 C CA . ALA A 1 361 ? -8.001 15.327 15.958 1.00 94.62 361 ALA A CA 1
ATOM 2864 C C . ALA A 1 361 ? -8.124 14.202 17.005 1.00 94.62 361 ALA A C 1
ATOM 2866 O O . ALA A 1 361 ? -7.136 13.900 17.682 1.00 94.62 361 ALA A O 1
ATOM 2867 N N . HIS A 1 362 ? -9.292 13.557 17.121 1.00 96.00 362 HIS A N 1
ATOM 2868 C CA . HIS A 1 362 ? -9.487 12.398 18.001 1.00 96.00 362 HIS A CA 1
ATOM 2869 C C . HIS A 1 362 ? -8.771 11.161 17.457 1.00 96.00 362 HIS A C 1
ATOM 2871 O O . HIS A 1 362 ? -8.011 10.550 18.207 1.00 96.00 362 HIS A O 1
ATOM 2877 N N . TYR A 1 363 ? -8.918 10.844 16.165 1.00 95.75 363 TYR A N 1
ATOM 2878 C CA . TYR A 1 363 ? -8.168 9.759 15.517 1.00 95.75 363 TYR A CA 1
ATOM 2879 C C . TYR A 1 363 ? -6.658 9.961 15.630 1.00 95.75 363 TYR A C 1
ATOM 2881 O O . TYR A 1 363 ? -5.948 9.052 16.048 1.00 95.75 363 TYR A O 1
ATOM 2889 N N . ALA A 1 364 ? -6.159 11.162 15.337 1.00 97.00 364 ALA A N 1
ATOM 2890 C CA . ALA A 1 364 ? -4.731 11.451 15.396 1.00 97.00 364 ALA A CA 1
ATOM 2891 C C . ALA A 1 364 ? -4.175 11.322 16.825 1.00 97.00 364 ALA A C 1
ATOM 2893 O O . ALA A 1 364 ? -3.111 10.737 17.033 1.00 97.00 364 ALA A O 1
ATOM 2894 N N . SER A 1 365 ? -4.913 11.811 17.828 1.00 97.44 365 SER A N 1
ATOM 2895 C CA . SER A 1 365 ? -4.533 11.657 19.240 1.00 97.44 365 SER A CA 1
ATOM 2896 C C . SER A 1 365 ? -4.574 10.194 19.688 1.00 97.44 365 SER A C 1
ATOM 2898 O O . SER A 1 365 ? -3.637 9.724 20.332 1.00 97.44 365 SER A O 1
ATOM 2900 N N . ALA A 1 366 ? -5.618 9.455 19.307 1.00 97.50 366 ALA A N 1
ATOM 2901 C CA . ALA A 1 366 ? -5.768 8.033 19.600 1.00 97.50 366 ALA A CA 1
ATOM 2902 C C . ALA A 1 366 ? -4.654 7.190 18.953 1.00 97.50 366 ALA A C 1
ATOM 2904 O O . ALA A 1 366 ? -4.049 6.349 19.619 1.00 97.50 366 ALA A O 1
ATOM 2905 N N . TRP A 1 367 ? -4.318 7.469 17.691 1.00 97.75 367 TRP A N 1
ATOM 2906 C CA . TRP A 1 367 ? -3.173 6.882 16.996 1.00 97.75 367 TRP A CA 1
ATOM 2907 C C . TRP A 1 367 ? -1.864 7.176 17.729 1.00 97.75 367 TRP A C 1
ATOM 2909 O O . TRP A 1 367 ? -1.087 6.261 17.996 1.00 97.75 367 TRP A O 1
ATOM 2919 N N . GLY A 1 368 ? -1.627 8.436 18.109 1.00 97.44 368 GLY A N 1
ATOM 2920 C CA . GLY A 1 368 ? -0.419 8.823 18.835 1.00 97.44 368 GLY A CA 1
ATOM 2921 C C . GLY A 1 368 ? -0.299 8.133 20.197 1.00 97.44 368 GLY A C 1
ATOM 2922 O O . GLY A 1 368 ? 0.809 7.795 20.614 1.00 97.44 368 GLY A O 1
ATOM 2923 N N . LEU A 1 369 ? -1.415 7.903 20.898 1.00 97.88 369 LEU A N 1
ATOM 2924 C CA . LEU A 1 369 ? -1.451 7.121 22.139 1.00 97.88 369 LEU A CA 1
ATOM 2925 C C . LEU A 1 369 ? -1.105 5.650 21.894 1.00 97.88 369 LEU A C 1
ATOM 2927 O O . LEU A 1 369 ? -0.232 5.110 22.574 1.00 97.88 369 LEU A O 1
ATOM 2931 N N . ALA A 1 370 ? -1.756 5.012 20.916 1.00 97.19 370 ALA A N 1
ATOM 2932 C CA . ALA A 1 370 ? -1.479 3.625 20.548 1.00 97.19 370 ALA A CA 1
ATOM 2933 C C . ALA A 1 370 ? -0.007 3.444 20.146 1.00 97.19 370 ALA A C 1
ATOM 2935 O O . ALA A 1 370 ? 0.664 2.533 20.631 1.00 97.19 370 ALA A O 1
ATOM 2936 N N . HIS A 1 371 ? 0.525 4.365 19.338 1.00 97.25 371 HIS A N 1
ATOM 2937 C CA . HIS A 1 371 ? 1.916 4.357 18.891 1.00 97.25 371 HIS A CA 1
ATOM 2938 C C . HIS A 1 371 ? 2.901 4.466 20.062 1.00 97.25 371 HIS A C 1
ATOM 2940 O O . HIS A 1 371 ? 3.811 3.640 20.169 1.00 97.25 371 HIS A O 1
ATOM 2946 N N . TYR A 1 372 ? 2.666 5.397 20.995 1.00 97.31 372 TYR A N 1
ATOM 2947 C CA . TYR A 1 372 ? 3.476 5.539 22.208 1.00 97.31 372 TYR A CA 1
ATOM 2948 C C . TYR A 1 372 ? 3.444 4.269 23.073 1.00 97.31 372 TYR A C 1
ATOM 2950 O O . TYR A 1 372 ? 4.497 3.751 23.447 1.00 97.31 372 TYR A O 1
ATOM 2958 N N . LEU A 1 373 ? 2.251 3.754 23.391 1.00 97.06 373 LEU A N 1
ATOM 2959 C CA . LEU A 1 373 ? 2.078 2.627 24.316 1.00 97.06 373 LEU A CA 1
ATOM 2960 C C . LEU A 1 373 ? 2.654 1.328 23.739 1.00 97.06 373 LEU A C 1
ATOM 2962 O O . LEU A 1 373 ? 3.458 0.659 24.391 1.00 97.06 373 LEU A O 1
ATOM 2966 N N . VAL A 1 374 ? 2.336 1.009 22.481 1.00 94.94 374 VAL A N 1
ATOM 2967 C CA . VAL A 1 374 ? 2.915 -0.156 21.795 1.00 94.94 374 VAL A CA 1
ATOM 2968 C C . VAL A 1 374 ? 4.435 -0.006 21.679 1.00 94.94 374 VAL A C 1
ATOM 2970 O O . VAL A 1 374 ? 5.169 -0.951 21.965 1.00 94.94 374 VAL A O 1
ATOM 2973 N N . GLY A 1 375 ? 4.936 1.189 21.345 1.00 93.50 375 GLY A N 1
ATOM 2974 C CA . GLY A 1 375 ? 6.373 1.473 21.266 1.00 93.50 375 GLY A CA 1
ATOM 2975 C C . GLY A 1 375 ? 7.118 1.347 22.602 1.00 93.50 375 GLY A C 1
ATOM 2976 O O . GLY A 1 375 ? 8.308 1.033 22.614 1.00 93.50 375 GLY A O 1
ATOM 2977 N N . LYS A 1 376 ? 6.428 1.547 23.730 1.00 93.38 376 LYS A N 1
ATOM 2978 C CA . LYS A 1 376 ? 6.949 1.325 25.090 1.00 93.38 376 LYS A CA 1
ATOM 2979 C C . LYS A 1 376 ? 6.835 -0.124 25.564 1.00 93.38 376 LYS A C 1
ATOM 2981 O O . LYS A 1 376 ? 7.325 -0.436 26.647 1.00 93.38 376 LYS A O 1
ATOM 2986 N N . GLY A 1 377 ? 6.237 -1.003 24.762 1.00 93.88 377 GLY A N 1
ATOM 2987 C CA . GLY A 1 377 ? 6.085 -2.417 25.085 1.00 93.88 377 GLY A CA 1
ATOM 2988 C C . GLY A 1 377 ? 4.881 -2.724 25.971 1.00 93.88 377 GLY A C 1
ATOM 2989 O O . GLY A 1 377 ? 4.910 -3.734 26.674 1.00 93.88 377 GLY A O 1
ATOM 2990 N N . THR A 1 378 ? 3.833 -1.888 25.955 1.00 94.50 378 THR A N 1
ATOM 2991 C CA . THR A 1 378 ? 2.565 -2.228 26.613 1.00 94.50 378 THR A CA 1
ATOM 2992 C C . THR A 1 378 ? 2.044 -3.557 26.069 1.00 94.50 378 THR A C 1
ATOM 2994 O O . THR A 1 378 ? 1.873 -3.729 24.860 1.00 94.50 378 THR A O 1
ATOM 2997 N N . THR A 1 379 ? 1.816 -4.516 26.963 1.00 91.19 379 THR A N 1
ATOM 2998 C CA . THR A 1 379 ? 1.405 -5.870 26.593 1.00 91.19 379 THR A CA 1
ATOM 2999 C C . THR A 1 379 ? -0.101 -5.951 26.354 1.00 91.19 379 THR A C 1
ATOM 3001 O O . THR A 1 379 ? -0.881 -5.113 26.814 1.00 91.19 379 THR A O 1
ATOM 3004 N N . ARG A 1 380 ? -0.533 -7.014 25.666 1.00 87.31 380 ARG A N 1
ATOM 3005 C CA . ARG A 1 380 ? -1.957 -7.330 25.484 1.00 87.31 380 ARG A CA 1
ATOM 3006 C C . ARG A 1 380 ? -2.703 -7.376 26.821 1.00 87.31 380 ARG A C 1
ATOM 3008 O O . ARG A 1 380 ? -3.753 -6.757 26.944 1.00 87.31 380 ARG A O 1
ATOM 3015 N N . ASP A 1 381 ? -2.141 -8.060 27.814 1.00 88.25 381 ASP A N 1
ATOM 3016 C CA . ASP A 1 381 ? -2.790 -8.252 29.114 1.00 88.25 381 ASP A CA 1
ATOM 3017 C C . ASP A 1 381 ? -2.945 -6.918 29.871 1.00 88.25 381 ASP A C 1
ATOM 3019 O O . ASP A 1 381 ? -3.929 -6.709 30.579 1.00 88.25 381 ASP A O 1
ATOM 3023 N N . GLN A 1 382 ? -2.024 -5.964 29.673 1.00 93.00 382 GLN A N 1
ATOM 3024 C CA . GLN A 1 382 ? -2.162 -4.604 30.208 1.00 93.00 382 GLN A CA 1
ATOM 3025 C C . GLN A 1 382 ? -3.298 -3.830 29.525 1.00 93.00 382 GLN A C 1
ATOM 3027 O O . GLN A 1 382 ? -4.100 -3.195 30.212 1.00 93.00 382 GLN A O 1
ATOM 3032 N N . PHE A 1 383 ? -3.409 -3.904 28.194 1.00 91.81 383 PHE A N 1
ATOM 3033 C CA . PHE A 1 383 ? -4.542 -3.309 27.475 1.00 91.81 383 PHE A CA 1
ATOM 3034 C C . PHE A 1 383 ? -5.876 -3.938 27.883 1.00 91.81 383 PHE A C 1
ATOM 3036 O O . PHE A 1 383 ? -6.875 -3.234 28.017 1.00 91.81 383 PHE A O 1
ATOM 3043 N N . GLU A 1 384 ? -5.900 -5.246 28.123 1.00 86.94 384 GLU A N 1
ATOM 3044 C CA . GLU A 1 384 ? -7.091 -5.953 28.583 1.00 86.94 384 GLU A CA 1
ATOM 3045 C C . GLU A 1 384 ? -7.499 -5.535 30.001 1.00 86.94 384 GLU A C 1
ATOM 3047 O O . GLU A 1 384 ? -8.672 -5.226 30.239 1.00 86.94 384 GLU A O 1
ATOM 3052 N N . ALA A 1 385 ? -6.535 -5.439 30.922 1.00 89.38 385 ALA A N 1
ATOM 3053 C CA . ALA A 1 385 ? -6.763 -4.925 32.270 1.00 89.38 385 ALA A CA 1
ATOM 3054 C C . ALA A 1 385 ? -7.313 -3.491 32.237 1.00 89.38 385 ALA A C 1
ATOM 3056 O O . ALA A 1 385 ? -8.285 -3.185 32.933 1.00 89.38 385 ALA A O 1
ATOM 3057 N N . TYR A 1 386 ? -6.759 -2.633 31.375 1.00 92.19 386 T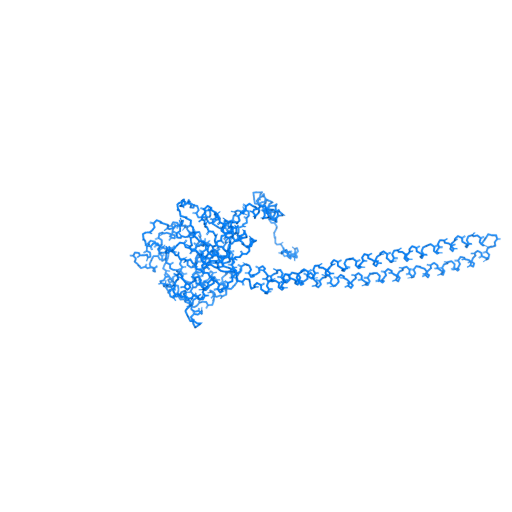YR A N 1
ATOM 3058 C CA . TYR A 1 386 ? -7.272 -1.285 31.146 1.00 92.19 386 TYR A CA 1
ATOM 3059 C C . TYR A 1 386 ? -8.706 -1.291 30.599 1.00 92.19 386 TYR A C 1
ATOM 3061 O O . TYR A 1 386 ? -9.582 -0.603 31.130 1.00 92.19 386 TYR A O 1
ATOM 3069 N N . ALA A 1 387 ? -8.980 -2.090 29.569 1.00 88.88 387 ALA A N 1
ATOM 3070 C CA . ALA A 1 387 ? -10.311 -2.205 28.987 1.00 88.88 387 ALA A CA 1
ATOM 3071 C C . ALA A 1 387 ? -11.339 -2.726 30.005 1.00 88.88 387 ALA A C 1
ATOM 3073 O O . ALA A 1 387 ? -12.503 -2.346 29.968 1.00 88.88 387 ALA A O 1
ATOM 3074 N N . LYS A 1 388 ? -10.944 -3.601 30.939 1.00 86.75 388 LYS A N 1
ATOM 3075 C CA . LYS A 1 388 ? -11.808 -4.053 32.044 1.00 86.75 388 LYS A CA 1
ATOM 3076 C C . LYS A 1 388 ? -12.063 -2.943 33.063 1.00 86.75 388 LYS A C 1
ATOM 3078 O O . LYS A 1 388 ? -13.208 -2.696 33.426 1.00 86.75 388 LYS A O 1
ATOM 3083 N N . ALA A 1 389 ? -11.011 -2.247 33.488 1.00 89.94 389 ALA A N 1
ATOM 3084 C CA . ALA A 1 389 ? -11.119 -1.177 34.476 1.00 89.94 389 ALA A CA 1
ATOM 3085 C C . ALA A 1 389 ? -11.956 0.012 33.970 1.00 89.94 389 ALA A C 1
ATOM 3087 O O . ALA A 1 389 ? -12.794 0.528 34.707 1.00 89.94 389 ALA A O 1
ATOM 3088 N N . SER A 1 390 ? -11.771 0.405 32.708 1.00 88.81 390 SER A N 1
ATOM 3089 C CA . SER A 1 390 ? -12.474 1.533 32.076 1.00 88.81 390 SER A CA 1
ATOM 3090 C C . SER A 1 390 ? -13.983 1.328 31.929 1.00 88.81 390 SER A C 1
ATOM 3092 O O . SER A 1 390 ? -14.721 2.302 31.988 1.00 88.81 390 SER A O 1
ATOM 3094 N N . GLN A 1 391 ? -14.457 0.087 31.793 1.00 82.94 391 GLN A N 1
ATOM 3095 C CA . GLN A 1 391 ? -15.895 -0.211 31.802 1.00 82.94 391 GLN A CA 1
ATOM 3096 C C . GLN A 1 391 ? -16.505 -0.133 33.207 1.00 82.94 391 GLN A C 1
ATOM 3098 O O . GLN A 1 391 ? -17.659 0.247 33.369 1.00 82.94 391 GLN A O 1
ATOM 3103 N N . SER A 1 392 ? -15.734 -0.510 34.230 1.00 75.12 392 SER A N 1
ATOM 3104 C CA . SER A 1 392 ? -16.212 -0.600 35.615 1.00 75.12 392 SER A CA 1
ATOM 3105 C C . SER A 1 392 ? -16.237 0.733 36.374 1.00 75.12 392 SER A C 1
ATOM 3107 O O . SER A 1 392 ? -16.642 0.759 37.536 1.00 75.12 392 SER A O 1
ATOM 3109 N N . GLY A 1 393 ? -15.787 1.836 35.768 1.00 75.50 393 GLY A N 1
ATOM 3110 C CA . GLY A 1 393 ? -15.718 3.120 36.459 1.00 75.50 393 GLY A CA 1
ATOM 3111 C C . GLY A 1 393 ? -15.000 4.223 35.685 1.00 75.50 393 GLY A C 1
ATOM 3112 O O . GLY A 1 393 ? -15.230 4.436 34.501 1.00 75.50 393 GLY A O 1
ATOM 3113 N N . ASP A 1 394 ? -14.153 4.967 36.392 1.00 89.44 394 ASP A N 1
ATOM 3114 C CA . ASP A 1 394 ? -13.466 6.156 35.890 1.00 89.44 394 ASP A CA 1
ATOM 3115 C C . ASP A 1 394 ? -12.386 5.800 34.845 1.00 89.44 394 ASP A C 1
ATOM 3117 O O . ASP A 1 394 ? -11.275 5.372 35.179 1.00 89.44 394 ASP A O 1
ATOM 3121 N N . ALA A 1 395 ? -12.716 5.991 33.563 1.00 92.12 395 ALA A N 1
ATOM 3122 C CA . ALA A 1 395 ? -11.833 5.716 32.430 1.00 92.12 395 ALA A CA 1
ATOM 3123 C 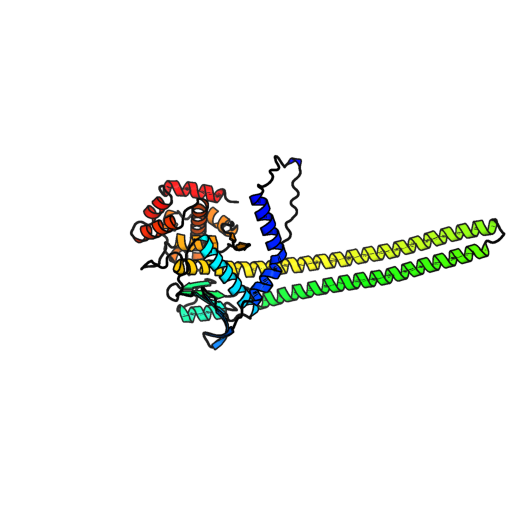C . ALA A 1 395 ? -10.505 6.490 32.486 1.00 92.12 395 ALA A C 1
ATOM 3125 O O . ALA A 1 395 ? -9.480 5.965 32.039 1.00 92.12 395 ALA A O 1
ATOM 3126 N N . LYS A 1 396 ? -10.491 7.694 33.078 1.00 95.00 396 LYS A N 1
ATOM 3127 C CA . LYS A 1 396 ? -9.261 8.464 33.293 1.00 95.00 396 LYS A CA 1
ATOM 3128 C C . LYS A 1 396 ? -8.367 7.744 34.288 1.00 95.00 396 LYS A C 1
ATOM 3130 O O . LYS A 1 396 ? -7.214 7.464 33.972 1.00 95.00 396 LYS A O 1
ATOM 3135 N N . ARG A 1 397 ? -8.902 7.372 35.451 1.00 95.94 397 ARG A N 1
ATOM 3136 C CA . ARG A 1 397 ? -8.140 6.634 36.469 1.00 95.94 397 ARG A CA 1
ATOM 3137 C C . ARG A 1 397 ? -7.626 5.294 35.938 1.00 95.94 397 ARG A C 1
ATOM 3139 O O . ARG A 1 397 ? -6.492 4.912 36.220 1.00 95.94 397 ARG A O 1
ATOM 3146 N N . ALA A 1 398 ? -8.437 4.589 35.150 1.00 95.88 398 ALA A N 1
ATOM 3147 C CA . ALA A 1 398 ? -8.015 3.359 34.485 1.00 95.88 398 ALA A CA 1
ATOM 3148 C C . ALA A 1 398 ? -6.828 3.607 33.538 1.00 95.88 398 ALA A C 1
ATOM 3150 O O . ALA A 1 398 ? -5.877 2.824 33.517 1.00 95.88 398 ALA A O 1
ATOM 3151 N N . PHE A 1 399 ? -6.855 4.705 32.780 1.00 97.12 399 PHE A N 1
ATOM 3152 C CA . PHE A 1 399 ? -5.763 5.066 31.881 1.00 97.12 399 PHE A CA 1
ATOM 3153 C C . PHE A 1 399 ? -4.500 5.466 32.648 1.00 97.12 399 PHE A C 1
ATOM 3155 O O . PHE A 1 399 ? -3.412 5.039 32.283 1.00 97.12 399 PHE A O 1
ATOM 3162 N N . GLU A 1 400 ? -4.620 6.228 33.735 1.00 97.19 400 GLU A N 1
ATOM 3163 C CA . GLU A 1 400 ? -3.479 6.584 34.590 1.00 97.19 400 GLU A CA 1
ATOM 3164 C C . GLU A 1 400 ? -2.791 5.340 35.169 1.00 97.19 400 GLU A C 1
ATOM 3166 O O . GLU A 1 400 ? -1.562 5.291 35.250 1.00 97.19 400 GLU A O 1
ATOM 3171 N N . ALA A 1 401 ? -3.563 4.299 35.499 1.00 96.88 401 ALA A N 1
ATOM 3172 C CA . ALA A 1 401 ? -3.021 3.006 35.908 1.00 96.88 401 ALA A CA 1
ATOM 3173 C C . ALA A 1 401 ? -2.279 2.291 34.762 1.00 96.88 401 ALA A C 1
ATOM 3175 O O . ALA A 1 401 ? -1.195 1.756 34.989 1.00 96.88 401 ALA A O 1
ATOM 3176 N N . LEU A 1 402 ? -2.815 2.323 33.534 1.00 97.00 402 LEU A N 1
ATOM 3177 C CA . LEU A 1 402 ? -2.138 1.790 32.342 1.00 97.00 402 LEU A CA 1
ATOM 3178 C C . LEU A 1 402 ? -0.828 2.537 32.047 1.00 97.00 402 LEU A C 1
ATOM 3180 O O . LEU A 1 402 ? 0.192 1.916 31.754 1.00 97.00 402 LEU A O 1
ATOM 3184 N N . ALA A 1 403 ? -0.856 3.866 32.135 1.00 96.62 403 ALA A N 1
ATOM 3185 C CA . ALA A 1 403 ? 0.286 4.744 31.897 1.00 96.62 403 ALA A CA 1
ATOM 3186 C C . ALA A 1 403 ? 1.316 4.722 33.042 1.00 96.62 403 ALA A C 1
ATOM 3188 O O . ALA A 1 403 ? 2.445 5.190 32.872 1.00 96.62 403 ALA A O 1
ATOM 3189 N N . GLY A 1 404 ? 0.927 4.216 34.216 1.00 96.81 404 GLY A N 1
ATOM 3190 C CA . GLY A 1 404 ? 1.745 4.186 35.427 1.00 96.81 404 GLY A CA 1
ATOM 3191 C C . GLY A 1 404 ? 1.989 5.561 36.058 1.00 96.81 404 GLY A C 1
ATOM 3192 O O . GLY A 1 404 ? 2.915 5.699 36.856 1.00 96.81 404 GLY A O 1
ATOM 3193 N N . LYS A 1 405 ? 1.216 6.592 35.685 1.00 97.56 405 LYS A N 1
ATOM 3194 C CA . LYS A 1 405 ? 1.350 7.965 36.201 1.00 97.56 405 LYS A CA 1
ATOM 3195 C C . LYS A 1 405 ? 0.085 8.803 35.958 1.00 97.56 405 LYS A C 1
ATOM 3197 O O . LYS A 1 405 ? -0.694 8.467 35.065 1.00 97.56 405 LYS A O 1
ATOM 3202 N N . PRO A 1 406 ? -0.102 9.918 36.694 1.00 98.06 406 PRO A N 1
ATOM 3203 C CA . PRO A 1 406 ? -1.214 10.837 36.466 1.00 98.06 406 PRO A CA 1
ATOM 3204 C C . PRO A 1 406 ? -1.207 11.434 35.057 1.00 98.06 406 PRO A C 1
ATOM 3206 O O . PRO A 1 406 ? -0.145 11.734 34.501 1.00 98.06 406 PRO A O 1
ATOM 3209 N N . LEU A 1 407 ? -2.391 11.695 34.507 1.00 97.06 407 LEU A N 1
ATOM 3210 C CA . LEU A 1 407 ? -2.545 12.173 33.135 1.00 97.06 407 LEU A CA 1
ATOM 3211 C C . LEU A 1 407 ? -1.892 13.548 32.927 1.00 97.06 407 LEU A C 1
ATOM 3213 O O . LEU A 1 407 ? -1.317 13.810 31.8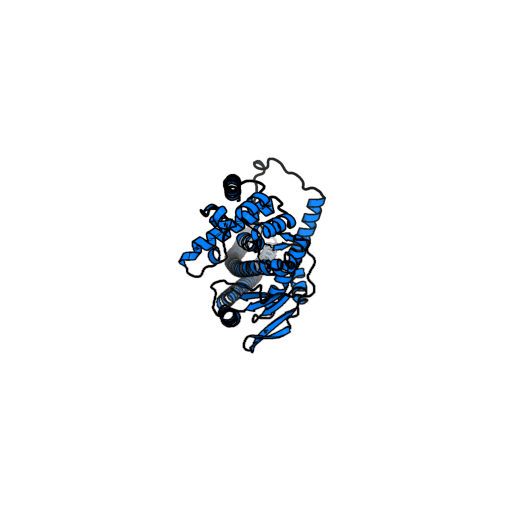74 1.00 97.06 407 LEU A O 1
ATOM 3217 N N . SER A 1 408 ? -1.893 14.386 33.968 1.00 97.19 408 SER A N 1
ATOM 3218 C CA . SER A 1 408 ? -1.219 15.691 33.987 1.00 97.19 408 SER A CA 1
ATOM 3219 C C . SER A 1 408 ? 0.300 15.603 33.796 1.00 97.19 408 SER A C 1
ATOM 3221 O O . SER A 1 408 ? 0.907 16.552 33.308 1.00 97.19 408 SER A O 1
ATOM 3223 N N . GLN A 1 409 ? 0.915 14.472 34.155 1.00 98.00 409 GLN A N 1
ATOM 3224 C CA . GLN A 1 409 ? 2.337 14.201 33.926 1.00 98.00 409 GLN A CA 1
ATOM 3225 C C . GLN A 1 409 ? 2.567 13.441 32.617 1.00 98.00 409 GLN A C 1
ATOM 3227 O O . GLN A 1 409 ? 3.568 13.666 31.941 1.00 98.00 409 GLN A O 1
ATOM 3232 N N . PHE A 1 410 ? 1.643 12.546 32.258 1.00 98.06 410 PHE A N 1
ATOM 3233 C CA . PHE A 1 410 ? 1.726 11.760 31.032 1.00 98.06 410 PHE A CA 1
ATOM 3234 C C . PHE A 1 410 ? 1.601 12.623 29.773 1.00 98.06 410 PHE A C 1
ATOM 3236 O O . PHE A 1 410 ? 2.383 12.462 28.840 1.00 98.06 410 PHE A O 1
ATOM 3243 N N . GLU A 1 411 ? 0.640 13.548 29.730 1.00 98.19 411 GLU A N 1
ATOM 3244 C CA . GLU A 1 411 ? 0.333 14.302 28.513 1.00 98.19 411 GLU A CA 1
ATOM 3245 C C . GLU A 1 411 ? 1.516 15.142 27.989 1.00 98.19 411 GLU A C 1
ATOM 3247 O O . GLU A 1 411 ? 1.813 15.039 26.796 1.00 98.19 411 GLU A O 1
ATOM 3252 N N . PRO A 1 412 ? 2.254 15.913 28.815 1.00 97.94 412 PRO A N 1
ATOM 3253 C CA . PRO A 1 412 ? 3.447 16.623 28.349 1.00 97.94 412 PRO A CA 1
ATOM 3254 C C . PRO A 1 412 ? 4.538 15.689 27.807 1.00 97.94 412 PRO A C 1
ATOM 3256 O O . PRO A 1 412 ? 5.166 16.001 26.795 1.00 97.94 412 PRO A O 1
ATOM 3259 N N . GLU A 1 413 ? 4.747 14.531 28.444 1.00 97.69 413 GLU A N 1
ATOM 3260 C CA . GLU A 1 413 ? 5.714 13.527 27.986 1.00 97.69 413 GLU A CA 1
ATOM 3261 C C . GLU A 1 413 ? 5.305 12.939 26.631 1.00 97.69 413 GLU A C 1
ATOM 3263 O O . GLU A 1 413 ? 6.117 12.865 25.706 1.00 97.69 413 GLU A O 1
ATOM 3268 N N . TRP A 1 414 ? 4.036 12.560 26.493 1.00 97.88 414 TRP A N 1
ATOM 3269 C CA . TRP A 1 414 ? 3.480 12.056 25.244 1.00 97.88 414 TRP A CA 1
ATOM 3270 C C . TRP A 1 414 ? 3.565 13.099 24.123 1.00 97.88 414 TRP A C 1
ATOM 3272 O O . TRP A 1 414 ? 3.980 12.773 23.010 1.00 97.88 414 TRP A O 1
ATOM 3282 N N . ARG A 1 415 ? 3.267 14.376 24.406 1.00 97.62 415 ARG A N 1
ATOM 3283 C CA . ARG A 1 415 ? 3.433 15.459 23.423 1.00 97.62 415 ARG A CA 1
ATOM 3284 C C . ARG A 1 415 ? 4.894 15.601 22.998 1.00 97.62 415 ARG A C 1
ATOM 3286 O O . ARG A 1 415 ? 5.160 15.698 21.803 1.00 97.62 415 ARG A O 1
ATOM 3293 N N . ALA A 1 416 ? 5.842 15.565 23.936 1.00 97.62 416 ALA A N 1
ATOM 3294 C CA . ALA A 1 416 ? 7.268 15.612 23.613 1.00 97.62 416 ALA A CA 1
ATOM 3295 C C . ALA A 1 416 ? 7.698 14.426 22.732 1.00 97.62 416 ALA A C 1
ATOM 3297 O O . ALA A 1 416 ? 8.432 14.612 21.760 1.00 97.62 416 ALA A O 1
ATOM 3298 N N . TYR A 1 417 ? 7.189 13.226 23.021 1.00 97.38 417 TYR A N 1
ATOM 3299 C CA . TYR A 1 417 ? 7.396 12.045 22.187 1.00 97.38 417 TYR A CA 1
ATOM 3300 C C . TYR A 1 417 ? 6.878 12.247 20.758 1.00 97.38 417 TYR A C 1
ATOM 3302 O O . TYR A 1 417 ? 7.637 12.078 19.804 1.00 97.38 417 TYR A O 1
ATOM 3310 N N . VAL A 1 418 ? 5.617 12.662 20.604 1.00 96.75 418 VAL A N 1
ATOM 3311 C CA . VAL A 1 418 ? 4.998 12.902 19.293 1.00 96.75 418 VAL A CA 1
ATOM 3312 C C . VAL A 1 418 ? 5.774 13.953 18.495 1.00 96.75 418 VAL A C 1
ATOM 3314 O O . VAL A 1 418 ? 5.985 13.789 17.293 1.00 96.75 418 VAL A O 1
ATOM 3317 N N . GLN A 1 419 ? 6.256 15.016 19.147 1.00 96.88 419 GLN A N 1
ATOM 3318 C CA . GLN A 1 419 ? 7.069 16.043 18.489 1.00 96.88 419 GLN A CA 1
ATOM 3319 C C . GLN A 1 419 ? 8.419 15.505 17.988 1.00 96.88 419 GLN A C 1
ATOM 3321 O O . GLN A 1 419 ? 8.897 15.945 16.940 1.00 96.88 419 GLN A O 1
ATOM 3326 N N . ALA A 1 420 ? 9.001 14.526 18.687 1.00 96.44 420 ALA A N 1
ATOM 3327 C CA . ALA A 1 420 ? 10.281 13.915 18.337 1.00 96.44 420 ALA A CA 1
ATOM 3328 C C . ALA A 1 420 ? 10.201 12.871 17.204 1.00 96.44 420 ALA A C 1
ATOM 3330 O O . ALA A 1 420 ? 11.235 12.556 16.608 1.00 96.44 420 ALA A O 1
ATOM 3331 N N . LEU A 1 421 ? 9.009 12.348 16.887 1.00 94.62 421 LEU A N 1
ATOM 3332 C CA . LEU A 1 421 ? 8.797 11.439 15.754 1.00 94.62 421 LEU A CA 1
ATOM 3333 C C . LEU A 1 421 ? 9.121 12.134 14.416 1.00 94.62 421 LEU A C 1
ATOM 3335 O O . LEU A 1 421 ? 8.818 13.323 14.227 1.00 94.62 421 LEU A O 1
ATOM 3339 N N . LYS A 1 422 ? 9.736 11.377 13.498 1.00 89.12 422 LYS A N 1
ATOM 3340 C CA . LYS A 1 422 ? 10.238 11.841 12.196 1.00 89.12 422 LYS A CA 1
ATOM 3341 C C . LYS A 1 422 ? 9.717 11.001 11.047 1.00 89.12 422 LYS A C 1
ATOM 3343 O O . LYS A 1 422 ? 9.721 9.761 11.200 1.00 89.12 422 LYS A O 1
#

Radius of gyration: 33.18 Å; chains: 1; bounding box: 89×43×99 Å

Foldseek 3Di:
DPDDPPDDPPVPDPDDDDDDPVVVVVVVVLVVCVVCVVVVLVVQLVPWDWDWDQDPPRQIFTWTDDQAAIETESDDSSVVSVVVSLLVLLLLQVCVVQVWDAPRPDHAYEYEYADDVVLQVVCCVPVVGGAPAQKAADLVNRYIYHYQQPPPVVLVVLVVLLVVLVVLLVVLVVVLVVLVVVLVVVLVVLVVVLVVLVVVLVVQPPPDPVSNVVSVVVNVVSVVVSVVVNVVSVVVSVVSNVVSVVSNVVSVVSNVVSVVVVVVSVLVRQLSVQLNSQVSCQCRILQVPDPVSDFQPLQSLLVSNQQSNWDQRPSHTDTLDDDPVLLVLQLVQPDQVLCLQNDDVVQQGDPDPVSVSSNSSSSSVSNLVNSVCVVVPQHSVLSVQLRVVCVVDDSQVSVCVSVVHHSVVVRVVSSVVSVPDD

Secondary structure (DSSP, 8-state):
---------GGG-S--PPPPHHHHHHHHHHHHHHHTHHHHHHHHHHH--PEEEE-GGG-EEEEEE-SSEEEEESS-HHHHHHHHHHHHHHHHHHHHHTTPPP-TT-PEEEEEESSHHHHHHHHHHHHSS--S-SEEEETTTTEEEEE--S-HHHHHHHHHHHHHHHHHHHHHHHHHHHHHHHHHHHHHHHHHHHHHHHHHHHHHTTT-HHHHHHHHHHHHHHHHHHHHHHHHHHHHHHHHHHHHHHHHHHHHHHHHHHHHHHHHHHHHHHHHHHHHHHHHHIIIIISTT-SS----HHHHHHHHHHHTT-EEETTEEE-----HHHHHHHHH----HHHHHT--GGGT--SSGGGHHHHHHHHHHHHHHHHHHHHTT--HHHHHHHHHHHHSS-HHHHHHHHHTS-HHHHHHHHHHHHHH--

pLDDT: mean 89.0, std 10.35, range [31.73, 98.31]